Protein AF-0000000079729315 (afdb_homodimer)

Nearest PDB structures (foldseek):
  3nf4-assembly1_A-2  TM=7.352E-01  e=2.078E-11  Mycolicibacterium thermoresistibile
  1r2j-assembly1_A  TM=7.244E-01  e=5.023E-11  Streptomyces hygroscopicus
  2z1q-assembly1_B  TM=6.153E-01  e=1.051E-09  Thermus thermophilus HB8
  2z1q-assembly1_A  TM=5.718E-01  e=2.936E-10  Thermus thermophilus HB8
  3d6b-assembly1_A  TM=5.889E-01  e=1.410E-09  Burkholderia pseudomallei 1710b

Foldseek 3Di:
DVVLLVLLVPDDPPDQACSLLVSLQVCLVVVLLVCLAQRDVLVNLVVLLQQLLGRLRLLSLLQSLQSRLALSVLLCVLLCVFDDDDADPLLNVVSVVVSVCNSNSNFGEWEFQADVPCLQPNVRAPKAWDQDPVQKIWIWHKGAKIWLPPRGQWYFYWHAYDVQGTWTFIDGPPFPQKDWAWDADPASRSRTIIMIGGHRGIDHNSRGRGRHCVVCVQQSVVSSVLSVLSNLLSNLLSVLVVLVPDPLCVVVVVLSVVSNVLSVVSSVVSSVVSVVVSVDVPDGPLVCPPDCSLVSLVVNVVSQVPPPVDPCCVVPVNSCVCVVVRPCSHPSRVVSVVVVVVVVVCPPPPPPD/DVVLLVLLVPDDPPDQACSLLVSLQVCLVVVLLVCLAQRDVLVNLVVLLQQLLGRLRLLSLLQSLQRRLALSVLLCVLLCVFDDDDADPLLNVVSVVQSVCNSNSNFGEWEFQADVPCLQPSVRAPKAWDQDPVQKIWIWHKGAKIWLPPRGQWYFYWHAYDQQGTWTFIDGPPFPQKDWAWDADPASRSRTIIMIGGHRGIDHNSRGRGRHCVVCVQQSVVSSVLSVLSNLLSNLLSVLVVLVPDPLCPVVVVLSVVSNVLSVVSSVVSSVVSVVVSVDVPDGPLVCPPDCSLVSLVVNVVSQVPPPVDPCCVVPVNSCVCVVVRPCSHPSRVVSVVVVVVVVVCPPPPPPD

InterPro domains:
  IPR009100 Acyl-CoA dehydrogenase/oxidase, N-terminal and middle domain superfamily [SSF56645] (90-211)
  IPR037069 Acyl-CoA dehydrogenase/oxidase, N-terminal domain superfamily [G3DSA:1.10.540.10] (91-108)
  IPR046373 Acyl-CoA oxidase/dehydrogenase, middle domain superfamily [G3DSA:2.40.110.10] (109-211)

Sequence (706 aa):
MQKLLEKLSSFPKGEFRSVYKLSLPEIADSGLLEAVSKGGFREFHKKLILLPAFPHGIGVGVGIMAQTNVAGRILRFASGEEPGRKSSSETRELASRLLQRISGGLGIVGLGVSEPGWLGKISNLKSSSRRLEDGSFELDFFKGFVTNGADSEGFLVVAKGQEVPCGVFFVPSNQPGLVVEEFHLDFAQEATHCKIKGEKIRVPAHYLLFEDYSKIGPDVHLSEMLSAAVLFCGAVRKIVSDLGARSDAKESSYVLGRLWDLSGLLFSKCLEISARKDEDPLFRIEEIHPYGYETVLELCGSLLDSLDFLDRKKEYPDFELFFSIHPARSPVYLKNRIRQTREWRKFGRISDQMQKLLEKLSSFPKGEFRSVYKLSLPEIADSGLLEAVSKGGFREFHKKLILLPAFPHGIGVGVGIMAQTNVAGRILRFASGEEPGRKSSSETRELASRLLQRISGGLGIVGLGVSEPGWLGKISNLKSSSRRLEDGSFELDFFKGFVTNGADSEGFLVVAKGQEVPCGVFFVPSNQPGLVVEEFHLDFAQEATHCKIKGEKIRVPAHYLLFEDYSKIGPDVHLSEMLSAAVLFCGAVRKIVSDLGARSDAKESSYVLGRLWDLSGLLFSKCLEISARKDEDPLFRIEEIHPYGYETVLELCGSLLDSLDFLDRKKEYPDFELFFSIHPARSPVYLKNRIRQTREWRKFGRISDQ

Structure (mmCIF, N/CA/C/O backbone):
data_AF-0000000079729315-model_v1
#
loop_
_entity.id
_entity.type
_entity.pdbx_description
1 polymer 'Acyl-CoA dehydrogenase'
#
loop_
_atom_site.group_PDB
_atom_site.id
_atom_site.type_symbol
_atom_site.label_atom_id
_atom_site.label_alt_id
_atom_site.label_comp_id
_atom_site.label_asym_id
_atom_site.label_entity_id
_atom_site.label_seq_id
_atom_site.pdbx_PDB_ins_code
_atom_site.Cartn_x
_atom_site.Cartn_y
_atom_site.Cartn_z
_atom_site.occupancy
_atom_site.B_iso_or_equiv
_atom_site.auth_seq_id
_atom_site.auth_comp_id
_atom_site.auth_asym_id
_atom_site.auth_atom_id
_atom_site.pdbx_PDB_model_num
ATOM 1 N N . MET A 1 1 ? 19.922 -15.883 2.18 1 95.06 1 MET A N 1
ATOM 2 C CA . MET A 1 1 ? 19.781 -15.211 0.887 1 95.06 1 MET A CA 1
ATOM 3 C C . MET A 1 1 ? 21.141 -15.008 0.233 1 95.06 1 MET A C 1
ATOM 5 O O . MET A 1 1 ? 21.266 -15.047 -0.993 1 95.06 1 MET A O 1
ATOM 9 N N . GLN A 1 2 ? 22.188 -14.875 1.065 1 95.19 2 GLN A N 1
ATOM 10 C CA . GLN A 1 2 ? 23.531 -14.695 0.528 1 95.19 2 GLN A CA 1
ATOM 11 C C . GLN A 1 2 ? 24 -15.945 -0.217 1 95.19 2 GLN A C 1
ATOM 13 O O . GLN A 1 2 ? 24.547 -15.852 -1.317 1 95.19 2 GLN A O 1
ATOM 18 N N . LYS A 1 3 ? 23.797 -17.156 0.378 1 96.81 3 LYS A N 1
ATOM 19 C CA . LYS A 1 3 ? 24.172 -18.406 -0.262 1 96.81 3 LYS A CA 1
ATOM 20 C C . LYS A 1 3 ? 23.422 -18.609 -1.567 1 96.81 3 LYS A C 1
ATOM 22 O O . LYS A 1 3 ? 23.969 -19.141 -2.535 1 96.81 3 LYS A O 1
ATOM 27 N N . LEU A 1 4 ? 22.172 -18.203 -1.595 1 97.94 4 LEU A N 1
ATOM 28 C CA . LEU A 1 4 ? 21.375 -18.328 -2.811 1 97.94 4 LEU A CA 1
ATOM 29 C C . LEU A 1 4 ? 21.906 -17.391 -3.898 1 97.94 4 LEU A C 1
ATOM 31 O O . LEU A 1 4 ? 22 -17.781 -5.062 1 97.94 4 LEU A O 1
ATOM 35 N N . LEU A 1 5 ? 22.219 -16.141 -3.502 1 97.5 5 LEU A N 1
ATOM 36 C CA . LEU A 1 5 ? 22.812 -15.211 -4.453 1 97.5 5 LEU A CA 1
ATOM 37 C C . LEU A 1 5 ? 24.094 -15.781 -5.055 1 97.5 5 LEU A C 1
ATOM 39 O O . LEU A 1 5 ? 24.297 -15.711 -6.27 1 97.5 5 LEU A O 1
ATOM 43 N N . GLU A 1 6 ? 24.984 -16.359 -4.215 1 97.12 6 GLU A N 1
ATOM 44 C CA . GLU A 1 6 ? 26.219 -16.953 -4.684 1 97.12 6 GLU A CA 1
ATOM 45 C C . GLU A 1 6 ? 25.953 -18.109 -5.641 1 97.12 6 GLU A C 1
ATOM 47 O O . GLU A 1 6 ? 26.609 -18.234 -6.684 1 97.12 6 GLU A O 1
ATOM 52 N N . LYS A 1 7 ? 25 -18.953 -5.273 1 98.19 7 LYS A N 1
ATOM 53 C CA . LYS A 1 7 ? 24.641 -20.078 -6.121 1 98.19 7 LYS A CA 1
ATOM 54 C C . LYS A 1 7 ? 24.141 -19.609 -7.48 1 98.19 7 LYS A C 1
ATOM 56 O O . LYS A 1 7 ? 24.594 -20.109 -8.516 1 98.19 7 LYS A O 1
ATOM 61 N N . LEU A 1 8 ? 23.266 -18.656 -7.57 1 98 8 LEU A N 1
ATOM 62 C CA . LEU A 1 8 ? 22.656 -18.172 -8.805 1 98 8 LEU A CA 1
ATOM 63 C C . LEU A 1 8 ? 23.672 -17.438 -9.664 1 98 8 LEU A C 1
ATOM 65 O O . LEU A 1 8 ? 23.547 -17.391 -10.891 1 98 8 LEU A O 1
ATOM 69 N N . SER A 1 9 ? 24.703 -16.891 -9.016 1 96.94 9 SER A N 1
ATOM 70 C CA . SER A 1 9 ? 25.75 -16.172 -9.734 1 96.94 9 SER A CA 1
ATOM 71 C C . SER A 1 9 ? 26.766 -17.156 -10.328 1 96.94 9 SER A C 1
ATOM 73 O O . SER A 1 9 ? 27.594 -16.766 -11.156 1 96.94 9 SER A O 1
ATOM 75 N N . SER A 1 10 ? 26.688 -18.359 -9.914 1 97.88 10 SER A N 1
ATOM 76 C CA . SER A 1 10 ? 27.719 -19.312 -10.273 1 97.88 10 SER A CA 1
ATOM 77 C C . SER A 1 10 ? 27.422 -19.984 -11.609 1 97.88 10 SER A C 1
ATOM 79 O O . SER A 1 10 ? 28.297 -20.625 -12.195 1 97.88 10 SER A O 1
ATOM 81 N N . PHE A 1 11 ? 26.188 -19.875 -12.117 1 98 11 PHE A N 1
ATOM 82 C CA . PHE A 1 11 ? 25.812 -20.578 -13.352 1 98 11 PHE A CA 1
ATOM 83 C C . PHE A 1 11 ? 26.422 -19.891 -14.562 1 98 11 PHE A C 1
ATOM 85 O O . PHE A 1 11 ? 26.5 -18.656 -14.617 1 98 11 PHE A O 1
ATOM 92 N N . PRO A 1 12 ? 26.938 -20.656 -15.562 1 95.44 12 PRO A N 1
ATOM 93 C CA . PRO A 1 12 ? 27.469 -20.031 -16.781 1 95.44 12 PRO A CA 1
ATOM 94 C C . PRO A 1 12 ? 26.406 -19.25 -17.547 1 95.44 12 PRO A C 1
ATOM 96 O O . PRO A 1 12 ? 25.219 -19.531 -17.422 1 95.44 12 PRO A O 1
ATOM 99 N N . LYS A 1 13 ? 26.922 -18.391 -18.344 1 89.19 13 LYS A N 1
ATOM 100 C CA . LYS A 1 13 ? 26.016 -17.578 -19.172 1 89.19 13 LYS A CA 1
ATOM 101 C C . LYS A 1 13 ? 25.188 -18.453 -20.109 1 89.19 13 LYS A C 1
ATOM 103 O O . LYS A 1 13 ? 25.719 -19.406 -20.703 1 89.19 13 LYS A O 1
ATOM 108 N N . GLY A 1 14 ? 23.922 -18.297 -20.172 1 91.81 14 GLY A N 1
ATOM 109 C CA . GLY A 1 14 ? 23.047 -19.016 -21.078 1 91.81 14 GLY A CA 1
ATOM 110 C C . GLY A 1 14 ? 22.344 -20.203 -20.438 1 91.81 14 GLY A C 1
ATOM 111 O O . GLY A 1 14 ? 21.359 -20.703 -20.984 1 91.81 14 GLY A O 1
ATOM 112 N N . GLU A 1 15 ? 22.922 -20.594 -19.266 1 95.88 15 GLU A N 1
ATOM 113 C CA . GLU A 1 15 ? 22.281 -21.719 -18.594 1 95.88 15 GLU A CA 1
ATOM 114 C C . GLU A 1 15 ? 21 -21.281 -17.891 1 95.88 15 GLU A C 1
ATOM 116 O O . GLU A 1 15 ? 21 -20.312 -17.125 1 95.88 15 GLU A O 1
ATOM 121 N N . PHE A 1 16 ? 19.906 -21.906 -18.203 1 96.5 16 PHE A N 1
ATOM 122 C CA . PHE A 1 16 ? 18.672 -21.609 -17.5 1 96.5 16 PHE A CA 1
ATOM 123 C C . PHE A 1 16 ? 17.953 -22.906 -17.078 1 96.5 16 PHE A C 1
ATOM 125 O O . PHE A 1 16 ? 17.312 -22.953 -16.031 1 96.5 16 PHE A O 1
ATOM 132 N N . ARG A 1 17 ? 18.172 -23.969 -17.812 1 96.75 17 ARG A N 1
ATOM 133 C CA . ARG A 1 17 ? 17.328 -25.172 -17.75 1 96.75 17 ARG A CA 1
ATOM 134 C C . ARG A 1 17 ? 17.469 -25.859 -16.406 1 96.75 17 ARG A C 1
ATOM 136 O O . ARG A 1 17 ? 16.484 -26.375 -15.859 1 96.75 17 ARG A O 1
ATOM 143 N N . SER A 1 18 ? 18.656 -25.891 -15.852 1 96.19 18 SER A N 1
ATOM 144 C CA . SER A 1 18 ? 18.906 -26.641 -14.633 1 96.19 18 SER A CA 1
ATOM 145 C C . SER A 1 18 ? 19.016 -25.734 -13.422 1 96.19 18 SER A C 1
ATOM 147 O O . SER A 1 18 ? 19.25 -26.188 -12.305 1 96.19 18 SER A O 1
ATOM 149 N N . VAL A 1 19 ? 18.891 -24.453 -13.625 1 98.12 19 VAL A N 1
ATOM 150 C CA . VAL A 1 19 ? 19.188 -23.469 -12.594 1 98.12 19 VAL A CA 1
ATOM 151 C C . VAL A 1 19 ? 18.266 -23.688 -11.391 1 98.12 19 VAL A C 1
ATOM 153 O O . VAL A 1 19 ? 18.75 -23.781 -10.258 1 98.12 19 VAL A O 1
ATOM 156 N N . TYR A 1 20 ? 16.984 -23.75 -11.609 1 98.25 20 TYR A N 1
ATOM 157 C CA . TYR A 1 20 ? 16.062 -23.906 -10.492 1 98.25 20 TYR A CA 1
ATOM 158 C C . TYR A 1 20 ? 16.328 -25.188 -9.727 1 98.25 20 TYR A C 1
ATOM 160 O O . TYR A 1 20 ? 16.547 -25.172 -8.516 1 98.25 20 TYR A O 1
ATOM 168 N N . LYS A 1 21 ? 16.375 -26.312 -10.438 1 97.5 21 LYS A N 1
ATOM 169 C CA . LYS A 1 21 ? 16.547 -27.625 -9.812 1 97.5 21 LYS A CA 1
ATOM 170 C C . LYS A 1 21 ? 17.844 -27.688 -9.008 1 97.5 21 LYS A C 1
ATOM 172 O O . LYS A 1 21 ? 17.844 -28.156 -7.867 1 97.5 21 LYS A O 1
ATOM 177 N N . LEU A 1 22 ? 18.875 -27.156 -9.594 1 97.81 22 LEU A N 1
ATOM 178 C CA . LEU A 1 22 ? 20.188 -27.25 -8.953 1 97.81 22 LEU A CA 1
ATOM 179 C C . LEU A 1 22 ? 20.312 -26.266 -7.805 1 97.81 22 LEU A C 1
ATOM 181 O O . LEU A 1 22 ? 21.219 -26.359 -6.98 1 97.81 22 LEU A O 1
ATOM 185 N N . SER A 1 23 ? 19.422 -25.266 -7.723 1 98.44 23 SER A N 1
ATOM 186 C CA . SER A 1 23 ? 19.484 -24.25 -6.672 1 98.44 23 SER A CA 1
ATOM 187 C C . SER A 1 23 ? 18.562 -24.594 -5.512 1 98.44 23 SER A C 1
ATOM 189 O O . SER A 1 23 ? 18.484 -23.859 -4.527 1 98.44 23 SER A O 1
ATOM 191 N N . LEU A 1 24 ? 17.859 -25.719 -5.559 1 98.19 24 LEU A N 1
ATOM 192 C CA . LEU A 1 24 ? 16.812 -26.078 -4.598 1 98.19 24 LEU A CA 1
ATOM 193 C C . LEU A 1 24 ? 17.375 -26.109 -3.18 1 98.19 24 LEU A C 1
ATOM 195 O O . LEU A 1 24 ? 16.75 -25.594 -2.25 1 98.19 24 LEU A O 1
ATOM 199 N N . PRO A 1 25 ? 18.578 -26.703 -2.924 1 97.81 25 PRO A N 1
ATOM 200 C CA . PRO A 1 25 ? 19.078 -26.703 -1.552 1 97.81 25 PRO A CA 1
ATOM 201 C C . PRO A 1 25 ? 19.281 -25.297 -0.99 1 97.81 25 PRO A C 1
ATOM 203 O O . PRO A 1 25 ? 18.922 -25.031 0.156 1 97.81 25 PRO A O 1
ATOM 206 N N . GLU A 1 26 ? 19.844 -24.359 -1.803 1 98.31 26 GLU A N 1
ATOM 207 C CA . GLU A 1 26 ? 20.078 -22.984 -1.364 1 98.31 26 GLU A CA 1
ATOM 208 C C . GLU A 1 26 ? 18.766 -22.234 -1.213 1 98.31 26 GLU A C 1
ATOM 210 O O . GLU A 1 26 ? 18.625 -21.375 -0.336 1 98.31 26 GLU A O 1
ATOM 215 N N . ILE A 1 27 ? 17.75 -22.547 -2.109 1 98.56 27 ILE A N 1
ATOM 216 C CA . ILE A 1 27 ? 16.422 -21.953 -1.984 1 98.56 27 ILE A CA 1
ATOM 217 C C . ILE A 1 27 ? 15.797 -22.344 -0.651 1 98.56 27 ILE A C 1
ATOM 219 O O . ILE A 1 27 ? 15.281 -21.5 0.083 1 98.56 27 ILE A O 1
ATOM 223 N N . ALA A 1 28 ? 15.859 -23.656 -0.356 1 97.88 28 ALA A N 1
ATOM 224 C CA . ALA A 1 28 ? 15.305 -24.141 0.903 1 97.88 28 ALA A CA 1
ATOM 225 C C . ALA A 1 28 ? 16.016 -23.516 2.098 1 97.88 28 ALA A C 1
ATOM 227 O O . ALA A 1 28 ? 15.383 -23.109 3.064 1 97.88 28 ALA A O 1
ATOM 228 N N . ASP A 1 29 ? 17.359 -23.453 2.023 1 97.5 29 ASP A N 1
ATOM 229 C CA . ASP A 1 29 ? 18.172 -22.922 3.109 1 97.5 29 ASP A CA 1
ATOM 230 C C . ASP A 1 29 ? 17.875 -21.438 3.354 1 97.5 29 ASP A C 1
ATOM 232 O O . ASP A 1 29 ? 18.016 -20.953 4.473 1 97.5 29 ASP A O 1
ATOM 236 N N . SER A 1 30 ? 17.453 -20.719 2.33 1 97.38 30 SER A N 1
ATOM 237 C CA . SER A 1 30 ? 17.172 -19.297 2.436 1 97.38 30 SER A CA 1
ATOM 238 C C . SER A 1 30 ? 15.844 -19.047 3.156 1 97.38 30 SER A C 1
ATOM 240 O O . SER A 1 30 ? 15.547 -17.906 3.549 1 97.38 30 SER A O 1
ATOM 242 N N . GLY A 1 31 ? 15.023 -20.109 3.291 1 96.75 31 GLY A N 1
ATOM 243 C CA . GLY A 1 31 ? 13.727 -19.984 3.947 1 96.75 31 GLY A CA 1
ATOM 244 C C . GLY A 1 31 ? 12.602 -19.656 2.982 1 96.75 31 GLY A C 1
ATOM 245 O O . GLY A 1 31 ? 11.453 -19.5 3.395 1 96.75 31 GLY A O 1
ATOM 246 N N . LEU A 1 32 ? 12.859 -19.562 1.655 1 98 32 LEU A N 1
ATOM 247 C CA . LEU A 1 32 ? 11.883 -19.172 0.645 1 98 32 LEU A CA 1
ATOM 248 C C . LEU A 1 32 ? 10.844 -20.266 0.432 1 98 32 LEU A C 1
ATOM 250 O O . LEU A 1 32 ? 9.797 -20.016 -0.167 1 98 32 LEU A O 1
ATOM 254 N N . LEU A 1 33 ? 11.078 -21.469 0.933 1 97.56 33 LEU A N 1
ATOM 255 C CA . LEU A 1 33 ? 10.117 -22.562 0.749 1 97.56 33 LEU A CA 1
ATOM 256 C C . LEU A 1 33 ? 9.391 -22.859 2.053 1 97.56 33 LEU A C 1
ATOM 258 O O . LEU A 1 33 ? 8.578 -23.797 2.111 1 97.56 33 LEU A O 1
ATOM 262 N N . GLU A 1 34 ? 9.656 -22.109 3.076 1 95.38 34 GLU A N 1
ATOM 263 C CA . GLU A 1 34 ? 9.023 -22.359 4.367 1 95.38 34 GLU A CA 1
ATOM 264 C C . GLU A 1 34 ? 7.508 -22.203 4.273 1 95.38 34 GLU A C 1
ATOM 266 O O . GLU A 1 34 ? 6.758 -22.969 4.895 1 95.38 34 GLU A O 1
ATOM 271 N N . ALA A 1 35 ? 7.082 -21.25 3.461 1 93.88 35 ALA A N 1
ATOM 272 C CA . ALA A 1 35 ? 5.66 -20.922 3.359 1 93.88 35 ALA A CA 1
ATOM 273 C C . ALA A 1 35 ? 4.895 -22.062 2.686 1 93.88 35 ALA A C 1
ATOM 275 O O . ALA A 1 35 ? 3.666 -22.125 2.775 1 93.88 35 ALA A O 1
ATOM 276 N N . VAL A 1 36 ? 5.539 -22.969 2.012 1 93.38 36 VAL A N 1
ATOM 277 C CA . VAL A 1 36 ? 4.906 -24.109 1.358 1 93.38 36 VAL A CA 1
ATOM 278 C C . VAL A 1 36 ? 4.168 -24.953 2.395 1 93.38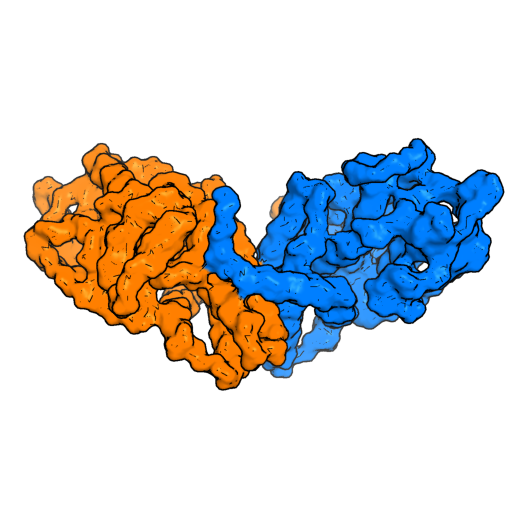 36 VAL A C 1
ATOM 280 O O . VAL A 1 36 ? 3.039 -25.391 2.158 1 93.38 36 VAL A O 1
ATOM 283 N N . SER A 1 37 ? 4.781 -25.125 3.562 1 88 37 SER A N 1
ATOM 284 C CA . SER A 1 37 ? 4.234 -26.062 4.539 1 88 37 SER A CA 1
ATOM 285 C C . SER A 1 37 ? 3.439 -25.328 5.617 1 88 37 SER A C 1
ATOM 287 O O . SER A 1 37 ? 2.412 -25.828 6.082 1 88 37 SER A O 1
ATOM 289 N N . LYS A 1 38 ? 3.881 -24.172 6.062 1 82.31 38 LYS A N 1
ATOM 290 C CA . LYS A 1 38 ? 3.318 -23.594 7.277 1 82.31 38 LYS A CA 1
ATOM 291 C C . LYS A 1 38 ? 2.625 -22.266 6.984 1 82.31 38 LYS A C 1
ATOM 293 O O . LYS A 1 38 ? 2.035 -21.656 7.883 1 82.31 38 LYS A O 1
ATOM 298 N N . GLY A 1 39 ? 2.676 -21.922 5.828 1 85.5 39 GLY A N 1
ATOM 299 C CA . GLY A 1 39 ? 2.246 -20.562 5.57 1 85.5 39 GLY A CA 1
ATOM 300 C C . GLY A 1 39 ? 3.289 -19.531 5.949 1 85.5 39 GLY A C 1
ATOM 301 O O . GLY A 1 39 ? 4.492 -19.781 5.836 1 85.5 39 GLY A O 1
ATOM 302 N N . GLY A 1 40 ? 2.861 -18.328 6.27 1 93.5 40 GLY A N 1
ATOM 303 C CA . GLY A 1 40 ? 3.799 -17.25 6.523 1 93.5 40 GLY A CA 1
ATOM 304 C C . GLY A 1 40 ? 4.148 -16.453 5.277 1 93.5 40 GLY A C 1
ATOM 305 O O . GLY A 1 40 ? 5.328 -16.297 4.949 1 93.5 40 GLY A O 1
ATOM 306 N N . PHE A 1 41 ? 3.184 -16.047 4.633 1 96.31 41 PHE A N 1
ATOM 307 C CA . PHE A 1 41 ? 3.334 -15.414 3.324 1 96.31 41 PHE A CA 1
ATOM 308 C C . PHE A 1 41 ? 3.996 -14.047 3.455 1 96.31 41 PHE A C 1
ATOM 310 O O . PHE A 1 41 ? 4.727 -13.617 2.559 1 96.31 41 PHE A O 1
ATOM 317 N N . ARG A 1 42 ? 3.77 -13.406 4.574 1 97.19 42 ARG A N 1
ATOM 318 C CA . ARG A 1 42 ? 4.375 -12.094 4.754 1 97.19 42 ARG A CA 1
ATOM 319 C C . ARG A 1 42 ? 5.898 -12.18 4.723 1 97.19 42 ARG A C 1
ATOM 321 O O . ARG A 1 42 ? 6.555 -11.438 3.99 1 97.19 42 ARG A O 1
ATOM 328 N N . GLU A 1 43 ? 6.484 -13.086 5.547 1 97.12 43 GLU A N 1
ATOM 329 C CA . GLU A 1 43 ? 7.934 -13.266 5.555 1 97.12 43 GLU A CA 1
ATOM 330 C C . GLU A 1 43 ? 8.43 -13.781 4.211 1 97.12 43 GLU A C 1
ATOM 332 O O . GLU A 1 43 ? 9.5 -13.375 3.738 1 97.12 43 GLU A O 1
ATOM 337 N N . PHE A 1 44 ? 7.672 -14.672 3.648 1 97.94 44 PHE A N 1
ATOM 338 C CA . PHE A 1 44 ? 7.98 -15.203 2.322 1 97.94 44 PHE A CA 1
ATOM 339 C C . PHE A 1 44 ? 8.109 -14.07 1.309 1 97.94 44 PHE A C 1
ATOM 341 O O . PHE A 1 44 ? 9.094 -14.008 0.567 1 97.94 44 PHE A O 1
ATOM 348 N N . HIS A 1 45 ? 7.207 -13.133 1.292 1 98.56 45 HIS A N 1
ATOM 349 C CA . HIS A 1 45 ? 7.176 -12.055 0.303 1 98.56 45 HIS A CA 1
ATOM 350 C C . HIS A 1 45 ? 8.273 -11.031 0.57 1 98.56 45 HIS A C 1
ATOM 352 O O . HIS A 1 45 ? 8.812 -10.438 -0.365 1 98.56 45 HIS A O 1
ATOM 358 N N . LYS A 1 46 ? 8.672 -10.867 1.837 1 97.69 46 LYS A N 1
ATOM 359 C CA . LYS A 1 46 ? 9.781 -9.977 2.166 1 97.69 46 LYS A CA 1
ATOM 360 C C . LYS A 1 46 ? 11.086 -10.477 1.565 1 97.69 46 LYS A C 1
ATOM 362 O O . LYS A 1 46 ? 11.984 -9.688 1.261 1 97.69 46 LYS A O 1
ATOM 367 N N . LYS A 1 47 ? 11.195 -11.766 1.394 1 97.5 47 LYS A N 1
ATOM 368 C CA . LYS A 1 47 ? 12.383 -12.336 0.78 1 97.5 47 LYS A CA 1
ATOM 369 C C . LYS A 1 47 ? 12.25 -12.391 -0.739 1 97.5 47 LYS A C 1
ATOM 371 O O . LYS A 1 47 ? 13.203 -12.094 -1.462 1 97.5 47 LYS A O 1
ATOM 376 N N . LEU A 1 48 ? 11.039 -12.734 -1.176 1 98.5 48 LEU A N 1
ATOM 377 C CA . LEU A 1 48 ? 10.789 -12.961 -2.596 1 98.5 48 LEU A CA 1
ATOM 378 C C . LEU A 1 48 ? 11.086 -11.703 -3.408 1 98.5 48 LEU A C 1
ATOM 380 O O . LEU A 1 48 ? 11.555 -11.789 -4.543 1 98.5 48 LEU A O 1
ATOM 384 N N . ILE A 1 49 ? 10.805 -10.516 -2.852 1 98.5 49 ILE A N 1
ATOM 385 C CA . ILE A 1 49 ? 10.945 -9.25 -3.572 1 98.5 49 ILE A CA 1
ATOM 386 C C . ILE A 1 49 ? 12.406 -9.039 -3.963 1 98.5 49 ILE A C 1
ATOM 388 O O . ILE A 1 49 ? 12.703 -8.281 -4.891 1 98.5 49 ILE A O 1
ATOM 392 N N . LEU A 1 50 ? 13.391 -9.727 -3.326 1 98 50 LEU A N 1
ATOM 393 C CA . LEU A 1 50 ? 14.812 -9.492 -3.539 1 98 50 LEU A CA 1
ATOM 394 C C . LEU A 1 50 ? 15.32 -10.281 -4.742 1 98 50 LEU A C 1
ATOM 396 O O . LEU A 1 50 ? 16.391 -9.977 -5.285 1 98 50 LEU A O 1
ATOM 400 N N . LEU A 1 51 ? 14.57 -11.258 -5.188 1 98.38 51 LEU A N 1
ATOM 401 C CA . LEU A 1 51 ? 15.055 -12.234 -6.156 1 98.38 51 LEU A CA 1
ATOM 402 C C . LEU A 1 51 ? 15.344 -11.562 -7.496 1 98.38 51 LEU A C 1
ATOM 404 O O . LEU A 1 51 ? 16.344 -11.883 -8.156 1 98.38 51 LEU A O 1
ATOM 408 N N . PRO A 1 52 ? 14.508 -10.609 -7.918 1 98.19 52 PRO A N 1
ATOM 409 C CA . PRO A 1 52 ? 14.789 -10.008 -9.219 1 98.19 52 PRO A CA 1
ATOM 410 C C . PRO A 1 52 ? 16.141 -9.289 -9.258 1 98.19 52 PRO A C 1
ATOM 412 O O . PRO A 1 52 ? 16.656 -9 -10.344 1 98.19 52 PRO A O 1
ATOM 415 N N . ALA A 1 53 ? 16.672 -8.984 -8.117 1 96.94 53 ALA A N 1
ATOM 416 C CA . ALA A 1 53 ? 17.984 -8.344 -8.07 1 96.94 53 ALA A CA 1
ATOM 417 C C . ALA A 1 53 ? 19.094 -9.359 -8.312 1 96.94 53 ALA A C 1
ATOM 419 O O . ALA A 1 53 ? 20.25 -8.984 -8.562 1 96.94 53 ALA A O 1
ATOM 420 N N . PHE A 1 54 ? 18.797 -10.703 -8.219 1 97.06 54 PHE A N 1
ATOM 421 C CA . PHE A 1 54 ? 19.766 -11.766 -8.438 1 97.06 54 PHE A CA 1
ATOM 422 C C . PHE A 1 54 ? 19.766 -12.203 -9.898 1 97.06 54 PHE A C 1
ATOM 424 O O . PHE A 1 54 ? 18.75 -12.133 -10.57 1 97.06 54 PHE A O 1
ATOM 431 N N . PRO A 1 55 ? 21 -12.664 -10.398 1 96.31 55 PRO A N 1
ATOM 432 C CA . PRO A 1 55 ? 20.938 -13.375 -11.68 1 96.31 55 PRO A CA 1
ATOM 433 C C . PRO A 1 55 ? 19.969 -14.547 -11.672 1 96.31 55 PRO A C 1
ATOM 435 O O . PRO A 1 55 ? 19.875 -15.266 -10.672 1 96.31 55 PRO A O 1
ATOM 438 N N . HIS A 1 56 ? 19.141 -14.68 -12.734 1 97.69 56 HIS A N 1
ATOM 439 C CA . HIS A 1 56 ? 18.172 -15.766 -12.867 1 97.69 56 HIS A CA 1
ATOM 440 C C . HIS A 1 56 ? 17.016 -15.602 -11.891 1 97.69 56 HIS A C 1
ATOM 442 O O . HIS A 1 56 ? 16.172 -16.484 -11.773 1 97.69 56 HIS A O 1
ATOM 448 N N . GLY A 1 57 ? 16.984 -14.5 -11.164 1 97.81 57 GLY A N 1
ATOM 449 C CA . GLY A 1 57 ? 16.141 -14.352 -10 1 97.81 57 GLY A CA 1
ATOM 450 C C . GLY A 1 57 ? 14.656 -14.383 -10.328 1 97.81 57 GLY A C 1
ATOM 451 O O . GLY A 1 57 ? 13.859 -14.953 -9.586 1 97.81 57 GLY A O 1
ATOM 452 N N . ILE A 1 58 ? 14.18 -13.75 -11.422 1 97.94 58 ILE A N 1
ATOM 453 C CA . ILE A 1 58 ? 12.766 -13.703 -11.773 1 97.94 58 ILE A CA 1
ATOM 454 C C . ILE A 1 58 ? 12.281 -15.117 -12.109 1 97.94 58 ILE A C 1
ATOM 456 O O . ILE A 1 58 ? 11.25 -15.562 -11.602 1 97.94 58 ILE A O 1
ATOM 460 N N . GLY A 1 59 ? 13.047 -15.844 -12.914 1 97.69 59 GLY A N 1
ATOM 461 C CA . GLY A 1 59 ? 12.672 -17.203 -13.25 1 97.69 59 GLY A CA 1
ATOM 462 C C . GLY A 1 59 ? 12.625 -18.125 -12.047 1 97.69 59 GLY A C 1
ATOM 463 O O . GLY A 1 59 ? 11.68 -18.906 -11.891 1 97.69 59 GLY A O 1
ATOM 464 N N . VAL A 1 60 ? 13.656 -18.031 -11.211 1 98.56 60 VAL A N 1
ATOM 465 C CA . VAL A 1 60 ? 13.688 -18.828 -9.992 1 98.56 60 VAL A CA 1
ATOM 466 C C . VAL A 1 60 ? 12.492 -18.469 -9.109 1 98.56 60 VAL A C 1
ATOM 468 O O . VAL A 1 60 ? 11.859 -19.344 -8.523 1 98.56 60 VAL A O 1
ATOM 471 N N . GLY A 1 61 ? 12.188 -17.172 -9.039 1 98.5 61 GLY A N 1
ATOM 472 C CA . GLY A 1 61 ? 11.031 -16.719 -8.289 1 98.5 61 GLY A CA 1
ATOM 473 C C . GLY A 1 61 ? 9.727 -17.328 -8.781 1 98.5 61 GLY A C 1
ATOM 474 O O . GLY A 1 61 ? 8.867 -17.688 -7.984 1 98.5 61 GLY A O 1
ATOM 475 N N . VAL A 1 62 ? 9.555 -17.406 -10.07 1 97.62 62 VAL A N 1
ATOM 476 C CA . VAL A 1 62 ? 8.359 -18 -10.664 1 97.62 62 VAL A CA 1
ATOM 477 C C . VAL A 1 62 ? 8.242 -19.453 -10.234 1 97.62 62 VAL A C 1
ATOM 479 O O . VAL A 1 62 ? 7.152 -19.922 -9.906 1 97.62 62 VAL A O 1
ATOM 482 N N . GLY A 1 63 ? 9.359 -20.188 -10.258 1 97.62 63 GLY A N 1
ATOM 483 C CA . GLY A 1 63 ? 9.344 -21.562 -9.773 1 97.62 63 GLY A CA 1
ATOM 484 C C . GLY A 1 63 ? 8.906 -21.672 -8.32 1 97.62 63 GLY A C 1
ATOM 485 O O . GLY A 1 63 ? 8.109 -22.547 -7.98 1 97.62 63 GLY A O 1
ATOM 486 N N . ILE A 1 64 ? 9.445 -20.797 -7.504 1 98.19 64 ILE A N 1
ATOM 487 C CA . ILE A 1 64 ? 9.156 -20.828 -6.074 1 98.19 64 ILE A CA 1
ATOM 488 C C . ILE A 1 64 ? 7.672 -20.547 -5.84 1 98.19 64 ILE A C 1
ATOM 490 O O . ILE A 1 64 ? 7.031 -21.219 -5.027 1 98.19 64 ILE A O 1
ATOM 494 N N . MET A 1 65 ? 7.129 -19.547 -6.562 1 96.56 65 MET A N 1
ATOM 495 C CA . MET A 1 65 ? 5.723 -19.219 -6.332 1 96.56 65 MET A CA 1
ATOM 496 C C . MET A 1 65 ? 4.816 -20.359 -6.801 1 96.56 65 MET A C 1
ATOM 498 O O . MET A 1 65 ? 3.768 -20.609 -6.203 1 96.56 65 MET A O 1
ATOM 502 N N . ALA A 1 66 ? 5.199 -21.047 -7.848 1 96.06 66 ALA A N 1
ATOM 503 C CA . ALA A 1 66 ? 4.422 -22.203 -8.297 1 96.06 66 ALA A CA 1
ATOM 504 C C . ALA A 1 66 ? 4.363 -23.281 -7.223 1 96.06 66 ALA A C 1
ATOM 506 O O . ALA A 1 66 ? 3.328 -23.922 -7.043 1 96.06 66 ALA A O 1
ATOM 507 N N . GLN A 1 67 ? 5.445 -23.453 -6.5 1 97.19 67 GLN A N 1
ATOM 508 C CA . GLN A 1 67 ? 5.48 -24.453 -5.434 1 97.19 67 GLN A CA 1
ATOM 509 C C . GLN A 1 67 ? 4.723 -23.969 -4.199 1 97.19 67 GLN A C 1
ATOM 511 O O . GLN A 1 67 ? 3.961 -24.734 -3.596 1 97.19 67 GLN A O 1
ATOM 516 N N . THR A 1 68 ? 4.848 -22.719 -3.889 1 96.19 68 THR A N 1
ATOM 517 C CA . THR A 1 68 ? 4.332 -22.172 -2.637 1 96.19 68 THR A CA 1
ATOM 518 C C . THR A 1 68 ? 2.84 -21.875 -2.754 1 96.19 68 THR A C 1
ATOM 520 O O . THR A 1 68 ? 2.037 -22.359 -1.949 1 96.19 68 THR A O 1
ATOM 523 N N . ASN A 1 69 ? 2.443 -21.188 -3.762 1 93.56 69 ASN A N 1
ATOM 524 C CA . ASN A 1 69 ? 1.083 -20.672 -3.857 1 93.56 69 ASN A CA 1
ATOM 525 C C . ASN A 1 69 ? 0.139 -21.703 -4.488 1 93.56 69 ASN A C 1
ATOM 527 O O . ASN A 1 69 ? -1.069 -21.656 -4.25 1 93.56 69 ASN A O 1
ATOM 531 N N . VAL A 1 70 ? 0.706 -22.578 -5.281 1 92.56 70 VAL A N 1
ATOM 532 C CA . VAL A 1 70 ? -0.156 -23.469 -6.043 1 92.56 70 VAL A CA 1
ATOM 533 C C . VAL A 1 70 ? -0.083 -24.875 -5.453 1 92.56 70 VAL A C 1
ATOM 535 O O . VAL A 1 70 ? -0.959 -25.281 -4.684 1 92.56 70 VAL A O 1
ATOM 538 N N . ALA A 1 71 ? 1.049 -25.547 -5.633 1 93.38 71 ALA A N 1
ATOM 539 C CA . ALA A 1 71 ? 1.191 -26.906 -5.117 1 93.38 71 ALA A CA 1
ATOM 540 C C . ALA A 1 71 ? 1.055 -26.938 -3.596 1 93.38 71 ALA A C 1
ATOM 542 O O . ALA A 1 71 ? 0.302 -27.734 -3.049 1 93.38 71 ALA A O 1
ATOM 543 N N . GLY A 1 72 ? 1.736 -26.047 -2.955 1 92.44 72 GLY A N 1
ATOM 544 C CA . GLY A 1 72 ? 1.707 -26 -1.503 1 92.44 72 GLY A CA 1
ATOM 545 C C . GLY A 1 72 ? 0.313 -25.797 -0.941 1 92.44 72 GLY A C 1
ATOM 546 O O . GLY A 1 72 ? -0.08 -26.469 0.017 1 92.44 72 GLY A O 1
ATOM 547 N N . ARG A 1 73 ? -0.416 -24.922 -1.513 1 89.69 73 ARG A N 1
ATOM 548 C CA . ARG A 1 73 ? -1.765 -24.641 -1.034 1 89.69 73 ARG A CA 1
ATOM 549 C C . ARG A 1 73 ? -2.664 -25.859 -1.157 1 89.69 73 ARG A C 1
ATOM 551 O O . ARG A 1 73 ? -3.381 -26.203 -0.217 1 89.69 73 ARG A O 1
ATOM 558 N N . ILE A 1 74 ? -2.664 -26.484 -2.27 1 91.5 74 ILE A N 1
ATOM 559 C CA . ILE A 1 74 ? -3.492 -27.656 -2.518 1 91.5 74 ILE A CA 1
ATOM 560 C C . ILE A 1 74 ? -3.094 -28.781 -1.562 1 91.5 74 ILE A C 1
ATOM 562 O O . ILE A 1 74 ? -3.955 -29.422 -0.946 1 91.5 74 ILE A O 1
ATOM 566 N N . LEU A 1 75 ? -1.818 -28.953 -1.386 1 93.62 75 LEU A N 1
ATOM 567 C CA . LEU A 1 75 ? -1.325 -30.031 -0.549 1 93.62 75 LEU A CA 1
ATOM 568 C C . LEU A 1 75 ? -1.588 -29.75 0.925 1 93.62 75 LEU A C 1
ATOM 570 O O . LEU A 1 75 ? -1.837 -30.672 1.706 1 93.62 75 LEU A O 1
ATOM 574 N N . ARG A 1 76 ? -1.532 -28.5 1.311 1 90.19 76 ARG A N 1
ATOM 575 C CA . ARG A 1 76 ? -1.878 -28.156 2.688 1 90.19 76 ARG A CA 1
ATOM 576 C C . ARG A 1 76 ? -3.346 -28.469 2.975 1 90.19 76 ARG A C 1
ATOM 578 O O . ARG A 1 76 ? -3.686 -28.938 4.055 1 90.19 76 ARG A O 1
ATOM 585 N N . PHE A 1 77 ? -4.164 -28.25 2.014 1 85.94 77 PHE A N 1
ATOM 586 C CA . PHE A 1 77 ? -5.574 -28.609 2.166 1 85.94 77 PHE A CA 1
ATOM 587 C C . PHE A 1 77 ? -5.746 -30.109 2.281 1 85.94 77 PHE A C 1
ATOM 589 O O . PHE A 1 77 ? -6.492 -30.594 3.139 1 85.94 77 PHE A O 1
ATOM 596 N N . ALA A 1 78 ? -5.07 -30.797 1.487 1 89 78 ALA A N 1
ATOM 597 C CA . ALA A 1 78 ? -5.219 -32.25 1.408 1 89 78 ALA A CA 1
ATOM 598 C C . ALA A 1 78 ? -4.625 -32.906 2.639 1 89 78 ALA A C 1
ATOM 600 O O . ALA A 1 78 ? -5.086 -34 3.049 1 89 78 ALA A O 1
ATOM 601 N N . SER A 1 79 ? -3.643 -32.312 3.219 1 87.06 79 SER A N 1
ATOM 602 C CA . SER A 1 79 ? -2.955 -32.875 4.363 1 87.06 79 SER A CA 1
ATOM 603 C C . SER A 1 79 ? -3.721 -32.625 5.656 1 87.06 79 SER A C 1
ATOM 605 O O . SER A 1 79 ? -3.475 -33.312 6.668 1 87.06 79 SER A O 1
ATOM 607 N N . GLY A 1 80 ? -4.715 -31.734 5.609 1 78.62 80 GLY A N 1
ATOM 608 C CA . GLY A 1 80 ? -5.461 -31.375 6.805 1 78.62 80 GLY A CA 1
ATOM 609 C C . GLY A 1 80 ? -4.828 -30.234 7.582 1 78.62 80 GLY A C 1
ATOM 610 O O . GLY A 1 80 ? -5.316 -29.859 8.648 1 78.62 80 GLY A O 1
ATOM 611 N N . GLU A 1 81 ? -3.799 -29.75 7.148 1 67.19 81 GLU A N 1
ATOM 612 C CA . GLU A 1 81 ? -3.172 -28.594 7.773 1 67.19 81 GLU A CA 1
ATOM 613 C C . GLU A 1 81 ? -4.07 -27.359 7.676 1 67.19 81 GLU A C 1
ATOM 615 O O . GLU A 1 81 ? -4.031 -26.484 8.547 1 67.19 81 GLU A O 1
ATOM 620 N N . GLU A 1 82 ? -4.863 -27.312 6.664 1 63.69 82 GLU A N 1
ATOM 621 C CA . GLU A 1 82 ? -5.883 -26.266 6.523 1 63.69 82 GLU A CA 1
ATOM 622 C C . GLU A 1 82 ? -7.285 -26.859 6.668 1 63.69 82 GLU A C 1
ATOM 624 O O . GLU A 1 82 ? -7.543 -27.984 6.238 1 63.69 82 GLU A O 1
ATOM 629 N N . PRO A 1 83 ? -8.156 -26.172 7.594 1 59.72 83 PRO A N 1
ATOM 630 C CA . PRO A 1 83 ? -9.508 -26.703 7.805 1 59.72 83 PRO A CA 1
ATOM 631 C C . PRO A 1 83 ? -10.281 -26.891 6.504 1 59.72 83 PRO A C 1
ATOM 633 O O . PRO A 1 83 ? -10.078 -26.141 5.547 1 59.72 83 PRO A O 1
ATOM 636 N N . GLY A 1 84 ? -11.164 -27.969 6.48 1 55 84 GLY A N 1
ATOM 637 C CA . GLY A 1 84 ? -12.117 -27.969 5.383 1 55 84 GLY A CA 1
ATOM 638 C C . GLY A 1 84 ? -12.516 -29.359 4.938 1 55 84 GLY A C 1
ATOM 639 O O . GLY A 1 84 ? -13.695 -29.625 4.688 1 55 84 GLY A O 1
ATOM 640 N N . ARG A 1 85 ? -11.539 -30.234 4.457 1 61.44 85 ARG A N 1
ATOM 641 C CA . ARG A 1 85 ? -12.008 -31.469 3.836 1 61.44 85 ARG A CA 1
ATOM 642 C C . ARG A 1 85 ? -11.531 -32.688 4.617 1 61.44 85 ARG A C 1
ATOM 644 O O . ARG A 1 85 ? -10.391 -32.719 5.094 1 61.44 85 ARG A O 1
ATOM 651 N N . LYS A 1 86 ? -12.539 -33.5 4.777 1 68.56 86 LYS A N 1
ATOM 652 C CA . LYS A 1 86 ? -12.25 -34.844 5.324 1 68.56 86 LYS A CA 1
ATOM 653 C C . LYS A 1 86 ? -11.516 -35.688 4.305 1 68.56 86 LYS A C 1
ATOM 655 O O . LYS A 1 86 ? -11.977 -35.875 3.174 1 68.56 86 LYS A O 1
ATOM 660 N N . SER A 1 87 ? -10.156 -36.031 4.312 1 81.06 87 SER A N 1
ATOM 661 C CA . SER A 1 87 ? -9.344 -36.906 3.461 1 81.06 87 SER A CA 1
ATOM 662 C C . SER A 1 87 ? -9.016 -38.219 4.16 1 81.06 87 SER A C 1
ATOM 664 O O . SER A 1 87 ? -9.008 -38.281 5.391 1 81.06 87 SER A O 1
ATOM 666 N N . SER A 1 88 ? -8.781 -39.281 3.311 1 88.06 88 SER A N 1
ATOM 667 C CA . SER A 1 88 ? -8.336 -40.562 3.885 1 88.06 88 SER A CA 1
ATOM 668 C C . SER A 1 88 ? -6.945 -40.406 4.508 1 88.06 88 SER A C 1
ATOM 670 O O . SER A 1 88 ? -6.215 -39.469 4.211 1 88.06 88 SER A O 1
ATOM 672 N N . SER A 1 89 ? -6.676 -41.375 5.375 1 91.94 89 SER A N 1
ATOM 673 C CA . SER A 1 89 ? -5.355 -41.375 5.996 1 91.94 89 SER A CA 1
ATOM 674 C C . SER A 1 89 ? -4.254 -41.5 4.949 1 91.94 89 SER A C 1
ATOM 676 O O . SER A 1 89 ? -3.207 -40.875 5.062 1 91.94 89 SER A O 1
ATOM 678 N N . GLU A 1 90 ? -4.461 -42.25 3.924 1 95 90 GLU A N 1
ATOM 679 C CA . GLU A 1 90 ? -3.479 -42.438 2.861 1 95 90 GLU A CA 1
ATOM 680 C C . GLU A 1 90 ? -3.281 -41.188 2.047 1 95 90 GLU A C 1
ATOM 682 O O . GLU A 1 90 ? -2.158 -40.844 1.662 1 95 90 GLU A O 1
ATOM 687 N N . THR A 1 91 ? -4.344 -40.5 1.802 1 95.38 91 THR A N 1
ATOM 688 C CA . THR A 1 91 ? -4.266 -39.25 1.08 1 95.38 91 THR A CA 1
ATOM 689 C C . THR A 1 91 ? -3.506 -38.219 1.894 1 95.38 91 THR A C 1
ATOM 691 O O . THR A 1 91 ? -2.66 -37.5 1.357 1 95.38 91 THR A O 1
ATOM 694 N N . ARG A 1 92 ? -3.779 -38.156 3.186 1 94.81 92 ARG A N 1
ATOM 695 C CA . ARG A 1 92 ? -3.092 -37.219 4.055 1 94.81 92 ARG A CA 1
ATOM 696 C C . ARG A 1 92 ? -1.596 -37.5 4.105 1 94.81 92 ARG A C 1
ATOM 698 O O . ARG A 1 92 ? -0.778 -36.594 4.098 1 94.81 92 ARG A O 1
ATOM 705 N N . GLU A 1 93 ? -1.325 -38.75 4.164 1 95.69 93 GLU A N 1
ATOM 706 C CA . GLU A 1 93 ? 0.077 -39.156 4.199 1 95.69 93 GLU A CA 1
ATOM 707 C C . GLU A 1 93 ? 0.795 -38.781 2.908 1 95.69 93 GLU A C 1
ATOM 709 O O . GLU A 1 93 ? 1.926 -38.281 2.943 1 95.69 93 GLU A O 1
ATOM 714 N N . LEU A 1 94 ? 0.192 -39.031 1.803 1 96.69 94 LEU A N 1
ATOM 715 C CA . LEU A 1 94 ? 0.753 -38.656 0.51 1 96.69 94 LEU A CA 1
ATOM 716 C C . LEU A 1 94 ? 0.988 -37.156 0.437 1 96.69 94 LEU A C 1
ATOM 718 O O . LEU A 1 94 ? 2.076 -36.688 0.063 1 96.69 94 LEU A O 1
ATOM 722 N N . ALA A 1 95 ? -0.051 -36.406 0.809 1 95.5 95 ALA A N 1
ATOM 723 C CA . ALA A 1 95 ? 0.035 -34.938 0.761 1 95.5 95 ALA A CA 1
ATOM 724 C C . ALA A 1 95 ? 1.143 -34.438 1.676 1 95.5 95 ALA A C 1
ATOM 726 O O . ALA A 1 95 ? 1.917 -33.531 1.291 1 95.5 95 ALA A O 1
ATOM 727 N N . SER A 1 96 ? 1.216 -34.969 2.861 1 95.25 96 SER A N 1
ATOM 728 C CA . SER A 1 96 ? 2.232 -34.562 3.826 1 95.25 96 SER A CA 1
ATOM 729 C C . SER A 1 96 ? 3.635 -34.875 3.312 1 95.25 96 SER A C 1
ATOM 731 O O . SER A 1 96 ? 4.555 -34.094 3.484 1 95.25 96 SER A O 1
ATOM 733 N N . ARG A 1 97 ? 3.76 -36 2.725 1 96.5 97 ARG A N 1
ATOM 734 C CA . ARG A 1 97 ? 5.059 -36.375 2.186 1 96.5 97 ARG A CA 1
ATOM 735 C C . ARG A 1 97 ? 5.496 -35.438 1.073 1 96.5 97 ARG A C 1
ATOM 737 O O . ARG A 1 97 ? 6.648 -35 1.046 1 96.5 97 ARG A O 1
ATOM 744 N N . LEU A 1 98 ? 4.648 -35.156 0.146 1 96.75 98 LEU A N 1
ATOM 745 C CA . LEU A 1 98 ? 4.953 -34.219 -0.945 1 96.75 98 LEU A CA 1
ATOM 746 C C . LEU A 1 98 ? 5.293 -32.844 -0.409 1 96.75 98 LEU A C 1
ATOM 748 O O . LEU A 1 98 ? 6.238 -32.219 -0.877 1 96.75 98 LEU A O 1
ATOM 752 N N . LEU A 1 99 ? 4.48 -32.438 0.585 1 95.5 99 LEU A N 1
ATOM 753 C CA . LEU A 1 99 ? 4.715 -31.125 1.204 1 95.5 99 LEU A CA 1
ATOM 754 C C . LEU A 1 99 ? 6.113 -31.047 1.802 1 95.5 99 LEU A C 1
ATOM 756 O O . LEU A 1 99 ? 6.812 -30.047 1.63 1 95.5 99 LEU A O 1
ATOM 760 N N . GLN A 1 100 ? 6.52 -32.062 2.465 1 95.81 100 GLN A N 1
ATOM 761 C CA . GLN A 1 100 ? 7.828 -32.094 3.115 1 95.81 100 GLN A CA 1
ATOM 762 C C . GLN A 1 100 ? 8.953 -32.094 2.086 1 95.81 100 GLN A C 1
ATOM 764 O O . GLN A 1 100 ? 9.977 -31.422 2.287 1 95.81 100 GLN A O 1
ATOM 769 N N . ARG A 1 101 ? 8.781 -32.781 1.052 1 96.88 101 ARG A N 1
ATOM 770 C CA . ARG A 1 101 ? 9.812 -32.844 0.019 1 96.88 101 ARG A CA 1
ATOM 771 C C . ARG A 1 101 ? 9.961 -31.5 -0.675 1 96.88 101 ARG A C 1
ATOM 773 O O . ARG A 1 101 ? 11.086 -31.047 -0.914 1 96.88 101 ARG A O 1
ATOM 780 N N . ILE A 1 102 ? 8.836 -30.828 -0.969 1 97.25 102 ILE A N 1
ATOM 781 C CA . ILE A 1 102 ? 8.883 -29.531 -1.617 1 97.25 102 ILE A CA 1
ATOM 782 C C . ILE A 1 102 ? 9.508 -28.5 -0.668 1 97.25 102 ILE A C 1
ATOM 784 O O . ILE A 1 102 ? 10.43 -27.781 -1.048 1 97.25 102 ILE A O 1
ATOM 788 N N . SER A 1 103 ? 9.023 -28.453 0.594 1 96.62 103 SER A N 1
ATOM 789 C CA . SER A 1 103 ? 9.484 -27.453 1.556 1 96.62 103 SER A CA 1
ATOM 790 C C . SER A 1 103 ? 10.953 -27.656 1.896 1 96.62 103 SER A C 1
ATOM 792 O O . SER A 1 103 ? 11.656 -26.703 2.225 1 96.62 103 SER A O 1
ATOM 794 N N . GLY A 1 104 ? 11.414 -28.891 1.762 1 96.69 104 GLY A N 1
ATOM 795 C CA . GLY A 1 104 ? 12.805 -29.203 2.041 1 96.69 104 GLY A CA 1
ATOM 796 C C . GLY A 1 104 ? 13.711 -29.031 0.835 1 96.69 104 GLY A C 1
ATOM 797 O O . GLY A 1 104 ? 14.914 -29.266 0.922 1 96.69 104 GLY A O 1
ATOM 798 N N . GLY A 1 105 ? 13.164 -28.609 -0.239 1 97.19 105 GLY A N 1
ATOM 799 C CA . GLY A 1 105 ? 13.945 -28.453 -1.456 1 97.19 105 GLY A CA 1
ATOM 800 C C . GLY A 1 105 ? 14.328 -29.766 -2.1 1 97.19 105 GLY A C 1
ATOM 801 O O . GLY A 1 105 ? 15.406 -29.891 -2.686 1 97.19 105 GLY A O 1
ATOM 802 N N . LEU A 1 106 ? 13.492 -30.797 -1.944 1 97.12 106 LEU A N 1
ATOM 803 C CA . LEU A 1 106 ? 13.836 -32.125 -2.408 1 97.12 106 LEU A CA 1
ATOM 804 C C . LEU A 1 106 ? 12.938 -32.562 -3.562 1 97.12 106 LEU A C 1
ATOM 806 O O . LEU A 1 106 ? 13.172 -33.594 -4.191 1 97.12 106 LEU A O 1
ATOM 810 N N . GLY A 1 107 ? 11.992 -31.781 -3.91 1 96.56 107 GLY A N 1
ATOM 811 C CA . GLY A 1 107 ? 11.062 -32.156 -4.961 1 96.56 107 GLY A CA 1
ATOM 812 C C . GLY A 1 107 ? 10.352 -30.969 -5.574 1 96.56 107 GLY A C 1
ATOM 813 O O . GLY A 1 107 ? 10.398 -29.859 -5.035 1 96.56 107 GLY A O 1
ATOM 814 N N . ILE A 1 108 ? 9.781 -31.156 -6.715 1 98.06 108 ILE A N 1
ATOM 815 C CA . ILE A 1 108 ? 8.961 -30.203 -7.469 1 98.06 108 ILE A CA 1
ATOM 816 C C . ILE A 1 108 ? 7.648 -30.875 -7.879 1 98.06 108 ILE A C 1
ATOM 818 O O . ILE A 1 108 ? 7.633 -32.031 -8.273 1 98.06 108 ILE A O 1
ATOM 822 N N . VAL A 1 109 ? 6.59 -30.172 -7.703 1 98.06 109 VAL A N 1
ATOM 823 C CA . VAL A 1 109 ? 5.281 -30.656 -8.133 1 98.06 109 VAL A CA 1
ATOM 824 C C . VAL A 1 109 ? 4.613 -29.625 -9.031 1 98.06 109 VAL A C 1
ATOM 826 O O . VAL A 1 109 ? 4.586 -28.438 -8.695 1 98.06 109 VAL A O 1
ATOM 829 N N . GLY A 1 110 ? 4.145 -30.016 -10.195 1 97.38 110 GLY A N 1
ATOM 830 C CA . GLY A 1 110 ? 3.469 -29.109 -11.109 1 97.38 110 GLY A CA 1
ATOM 831 C C . GLY A 1 110 ? 1.956 -29.203 -11.039 1 97.38 110 GLY A C 1
ATOM 832 O O . GLY A 1 110 ? 1.412 -30.234 -10.641 1 97.38 110 GLY A O 1
ATOM 833 N N . LEU A 1 111 ? 1.32 -28.172 -11.383 1 97.06 111 LEU A N 1
ATOM 834 C CA . LEU A 1 111 ? -0.134 -28.156 -11.492 1 97.06 111 LEU A CA 1
ATOM 835 C C . LEU A 1 111 ? -0.567 -28.078 -12.953 1 97.06 111 LEU A C 1
ATOM 837 O O . LEU A 1 111 ? -0.112 -27.188 -13.688 1 97.06 111 LEU A O 1
ATOM 841 N N . GLY A 1 112 ? -1.393 -29 -13.344 1 97 112 GLY A N 1
ATOM 842 C CA . GLY A 1 112 ? -1.978 -28.984 -14.672 1 97 112 GLY A CA 1
ATOM 843 C C . GLY A 1 112 ? -3.463 -28.672 -14.672 1 97 112 GLY A C 1
ATOM 844 O O . GLY A 1 112 ? -4.289 -29.562 -14.5 1 97 112 GLY A O 1
ATOM 845 N N . VAL A 1 113 ? -3.787 -27.406 -15.008 1 94.75 113 VAL A N 1
ATOM 846 C CA . VAL A 1 113 ? -5.18 -26.984 -15.117 1 94.75 113 VAL A CA 1
ATOM 847 C C . VAL A 1 113 ? -5.477 -26.547 -16.547 1 94.75 113 VAL A C 1
ATOM 849 O O . VAL A 1 113 ? -6.422 -27.031 -17.172 1 94.75 113 VAL A O 1
ATOM 852 N N . SER A 1 114 ? -4.629 -25.719 -17.078 1 92 114 SER A N 1
ATOM 853 C CA . SER A 1 114 ? -4.852 -25.047 -18.359 1 92 114 SER A CA 1
ATOM 854 C C . SER A 1 114 ? -4.848 -26.047 -19.516 1 92 114 SER A C 1
ATOM 856 O O . SER A 1 114 ? -3.986 -26.922 -19.578 1 92 114 SER A O 1
ATOM 858 N N . GLU A 1 115 ? -5.855 -25.875 -20.328 1 94.44 115 GLU A N 1
ATOM 859 C CA . GLU A 1 115 ? -6.008 -26.672 -21.547 1 94.44 115 GLU A CA 1
ATOM 860 C C . GLU A 1 115 ? -6.391 -25.797 -22.734 1 94.44 115 GLU A C 1
ATOM 862 O O . GLU A 1 115 ? -6.918 -24.688 -22.562 1 94.44 115 GLU A O 1
ATOM 867 N N . PRO A 1 116 ? -5.984 -26.281 -23.906 1 88.12 116 PRO A N 1
ATOM 868 C CA . PRO A 1 116 ? -6.465 -25.5 -25.062 1 88.12 116 PRO A CA 1
ATOM 869 C C . PRO A 1 116 ? -7.969 -25.234 -25 1 88.12 116 PRO A C 1
ATOM 871 O O . PRO A 1 116 ? -8.758 -26.156 -24.766 1 88.12 116 PRO A O 1
ATOM 874 N N . GLY A 1 117 ? -8.375 -24 -25.078 1 83.56 117 GLY A N 1
ATOM 875 C CA . GLY A 1 117 ? -9.789 -23.672 -25.141 1 83.56 117 GLY A CA 1
ATOM 876 C C . GLY A 1 117 ? -10.398 -23.375 -23.781 1 83.56 117 GLY A C 1
ATOM 877 O O . GLY A 1 117 ? -11.562 -23 -23.688 1 83.56 117 GLY A O 1
ATOM 878 N N . TRP A 1 118 ? -9.648 -23.562 -22.734 1 84.19 118 TRP A N 1
ATOM 879 C CA . TRP A 1 118 ? -10.273 -23.422 -21.438 1 84.19 118 TRP A CA 1
ATOM 880 C C . TRP A 1 118 ? -10.578 -21.969 -21.125 1 84.19 118 TRP A C 1
ATOM 882 O O . TRP A 1 118 ? -11.477 -21.656 -20.328 1 84.19 118 TRP A O 1
ATOM 892 N N . LEU A 1 119 ? -9.828 -20.969 -21.688 1 75.06 119 LEU A N 1
ATOM 893 C CA . LEU A 1 119 ? -10.047 -19.531 -21.609 1 75.06 119 LEU A CA 1
ATOM 894 C C . LEU A 1 119 ? -10.133 -19.078 -20.156 1 75.06 119 LEU A C 1
ATOM 896 O O . LEU A 1 119 ? -10.945 -18.219 -19.812 1 75.06 119 LEU A O 1
ATOM 900 N N . GLY A 1 120 ? -9.484 -19.797 -19.25 1 78.62 120 GLY A N 1
ATOM 901 C CA . GLY A 1 120 ? -9.43 -19.391 -17.859 1 78.62 120 GLY A CA 1
ATOM 902 C C . GLY A 1 120 ? -10.664 -19.781 -17.078 1 78.62 120 GLY A C 1
ATOM 903 O O . GLY A 1 120 ? -10.875 -19.297 -15.961 1 78.62 120 GLY A O 1
ATOM 904 N N . LYS A 1 121 ? -11.594 -20.719 -17.625 1 83.25 121 LYS A N 1
ATOM 905 C CA . LYS A 1 121 ? -12.82 -21.172 -16.984 1 83.25 121 LYS A CA 1
ATOM 906 C C . LYS A 1 121 ? -12.773 -22.672 -16.703 1 83.25 121 LYS A C 1
ATOM 908 O O . LYS A 1 121 ? -12.617 -23.469 -17.641 1 83.25 121 LYS A O 1
ATOM 913 N N . ILE A 1 122 ? -13 -22.953 -15.516 1 85.5 122 ILE A N 1
ATOM 914 C CA . ILE A 1 122 ? -12.969 -24.359 -15.102 1 85.5 122 ILE A CA 1
ATOM 915 C C . ILE A 1 122 ? -14.07 -25.125 -15.828 1 85.5 122 ILE A C 1
ATOM 917 O O . ILE A 1 122 ? -13.883 -26.297 -16.188 1 85.5 122 ILE A O 1
ATOM 921 N N . SER A 1 123 ? -15.188 -24.438 -16.094 1 87 123 SER A N 1
ATOM 922 C CA . SER A 1 123 ? -16.312 -25.094 -16.734 1 87 123 SER A CA 1
ATOM 923 C C . SER A 1 123 ? -15.953 -25.562 -18.141 1 87 123 SER A C 1
ATOM 925 O O . SER A 1 123 ? -16.594 -26.453 -18.688 1 87 123 SER A O 1
ATOM 927 N N . ASN A 1 124 ? -14.867 -25.016 -18.719 1 90.81 124 ASN A N 1
ATOM 928 C CA . ASN A 1 124 ? -14.492 -25.328 -20.094 1 90.81 124 ASN A CA 1
ATOM 929 C C . ASN A 1 124 ? -13.516 -26.5 -20.156 1 90.81 124 ASN A C 1
ATOM 931 O O . ASN A 1 124 ? -13.141 -26.953 -21.234 1 90.81 124 ASN A O 1
ATOM 935 N N . LEU A 1 125 ? -13.117 -27.047 -19.031 1 94.44 125 LEU A N 1
ATOM 936 C CA . LEU A 1 125 ? -12.141 -28.125 -19.016 1 94.44 125 LEU A CA 1
ATOM 937 C C . LEU A 1 125 ? -12.711 -29.375 -19.672 1 94.44 125 LEU A C 1
ATOM 939 O O . LEU A 1 125 ? -13.891 -29.703 -19.5 1 94.44 125 LEU A O 1
ATOM 943 N N . LYS A 1 126 ? -11.875 -30.047 -20.438 1 95.75 126 LYS A N 1
ATOM 944 C CA . LYS A 1 126 ? -12.266 -31.266 -21.125 1 95.75 126 LYS A CA 1
ATOM 945 C C . LYS A 1 126 ? -11.672 -32.5 -20.453 1 95.75 126 LYS A C 1
ATOM 947 O O . LYS A 1 126 ? -12.125 -33.625 -20.688 1 95.75 126 LYS A O 1
ATOM 952 N N . SER A 1 127 ? -10.633 -32.281 -19.641 1 98.06 127 SER A N 1
ATOM 953 C CA . SER A 1 127 ? -10.062 -33.375 -18.891 1 98.06 127 SER A CA 1
ATOM 954 C C . SER A 1 127 ? -11.125 -34.094 -18.047 1 98.06 127 SER A C 1
ATOM 956 O O . SER A 1 127 ? -11.984 -33.438 -17.453 1 98.06 127 SER A O 1
ATOM 958 N N . SER A 1 128 ? -11.039 -35.406 -18.031 1 98.12 128 SER A N 1
ATOM 959 C CA . SER A 1 128 ? -12.102 -36.156 -17.375 1 98.12 128 SER A CA 1
ATOM 960 C C . SER A 1 128 ? -11.523 -37.188 -16.406 1 98.12 128 SER A C 1
ATOM 962 O O . SER A 1 128 ? -10.383 -37.625 -16.547 1 98.12 128 SER A O 1
ATOM 964 N N . SER A 1 129 ? -12.305 -37.5 -15.406 1 98.31 129 SER A N 1
ATOM 965 C CA . SER A 1 129 ? -12.016 -38.531 -14.43 1 98.31 129 SER A CA 1
ATOM 966 C C . SER A 1 129 ? -13.211 -39.469 -14.242 1 98.31 129 SER A C 1
ATOM 968 O O . SER A 1 129 ? -14.359 -39.031 -14.297 1 98.31 129 SER A O 1
ATOM 970 N N . ARG A 1 130 ? -12.922 -40.719 -14.102 1 97.81 130 ARG A N 1
ATOM 971 C CA . ARG A 1 130 ? -13.945 -41.75 -13.844 1 97.81 130 ARG A CA 1
ATOM 972 C C . ARG A 1 130 ? -13.484 -42.719 -12.781 1 97.81 130 ARG A C 1
ATOM 974 O O . ARG A 1 130 ? -12.391 -43.281 -12.867 1 97.81 130 ARG A O 1
ATOM 981 N N . ARG A 1 131 ? -14.375 -42.906 -11.805 1 97.25 131 ARG A N 1
ATOM 982 C CA . ARG A 1 131 ? -14.078 -43.906 -10.789 1 97.25 131 ARG A CA 1
ATOM 983 C C . ARG A 1 131 ? -14.312 -45.312 -11.32 1 97.25 131 ARG A C 1
ATOM 985 O O . ARG A 1 131 ? -15.336 -45.594 -11.961 1 97.25 131 ARG A O 1
ATOM 992 N N . LEU A 1 132 ? -13.445 -46.156 -11.062 1 97.31 132 LEU A N 1
ATOM 993 C CA . LEU A 1 132 ? -13.539 -47.562 -11.492 1 97.31 132 LEU A CA 1
ATOM 994 C C . LEU A 1 132 ? -14.102 -48.438 -10.375 1 97.31 132 LEU A C 1
ATOM 996 O O . LEU A 1 132 ? -14.273 -47.969 -9.242 1 97.31 132 LEU A O 1
ATOM 1000 N N . GLU A 1 133 ? -14.32 -49.656 -10.664 1 96.69 133 GLU A N 1
ATOM 1001 C CA . GLU A 1 133 ? -14.969 -50.594 -9.742 1 96.69 133 GLU A CA 1
ATOM 1002 C C . GLU A 1 133 ? -14.117 -50.844 -8.5 1 96.69 133 GLU A C 1
ATOM 1004 O O . GLU A 1 133 ? -14.648 -51 -7.402 1 96.69 133 GLU A O 1
ATOM 1009 N N . ASP A 1 134 ? -12.836 -50.75 -8.664 1 96.38 134 ASP A N 1
ATOM 1010 C CA . ASP A 1 134 ? -11.953 -51.031 -7.539 1 96.38 134 ASP A CA 1
ATOM 1011 C C . ASP A 1 134 ? -11.656 -49.781 -6.727 1 96.38 134 ASP A C 1
ATOM 1013 O O . ASP A 1 134 ? -10.859 -49.812 -5.789 1 96.38 134 ASP A O 1
ATOM 1017 N N . GLY A 1 135 ? -12.211 -48.719 -7.086 1 95.38 135 GLY A N 1
ATOM 1018 C CA . GLY A 1 135 ? -12.062 -47.5 -6.344 1 95.38 135 GLY A CA 1
ATOM 1019 C C . GLY A 1 135 ? -11.039 -46.531 -6.949 1 95.38 135 GLY A C 1
ATOM 1020 O O . GLY A 1 135 ? -11.023 -45.344 -6.633 1 95.38 135 GLY A O 1
ATOM 1021 N N . SER A 1 136 ? -10.227 -47.094 -7.789 1 97.38 136 SER A N 1
ATOM 1022 C CA . SER A 1 136 ? -9.234 -46.281 -8.477 1 97.38 136 SER A CA 1
ATOM 1023 C C . SER A 1 136 ? -9.898 -45.344 -9.484 1 97.38 136 SER A C 1
ATOM 1025 O O . SER A 1 136 ? -11.109 -45.438 -9.711 1 97.38 136 SER A O 1
ATOM 1027 N N . PHE A 1 137 ? -9.133 -44.406 -9.992 1 98.06 137 PHE A N 1
ATOM 1028 C CA . PHE A 1 137 ? -9.656 -43.469 -10.969 1 98.06 137 PHE A CA 1
ATOM 1029 C C . PHE A 1 137 ? -8.93 -43.594 -12.305 1 98.06 137 PHE A C 1
ATOM 1031 O O . PHE A 1 137 ? -7.742 -43.906 -12.344 1 98.06 137 PHE A O 1
ATOM 1038 N N . GLU A 1 138 ? -9.641 -43.406 -13.312 1 98.56 138 GLU A N 1
ATOM 1039 C CA . GLU A 1 138 ? -9.109 -43.281 -14.664 1 98.56 138 GLU A CA 1
ATOM 1040 C C . GLU A 1 138 ? -9.211 -41.844 -15.172 1 98.56 138 GLU A C 1
ATOM 1042 O O . GLU A 1 138 ? -10.281 -41.219 -15.094 1 98.56 138 GLU A O 1
ATOM 1047 N N . LEU A 1 139 ? -8.102 -41.312 -15.664 1 98.62 139 LEU A N 1
ATOM 1048 C CA . LEU A 1 139 ? -8.039 -39.906 -16.062 1 98.62 139 LEU A CA 1
ATOM 1049 C C . LEU A 1 139 ? -7.699 -39.781 -17.547 1 98.62 139 LEU A C 1
ATOM 1051 O O . LEU A 1 139 ? -6.875 -40.531 -18.062 1 98.62 139 LEU A O 1
ATOM 1055 N N . ASP A 1 140 ? -8.312 -38.906 -18.266 1 98.69 140 ASP A N 1
ATOM 1056 C CA . ASP A 1 140 ? -7.957 -38.406 -19.578 1 98.69 140 ASP A CA 1
ATOM 1057 C C . ASP A 1 140 ? -7.719 -36.906 -19.531 1 98.69 140 ASP A C 1
ATOM 1059 O O . ASP A 1 140 ? -8.586 -36.125 -19.109 1 98.69 140 ASP A O 1
ATOM 1063 N N . PHE A 1 141 ? -6.527 -36.5 -19.969 1 98.44 141 PHE A N 1
ATOM 1064 C CA . PHE A 1 141 ? -6.258 -35.094 -19.844 1 98.44 141 PHE A CA 1
ATOM 1065 C C . PHE A 1 141 ? -5.176 -34.656 -20.828 1 98.44 141 PHE A C 1
ATOM 1067 O O . PHE A 1 141 ? -4.375 -35.469 -21.281 1 98.44 141 PHE A O 1
ATOM 1074 N N . PHE A 1 142 ? -5.172 -33.438 -21.219 1 98.25 142 PHE A N 1
ATOM 1075 C CA . PHE A 1 142 ? -4.121 -32.688 -21.906 1 98.25 142 PHE A CA 1
ATOM 1076 C C . PHE A 1 142 ? -3.998 -31.281 -21.312 1 98.25 142 PHE A C 1
ATOM 1078 O O . PHE A 1 142 ? -4.902 -30.453 -21.469 1 98.25 142 PHE A O 1
ATOM 1085 N N . LYS A 1 143 ? -2.92 -31.062 -20.578 1 97.38 143 LYS A N 1
ATOM 1086 C CA . LYS A 1 143 ? -2.619 -29.766 -19.984 1 97.38 143 LYS A CA 1
ATOM 1087 C C . LYS A 1 143 ? -1.484 -29.062 -20.719 1 97.38 143 LYS A C 1
ATOM 1089 O O . LYS A 1 143 ? -0.378 -29.594 -20.812 1 97.38 143 LYS A O 1
ATOM 1094 N N . GLY A 1 144 ? -1.76 -27.875 -21.172 1 95.19 144 GLY A N 1
ATOM 1095 C CA . GLY A 1 144 ? -0.874 -27.234 -22.125 1 95.19 144 GLY A CA 1
ATOM 1096 C C . GLY A 1 144 ? 0.161 -26.344 -21.484 1 95.19 144 GLY A C 1
ATOM 1097 O O . GLY A 1 144 ? 1.113 -25.906 -22.141 1 95.19 144 GLY A O 1
ATOM 1098 N N . PHE A 1 145 ? 0.005 -26.062 -20.234 1 93.88 145 PHE A N 1
ATOM 1099 C CA . PHE A 1 145 ? 0.9 -25.125 -19.594 1 93.88 145 PHE A CA 1
ATOM 1100 C C . PHE A 1 145 ? 1.097 -25.484 -18.125 1 93.88 145 PHE A C 1
ATOM 1102 O O . PHE A 1 145 ? 0.272 -25.141 -17.281 1 93.88 145 PHE A O 1
ATOM 1109 N N . VAL A 1 146 ? 2.148 -26.141 -17.812 1 96.06 146 VAL A N 1
ATOM 1110 C CA . VAL A 1 146 ? 2.512 -26.5 -16.438 1 96.06 146 VAL A CA 1
ATOM 1111 C C . VAL A 1 146 ? 3.812 -25.797 -16.047 1 96.06 146 VAL A C 1
ATOM 1113 O O . VAL A 1 146 ? 4.883 -26.141 -16.562 1 96.06 146 VAL A O 1
ATOM 1116 N N . THR A 1 147 ? 3.689 -24.797 -15.164 1 93.69 147 THR A N 1
ATOM 1117 C CA . THR A 1 147 ? 4.852 -24.047 -14.703 1 93.69 147 THR A CA 1
ATOM 1118 C C . THR A 1 147 ? 5.719 -24.891 -13.773 1 93.69 147 THR A C 1
ATOM 1120 O O . THR A 1 147 ? 5.199 -25.609 -12.922 1 93.69 147 THR A O 1
ATOM 1123 N N . ASN A 1 148 ? 7.035 -24.859 -14 1 93.19 148 ASN A N 1
ATOM 1124 C CA . ASN A 1 148 ? 8.023 -25.594 -13.227 1 93.19 148 ASN A CA 1
ATOM 1125 C C . ASN A 1 148 ? 7.773 -27.094 -13.273 1 93.19 148 ASN A C 1
ATOM 1127 O O . ASN A 1 148 ? 7.875 -27.781 -12.25 1 93.19 148 ASN A O 1
ATOM 1131 N N . GLY A 1 149 ? 7.402 -27.578 -14.445 1 94.12 149 GLY A N 1
ATOM 1132 C CA . GLY A 1 149 ? 6.926 -28.953 -14.555 1 94.12 149 GLY A CA 1
ATOM 1133 C C . GLY A 1 149 ? 7.953 -29.891 -15.148 1 94.12 149 GLY A C 1
ATOM 1134 O O . GLY A 1 149 ? 7.852 -31.109 -15 1 94.12 149 GLY A O 1
ATOM 1135 N N . ALA A 1 150 ? 9 -29.359 -15.727 1 93.62 150 ALA A N 1
ATOM 1136 C CA . ALA A 1 150 ? 9.906 -30.203 -16.5 1 93.62 150 ALA A CA 1
ATOM 1137 C C . ALA A 1 150 ? 10.641 -31.203 -15.594 1 93.62 150 ALA A C 1
ATOM 1139 O O . ALA A 1 150 ? 10.961 -32.312 -16.016 1 93.62 150 ALA A O 1
ATOM 1140 N N . ASP A 1 151 ? 10.922 -30.75 -14.383 1 95.06 151 ASP A N 1
ATOM 1141 C CA . ASP A 1 151 ? 11.664 -31.609 -13.461 1 95.06 151 ASP A CA 1
ATOM 1142 C C . ASP A 1 151 ? 10.781 -32.062 -12.305 1 95.06 151 ASP A C 1
ATOM 1144 O O . ASP A 1 151 ? 11.281 -32.438 -11.242 1 95.06 151 ASP A O 1
ATOM 1148 N N . SER A 1 152 ? 9.477 -32.031 -12.523 1 97.62 152 SER A N 1
ATOM 1149 C CA . SER A 1 152 ? 8.539 -32.375 -11.453 1 97.62 152 SER A CA 1
ATOM 1150 C C . SER A 1 152 ? 8.547 -33.875 -11.172 1 97.62 152 SER A C 1
ATOM 1152 O O . SER A 1 152 ? 8.641 -34.688 -12.094 1 97.62 152 SER A O 1
ATOM 1154 N N . GLU A 1 153 ? 8.445 -34.219 -9.906 1 97.38 153 GLU A N 1
ATOM 1155 C CA . GLU A 1 153 ? 8.32 -35.625 -9.547 1 97.38 153 GLU A CA 1
ATOM 1156 C C . GLU A 1 153 ? 6.883 -36.125 -9.727 1 97.38 153 GLU A C 1
ATOM 1158 O O . GLU A 1 153 ? 6.621 -37.312 -9.672 1 97.38 153 GLU A O 1
ATOM 1163 N N . GLY A 1 154 ? 6.012 -35.219 -9.93 1 98.19 154 GLY A N 1
ATOM 1164 C CA . GLY A 1 154 ? 4.617 -35.5 -10.219 1 98.19 154 GLY A CA 1
ATOM 1165 C C . GLY A 1 154 ? 3.787 -34.25 -10.492 1 98.19 154 GLY A C 1
ATOM 1166 O O . GLY A 1 154 ? 4.297 -33.156 -10.406 1 98.19 154 GLY A O 1
ATOM 1167 N N . PHE A 1 155 ? 2.525 -34.5 -10.82 1 98.62 155 PHE A N 1
ATOM 1168 C CA . PHE A 1 155 ? 1.639 -33.406 -11.242 1 98.62 155 PHE A CA 1
ATOM 1169 C C . PHE A 1 155 ? 0.309 -33.5 -10.5 1 98.62 155 PHE A C 1
ATOM 1171 O O . PHE A 1 155 ? -0.219 -34.562 -10.266 1 98.62 155 PHE A O 1
ATOM 1178 N N . LEU A 1 156 ? -0.162 -32.344 -10.109 1 98.38 156 LEU A N 1
ATOM 1179 C CA . LEU A 1 156 ? -1.554 -32.188 -9.703 1 98.38 156 LEU A CA 1
ATOM 1180 C C . LEU A 1 156 ? -2.439 -31.891 -10.906 1 98.38 156 LEU A C 1
ATOM 1182 O O . LEU A 1 156 ? -2.387 -30.781 -11.445 1 98.38 156 LEU A O 1
ATOM 1186 N N . VAL A 1 157 ? -3.27 -32.844 -11.289 1 98.44 157 VAL A N 1
ATOM 1187 C CA . VAL A 1 157 ? -4.066 -32.719 -12.5 1 98.44 157 VAL A CA 1
ATOM 1188 C C . VAL A 1 157 ? -5.527 -32.438 -12.141 1 98.44 157 VAL A C 1
ATOM 1190 O O . VAL A 1 157 ? -6.137 -33.219 -11.391 1 98.44 157 VAL A O 1
ATOM 1193 N N . VAL A 1 158 ? -6.047 -31.375 -12.688 1 98 158 VAL A N 1
ATOM 1194 C CA . VAL A 1 158 ? -7.457 -31.062 -12.492 1 98 158 VAL A CA 1
ATOM 1195 C C . VAL A 1 158 ? -8.289 -31.719 -13.594 1 98 158 VAL A C 1
ATOM 1197 O O . VAL A 1 158 ? -8.016 -31.531 -14.781 1 98 158 VAL A O 1
ATOM 1200 N N . ALA A 1 159 ? -9.266 -32.469 -13.188 1 98.12 159 ALA A N 1
ATOM 1201 C CA . ALA A 1 159 ? -10.117 -33.188 -14.141 1 98.12 159 ALA A CA 1
ATOM 1202 C C . ALA A 1 159 ? -11.547 -33.281 -13.625 1 98.12 159 ALA A C 1
ATOM 1204 O O . ALA A 1 159 ? -11.773 -33.406 -12.422 1 98.12 159 ALA A O 1
ATOM 1205 N N . LYS A 1 160 ? -12.43 -33.281 -14.57 1 97.31 160 LYS A N 1
ATOM 1206 C CA . LYS A 1 160 ? -13.852 -33.344 -14.234 1 97.31 160 LYS A CA 1
ATOM 1207 C C . LYS A 1 160 ? -14.344 -34.812 -14.234 1 97.31 160 LYS A C 1
ATOM 1209 O O . LYS A 1 160 ? -13.805 -35.656 -14.945 1 97.31 160 LYS A O 1
ATOM 1214 N N . GLY A 1 161 ? -15.391 -35.031 -13.375 1 96.44 161 GLY A N 1
ATOM 1215 C CA . GLY A 1 161 ? -16.016 -36.344 -13.336 1 96.44 161 GLY A CA 1
ATOM 1216 C C . GLY A 1 161 ? -17.438 -36.281 -12.797 1 96.44 161 GLY A C 1
ATOM 1217 O O . GLY A 1 161 ? -17.891 -35.25 -12.312 1 96.44 161 GLY A O 1
ATOM 1218 N N . GLN A 1 162 ? -18.125 -37.406 -12.938 1 93 162 GLN A N 1
ATOM 1219 C CA . GLN A 1 162 ? -19.516 -37.531 -12.477 1 93 162 GLN A CA 1
ATOM 1220 C C . GLN A 1 162 ? -19.578 -37.562 -10.953 1 93 162 GLN A C 1
ATOM 1222 O O . GLN A 1 162 ? -20.359 -36.812 -10.344 1 93 162 GLN A O 1
ATOM 1227 N N . GLU A 1 163 ? -18.781 -38.344 -10.344 1 91.31 163 GLU A N 1
ATOM 1228 C CA . GLU A 1 163 ? -18.781 -38.469 -8.891 1 91.31 163 GLU A CA 1
ATOM 1229 C C . GLU A 1 163 ? -17.953 -37.375 -8.234 1 91.31 163 GLU A C 1
ATOM 1231 O O . GLU A 1 163 ? -18.266 -36.906 -7.137 1 91.31 163 GLU A O 1
ATOM 1236 N N . VAL A 1 164 ? -16.875 -37.062 -8.891 1 93 164 VAL A N 1
ATOM 1237 C CA . VAL A 1 164 ? -15.977 -36 -8.477 1 93 164 VAL A CA 1
ATOM 1238 C C . VAL A 1 164 ? -16.062 -34.844 -9.469 1 93 164 VAL A C 1
ATOM 1240 O O . VAL A 1 164 ? -15.453 -34.875 -10.539 1 93 164 VAL A O 1
ATOM 1243 N N . PRO A 1 165 ? -16.781 -33.812 -9.125 1 93.81 165 PRO A N 1
ATOM 1244 C CA . PRO A 1 165 ? -17.141 -32.781 -10.102 1 93.81 165 PRO A CA 1
ATOM 1245 C C . PRO A 1 165 ? -15.922 -32.156 -10.75 1 93.81 165 PRO A C 1
ATOM 1247 O O . PRO A 1 165 ? -15.93 -31.875 -11.961 1 93.81 165 PRO A O 1
ATOM 1250 N N . CYS A 1 166 ? -14.891 -31.797 -9.953 1 95.75 166 CYS A N 1
ATOM 1251 C CA . CYS A 1 166 ? -13.664 -31.188 -10.453 1 95.75 166 CYS A CA 1
ATOM 1252 C C . CYS A 1 166 ? -12.477 -31.531 -9.562 1 95.75 166 CYS A C 1
ATOM 1254 O O . CYS A 1 166 ? -11.992 -30.688 -8.812 1 95.75 166 CYS A O 1
ATOM 1256 N N . GLY A 1 167 ? -12.008 -32.719 -9.727 1 95.94 167 GLY A N 1
ATOM 1257 C CA . GLY A 1 167 ? -11.016 -33.281 -8.812 1 95.94 167 GLY A CA 1
ATOM 1258 C C . GLY A 1 167 ? -9.602 -32.812 -9.125 1 95.94 167 GLY A C 1
ATOM 1259 O O . GLY A 1 167 ? -9.305 -32.438 -10.266 1 95.94 167 GLY A O 1
ATOM 1260 N N . VAL A 1 168 ? -8.789 -32.75 -8.062 1 97.44 168 VAL A N 1
ATOM 1261 C CA . VAL A 1 168 ? -7.34 -32.625 -8.219 1 97.44 168 VAL A CA 1
ATOM 1262 C C . VAL A 1 168 ? -6.668 -33.969 -7.914 1 97.44 168 VAL A C 1
ATOM 1264 O O . VAL A 1 168 ? -6.758 -34.469 -6.797 1 97.44 168 VAL A O 1
ATOM 1267 N N . PHE A 1 169 ? -6 -34.531 -8.875 1 98.19 169 PHE A N 1
ATOM 1268 C CA . PHE A 1 169 ? -5.402 -35.844 -8.758 1 98.19 169 PHE A CA 1
ATOM 1269 C C . PHE A 1 169 ? -3.883 -35.781 -8.844 1 98.19 169 PHE A C 1
ATOM 1271 O O . PHE A 1 169 ? -3.34 -35.031 -9.664 1 98.19 169 PHE A O 1
ATOM 1278 N N . PHE A 1 170 ? -3.199 -36.5 -7.988 1 98.56 170 PHE A N 1
ATOM 1279 C CA . PHE A 1 170 ? -1.752 -36.625 -8.109 1 98.56 170 PHE A CA 1
ATOM 1280 C C . PHE A 1 170 ? -1.389 -37.688 -9.125 1 98.56 170 PHE A C 1
ATOM 1282 O O . PHE A 1 170 ? -1.904 -38.812 -9.07 1 98.56 170 PHE A O 1
ATOM 1289 N N . VAL A 1 171 ? -0.606 -37.344 -10.078 1 98.69 171 VAL A N 1
ATOM 1290 C CA . VAL A 1 171 ? -0.082 -38.281 -11.078 1 98.69 171 VAL A CA 1
ATOM 1291 C C . VAL A 1 171 ? 1.444 -38.281 -11.031 1 98.69 171 VAL A C 1
ATOM 1293 O O . VAL A 1 171 ? 2.084 -37.312 -11.453 1 98.69 171 VAL A O 1
ATOM 1296 N N . PRO A 1 172 ? 2.047 -39.375 -10.594 1 98.25 172 PRO A N 1
ATOM 1297 C CA . PRO A 1 172 ? 3.51 -39.406 -10.57 1 98.25 172 PRO A CA 1
ATOM 1298 C C . PRO A 1 172 ? 4.129 -39.25 -11.953 1 98.25 172 PRO A C 1
ATOM 1300 O O . PRO A 1 172 ? 3.541 -39.688 -12.953 1 98.25 172 PRO A O 1
ATOM 1303 N N . SER A 1 173 ? 5.312 -38.688 -11.977 1 97.44 173 SER A N 1
ATOM 1304 C CA . SER A 1 173 ? 5.969 -38.406 -13.25 1 97.44 173 SER A CA 1
ATOM 1305 C C . SER A 1 173 ? 6.312 -39.688 -13.992 1 97.44 173 SER A C 1
ATOM 1307 O O . SER A 1 173 ? 6.461 -39.688 -15.219 1 97.44 173 SER A O 1
ATOM 1309 N N . ASN A 1 174 ? 6.445 -40.781 -13.258 1 96.19 174 ASN A N 1
ATOM 1310 C CA . ASN A 1 174 ? 6.777 -42.062 -13.875 1 96.19 174 ASN A CA 1
ATOM 1311 C C . ASN A 1 174 ? 5.523 -42.875 -14.172 1 96.19 174 ASN A C 1
ATOM 1313 O O . ASN A 1 174 ? 5.613 -44.094 -14.453 1 96.19 174 ASN A O 1
ATOM 1317 N N . GLN A 1 175 ? 4.398 -42.344 -14.078 1 97.06 175 GLN A N 1
ATOM 1318 C CA . GLN A 1 175 ? 3.146 -43.031 -14.367 1 97.06 175 GLN A CA 1
ATOM 1319 C C . GLN A 1 175 ? 3.109 -43.531 -15.805 1 97.06 175 GLN A C 1
ATOM 1321 O O . GLN A 1 175 ? 3.314 -42.75 -16.734 1 97.06 175 GLN A O 1
ATOM 1326 N N . PRO A 1 176 ? 2.836 -44.844 -15.961 1 96.25 176 PRO A N 1
ATOM 1327 C CA . PRO A 1 176 ? 2.734 -45.344 -17.328 1 96.25 176 PRO A CA 1
ATOM 1328 C C . PRO A 1 176 ? 1.686 -44.625 -18.156 1 96.25 176 PRO A C 1
ATOM 1330 O O . PRO A 1 176 ? 0.57 -44.375 -17.688 1 96.25 176 PRO A O 1
ATOM 1333 N N . GLY A 1 177 ? 2.088 -44.188 -19.391 1 96.88 177 GLY A N 1
ATOM 1334 C CA . GLY A 1 177 ? 1.157 -43.531 -20.297 1 96.88 177 GLY A CA 1
ATOM 1335 C C . GLY A 1 177 ? 1.232 -42.031 -20.25 1 96.88 177 GLY A C 1
ATOM 1336 O O . GLY A 1 177 ? 0.733 -41.344 -21.141 1 96.88 177 GLY A O 1
ATOM 1337 N N . LEU A 1 178 ? 1.854 -41.531 -19.219 1 98.19 178 LEU A N 1
ATOM 1338 C CA . LEU A 1 178 ? 2.01 -40.094 -19.109 1 98.19 178 LEU A CA 1
ATOM 1339 C C . LEU A 1 178 ? 3.041 -39.562 -20.109 1 98.19 178 LEU A C 1
ATOM 1341 O O . LEU A 1 178 ? 4.141 -40.125 -20.203 1 98.19 178 LEU A O 1
ATOM 1345 N N . VAL A 1 179 ? 2.691 -38.594 -20.875 1 98 179 VAL A N 1
ATOM 1346 C CA . VAL A 1 179 ? 3.598 -37.938 -21.812 1 98 179 VAL A CA 1
ATOM 1347 C C . VAL A 1 179 ? 3.912 -36.531 -21.328 1 98 179 VAL A C 1
ATOM 1349 O O . VAL A 1 179 ? 3 -35.75 -21.047 1 98 179 VAL A O 1
ATOM 1352 N N . VAL A 1 180 ? 5.145 -36.219 -21.234 1 97.56 180 VAL A N 1
ATOM 1353 C CA . VAL A 1 180 ? 5.605 -34.906 -20.828 1 97.56 180 VAL A CA 1
ATOM 1354 C C . VAL A 1 180 ? 6.402 -34.25 -21.953 1 97.56 180 VAL A C 1
ATOM 1356 O O . VAL A 1 180 ? 7.344 -34.844 -22.484 1 97.56 180 VAL A O 1
ATOM 1359 N N . GLU A 1 181 ? 6.004 -33.125 -22.391 1 97.75 181 GLU A N 1
ATOM 1360 C CA . GLU A 1 181 ? 6.703 -32.375 -23.422 1 97.75 181 GLU A CA 1
ATOM 1361 C C . GLU A 1 181 ? 7.191 -31.016 -22.891 1 97.75 181 GLU A C 1
ATOM 1363 O O . GLU A 1 181 ? 6.391 -30.125 -22.625 1 97.75 181 GLU A O 1
ATOM 1368 N N . GLU A 1 182 ? 8.477 -30.875 -22.734 1 97.06 182 GLU A N 1
ATOM 1369 C CA . GLU A 1 182 ? 9.078 -29.641 -22.234 1 97.06 182 GLU A CA 1
ATOM 1370 C C . GLU A 1 182 ? 9.078 -28.547 -23.312 1 97.06 182 GLU A C 1
ATOM 1372 O O . GLU A 1 182 ? 9.25 -28.844 -24.5 1 97.06 182 GLU A O 1
ATOM 1377 N N . PHE A 1 183 ? 8.812 -27.297 -23 1 95.81 183 PHE A N 1
ATOM 1378 C CA . PHE A 1 183 ? 8.961 -26.125 -23.859 1 95.81 183 PHE A CA 1
ATOM 1379 C C . PHE A 1 183 ? 9.469 -24.938 -23.062 1 95.81 183 PHE A C 1
ATOM 1381 O O . PHE A 1 183 ? 9.5 -24.969 -21.844 1 95.81 183 PHE A O 1
ATOM 1388 N N . HIS A 1 184 ? 9.961 -23.938 -23.766 1 94.06 184 HIS A N 1
ATOM 1389 C CA . HIS A 1 184 ? 10.57 -22.812 -23.078 1 94.06 184 HIS A CA 1
ATOM 1390 C C . HIS A 1 184 ? 9.953 -21.484 -23.547 1 94.06 184 HIS A C 1
ATOM 1392 O O . HIS A 1 184 ? 9.641 -21.328 -24.719 1 94.06 184 HIS A O 1
ATOM 1398 N N . LEU A 1 185 ? 9.664 -20.625 -22.578 1 91.94 185 LEU A N 1
ATOM 1399 C CA . LEU A 1 185 ? 9.25 -19.25 -22.875 1 91.94 185 LEU A CA 1
ATOM 1400 C C . LEU A 1 185 ? 10.469 -18.359 -23.141 1 91.94 185 LEU A C 1
ATOM 1402 O O . LEU A 1 185 ? 11.602 -18.766 -22.859 1 91.94 185 LEU A O 1
ATOM 1406 N N . ASP A 1 186 ? 10.211 -17.156 -23.641 1 91.5 186 ASP A N 1
ATOM 1407 C CA . ASP A 1 186 ? 11.289 -16.219 -23.938 1 91.5 186 ASP A CA 1
ATOM 1408 C C . ASP A 1 186 ? 11.688 -15.43 -22.688 1 91.5 186 ASP A C 1
ATOM 1410 O O . ASP A 1 186 ? 12.641 -14.656 -22.719 1 91.5 186 ASP A O 1
ATOM 1414 N N . PHE A 1 187 ? 11 -15.641 -21.641 1 93.56 187 PHE A N 1
ATOM 1415 C CA . PHE A 1 187 ? 11.273 -14.938 -20.391 1 93.56 187 PHE A CA 1
ATOM 1416 C C . PHE A 1 187 ? 11.172 -15.883 -19.203 1 93.56 187 PHE A C 1
ATOM 1418 O O . PHE A 1 187 ? 10.43 -16.875 -19.25 1 93.56 187 PHE A O 1
ATOM 1425 N N . ALA A 1 188 ? 11.961 -15.609 -18.156 1 94.75 188 ALA A N 1
ATOM 1426 C CA . ALA A 1 188 ? 11.93 -16.375 -16.922 1 94.75 188 ALA A CA 1
ATOM 1427 C C . ALA A 1 188 ? 12.062 -17.875 -17.188 1 94.75 188 ALA A C 1
ATOM 1429 O O . ALA A 1 188 ? 11.273 -18.672 -16.688 1 94.75 188 ALA A O 1
ATOM 1430 N N . GLN A 1 189 ? 13.055 -18.203 -17.922 1 95.62 189 GLN A N 1
ATOM 1431 C CA . GLN A 1 189 ? 13.172 -19.547 -18.484 1 95.62 189 GLN A CA 1
ATOM 1432 C C . GLN A 1 189 ? 13.547 -20.547 -17.406 1 95.62 189 GLN A C 1
ATOM 1434 O O . GLN A 1 189 ? 13.344 -21.75 -17.578 1 95.62 189 GLN A O 1
ATOM 1439 N N . GLU A 1 190 ? 14.102 -20.016 -16.297 1 96.75 190 GLU A N 1
ATOM 1440 C CA . GLU A 1 190 ? 14.516 -20.922 -15.227 1 96.75 190 GLU A CA 1
ATOM 1441 C C . GLU A 1 190 ? 13.328 -21.688 -14.656 1 96.75 190 GLU A C 1
ATOM 1443 O O . GLU A 1 190 ? 13.484 -22.766 -14.094 1 96.75 190 GLU A O 1
ATOM 1448 N N . ALA A 1 191 ? 12.148 -20.984 -14.727 1 95.38 191 ALA A N 1
ATOM 1449 C CA . ALA A 1 191 ? 10.914 -21.703 -14.406 1 95.38 191 ALA A CA 1
ATOM 1450 C C . ALA A 1 191 ? 10.477 -22.578 -15.578 1 95.38 191 ALA A C 1
ATOM 1452 O O . ALA A 1 191 ? 9.648 -22.172 -16.391 1 95.38 191 ALA A O 1
ATOM 1453 N N . THR A 1 192 ? 10.984 -23.703 -15.727 1 95.25 192 THR A N 1
ATOM 1454 C CA . THR A 1 192 ? 10.742 -24.578 -16.875 1 95.25 192 THR A CA 1
ATOM 1455 C C . THR A 1 192 ? 9.25 -24.844 -17.031 1 95.25 192 THR A C 1
ATOM 1457 O O . THR A 1 192 ? 8.477 -24.688 -16.078 1 95.25 192 THR A O 1
ATOM 1460 N N . HIS A 1 193 ? 8.859 -25.125 -18.203 1 96.31 193 HIS A N 1
ATOM 1461 C CA . HIS A 1 193 ? 7.457 -25.422 -18.5 1 96.31 193 HIS A CA 1
ATOM 1462 C C . HIS A 1 193 ? 7.312 -26.719 -19.281 1 96.31 193 HIS A C 1
ATOM 1464 O O . HIS A 1 193 ? 8.258 -27.172 -19.938 1 96.31 193 HIS A O 1
ATOM 1470 N N . CYS A 1 194 ? 6.203 -27.328 -19.156 1 97.25 194 CYS A N 1
ATOM 1471 C CA . CYS A 1 194 ? 5.91 -28.5 -19.953 1 97.25 194 CYS A CA 1
ATOM 1472 C C . CYS A 1 194 ? 4.414 -28.641 -20.203 1 97.25 194 CYS A C 1
ATOM 1474 O O . CYS A 1 194 ? 3.611 -27.953 -19.578 1 97.25 194 CYS A O 1
ATOM 1476 N N . LYS A 1 195 ? 4.094 -29.391 -21.156 1 97.75 195 LYS A N 1
ATOM 1477 C CA . LYS A 1 195 ? 2.764 -29.938 -21.375 1 97.75 195 LYS A CA 1
ATOM 1478 C C . LYS A 1 195 ? 2.686 -31.391 -20.891 1 97.75 195 LYS A C 1
ATOM 1480 O O . LYS A 1 195 ? 3.676 -32.125 -20.953 1 97.75 195 LYS A O 1
ATOM 1485 N N . ILE A 1 196 ? 1.524 -31.734 -20.453 1 98.25 196 ILE A N 1
ATOM 1486 C CA . ILE A 1 196 ? 1.352 -33.125 -20.047 1 98.25 196 ILE A CA 1
ATOM 1487 C C . ILE A 1 196 ? 0.072 -33.688 -20.672 1 98.25 196 ILE A C 1
ATOM 1489 O O . ILE A 1 196 ? -0.923 -32.969 -20.797 1 98.25 196 ILE A O 1
ATOM 1493 N N . LYS A 1 197 ? 0.181 -34.906 -21.062 1 98.44 197 LYS A N 1
ATOM 1494 C CA . LYS A 1 197 ? -0.946 -35.594 -21.656 1 98.44 197 LYS A CA 1
ATOM 1495 C C . LYS A 1 197 ? -1.041 -37.031 -21.141 1 98.44 197 LYS A C 1
ATOM 1497 O O . LYS A 1 197 ? -0.02 -37.688 -20.922 1 98.44 197 LYS A O 1
ATOM 1502 N N . GLY A 1 198 ? -2.227 -37.469 -20.859 1 98.31 198 GLY A N 1
ATOM 1503 C CA . GLY A 1 198 ? -2.523 -38.844 -20.469 1 98.31 198 GLY A CA 1
ATOM 1504 C C . GLY A 1 198 ? -3.846 -39.344 -21.016 1 98.31 198 GLY A C 1
ATOM 1505 O O . GLY A 1 198 ? -4.824 -38.594 -21.078 1 98.31 198 GLY A O 1
ATOM 1506 N N . GLU A 1 199 ? -3.844 -40.562 -21.469 1 98.12 199 GLU A N 1
ATOM 1507 C CA . GLU A 1 199 ? -5.043 -41.281 -21.906 1 98.12 199 GLU A CA 1
ATOM 1508 C C . GLU A 1 199 ? -5.305 -42.5 -21.078 1 98.12 199 GLU A C 1
ATOM 1510 O O . GLU A 1 199 ? -4.48 -43.438 -21.047 1 98.12 199 GLU A O 1
ATOM 1515 N N . LYS A 1 200 ? -6.406 -42.5 -20.406 1 98 200 LYS A N 1
ATOM 1516 C CA . LYS A 1 200 ? -6.828 -43.594 -19.562 1 98 200 LYS A CA 1
ATOM 1517 C C . LYS A 1 200 ? -5.77 -43.938 -18.516 1 98 200 LYS A C 1
ATOM 1519 O O . LYS A 1 200 ? -5.402 -45.094 -18.344 1 98 200 LYS A O 1
ATOM 1524 N N . ILE A 1 201 ? -5.238 -42.906 -17.969 1 98.25 201 ILE A N 1
ATOM 1525 C CA . ILE A 1 201 ? -4.262 -43.062 -16.891 1 98.25 201 ILE A CA 1
ATOM 1526 C C . ILE A 1 201 ? -4.973 -43.5 -15.609 1 98.25 201 ILE A C 1
ATOM 1528 O O . ILE A 1 201 ? -5.969 -42.875 -15.211 1 98.25 201 ILE A O 1
ATOM 1532 N N . ARG A 1 202 ? -4.465 -44.562 -15.008 1 97.94 202 ARG A N 1
ATOM 1533 C CA . ARG A 1 202 ? -5.086 -45.062 -13.781 1 97.94 202 ARG A CA 1
ATOM 1534 C C . ARG A 1 202 ? -4.289 -44.656 -12.555 1 97.94 202 ARG A C 1
ATOM 1536 O O . ARG A 1 202 ? -3.062 -44.781 -12.531 1 97.94 202 ARG A O 1
ATOM 1543 N N . VAL A 1 203 ? -4.926 -44.094 -11.594 1 98.12 203 VAL A N 1
ATOM 1544 C CA . VAL A 1 203 ? -4.301 -43.75 -10.32 1 98.12 203 VAL A CA 1
ATOM 1545 C C . VAL A 1 203 ? -5.125 -44.312 -9.172 1 98.12 203 VAL A C 1
ATOM 1547 O O . VAL A 1 203 ? -6.34 -44.5 -9.289 1 98.12 203 VAL A O 1
ATOM 1550 N N . PRO A 1 204 ? -4.469 -44.625 -8.039 1 97.56 204 PRO A N 1
ATOM 1551 C CA . PRO A 1 204 ? -5.219 -45.156 -6.895 1 97.56 204 PRO A CA 1
ATOM 1552 C C . PRO A 1 204 ? -6.188 -44.125 -6.312 1 97.56 204 PRO A C 1
ATOM 1554 O O . PRO A 1 204 ? -6.047 -42.938 -6.559 1 97.56 204 PRO A O 1
ATOM 1557 N N . ALA A 1 205 ? -7.102 -44.594 -5.516 1 96.19 205 ALA A N 1
ATOM 1558 C CA . ALA A 1 205 ? -8.164 -43.75 -4.953 1 96.19 205 ALA A CA 1
ATOM 1559 C C . ALA A 1 205 ? -7.59 -42.625 -4.082 1 96.19 205 ALA A C 1
ATOM 1561 O O . ALA A 1 205 ? -8.086 -41.5 -4.094 1 96.19 205 ALA A O 1
ATOM 1562 N N . HIS A 1 206 ? -6.504 -42.938 -3.365 1 95.81 206 HIS A N 1
ATOM 1563 C CA . HIS A 1 206 ? -5.98 -42 -2.383 1 95.81 206 HIS A CA 1
ATOM 1564 C C . HIS A 1 206 ? -5.168 -40.906 -3.055 1 95.81 206 HIS A C 1
ATOM 1566 O O . HIS A 1 206 ? -4.703 -39.969 -2.389 1 95.81 206 HIS A O 1
ATOM 1572 N N . TYR A 1 207 ? -5.07 -40.938 -4.406 1 97.75 207 TYR A N 1
ATOM 1573 C CA . TYR A 1 207 ? -4.371 -39.875 -5.145 1 97.75 207 TYR A CA 1
ATOM 1574 C C . TYR A 1 207 ? -5.312 -38.75 -5.477 1 97.75 207 TYR A C 1
ATOM 1576 O O . TYR A 1 207 ? -4.879 -37.688 -5.98 1 97.75 207 TYR A O 1
ATOM 1584 N N . LEU A 1 208 ? -6.617 -38.906 -5.191 1 96.19 208 LEU A N 1
ATOM 1585 C CA . LEU A 1 208 ? -7.535 -37.781 -5.199 1 96.19 208 LEU A CA 1
ATOM 1586 C C . LEU A 1 208 ? -7.293 -36.875 -3.992 1 96.19 208 LEU A C 1
ATOM 1588 O O . LEU A 1 208 ? -7.602 -37.25 -2.859 1 96.19 208 LEU A O 1
ATOM 1592 N N . LEU A 1 209 ? -6.82 -35.688 -4.285 1 95.25 209 LEU A N 1
ATOM 1593 C CA . LEU A 1 209 ? -6.398 -34.781 -3.203 1 95.25 209 LEU A CA 1
ATOM 1594 C C . LEU A 1 209 ? -7.504 -33.812 -2.84 1 95.25 209 LEU A C 1
ATOM 1596 O O . LEU A 1 209 ? -7.574 -33.344 -1.702 1 95.25 209 LEU A O 1
ATOM 1600 N N . PHE A 1 210 ? -8.273 -33.438 -3.811 1 92 210 PHE A N 1
ATOM 1601 C CA . PHE A 1 210 ? -9.359 -32.469 -3.619 1 92 210 PHE A CA 1
ATOM 1602 C C . PHE A 1 210 ? -10.516 -32.781 -4.559 1 92 210 PHE A C 1
ATOM 1604 O O . PHE A 1 210 ? -10.312 -33.062 -5.738 1 92 210 PHE A O 1
ATOM 1611 N N . GLU A 1 211 ? -11.75 -32.625 -4.094 1 91.25 211 GLU A N 1
ATOM 1612 C CA . GLU A 1 211 ? -12.906 -33.125 -4.848 1 91.25 211 GLU A CA 1
ATOM 1613 C C . GLU A 1 211 ? -13.438 -32.062 -5.797 1 91.25 211 GLU A C 1
ATOM 1615 O O . GLU A 1 211 ? -14.016 -32.375 -6.84 1 91.25 211 GLU A O 1
ATOM 1620 N N . ASP A 1 212 ? -13.289 -30.875 -5.336 1 92.75 212 ASP A N 1
ATOM 1621 C CA . ASP A 1 212 ? -13.875 -29.812 -6.152 1 92.75 212 ASP A CA 1
ATOM 1622 C C . ASP A 1 212 ? -12.953 -28.594 -6.203 1 92.75 212 ASP A C 1
ATOM 1624 O O . ASP A 1 212 ? -13.102 -27.672 -5.406 1 92.75 212 ASP A O 1
ATOM 1628 N N . TYR A 1 213 ? -12.117 -28.547 -7.262 1 93.62 213 TYR A N 1
ATOM 1629 C CA . TYR A 1 213 ? -11.117 -27.5 -7.438 1 93.62 213 TYR A CA 1
ATOM 1630 C C . TYR A 1 213 ? -11.789 -26.141 -7.621 1 93.62 213 TYR A C 1
ATOM 1632 O O . TYR A 1 213 ? -11.188 -25.094 -7.324 1 93.62 213 TYR A O 1
ATOM 1640 N N . SER A 1 214 ? -12.992 -26.078 -8.141 1 90.62 214 SER A N 1
ATOM 1641 C CA . SER A 1 214 ? -13.688 -24.812 -8.398 1 90.62 214 SER A CA 1
ATOM 1642 C C . SER A 1 214 ? -13.891 -24.016 -7.113 1 90.62 214 SER A C 1
ATOM 1644 O O . SER A 1 214 ? -14.055 -22.797 -7.148 1 90.62 214 SER A O 1
ATOM 1646 N N . LYS A 1 215 ? -13.82 -24.672 -5.992 1 87.25 215 LYS A N 1
ATOM 1647 C CA . LYS A 1 215 ? -14.039 -24.016 -4.699 1 87.25 215 LYS A CA 1
ATOM 1648 C C . LYS A 1 215 ? -12.781 -23.312 -4.215 1 87.25 215 LYS A C 1
ATOM 1650 O O . LYS A 1 215 ? -12.859 -22.359 -3.428 1 87.25 215 LYS A O 1
ATOM 1655 N N . ILE A 1 216 ? -11.586 -23.734 -4.73 1 88.5 216 ILE A N 1
ATOM 1656 C CA . ILE A 1 216 ? -10.359 -23.156 -4.199 1 88.5 216 ILE A CA 1
ATOM 1657 C C . ILE A 1 216 ? -9.539 -22.547 -5.336 1 88.5 216 ILE A C 1
ATOM 1659 O O . ILE A 1 216 ? -8.609 -21.781 -5.098 1 88.5 216 ILE A O 1
ATOM 1663 N N . GLY A 1 217 ? -9.859 -22.922 -6.543 1 89.75 217 GLY A N 1
ATOM 1664 C CA . GLY A 1 217 ? -9.086 -22.562 -7.727 1 89.75 217 GLY A CA 1
ATOM 1665 C C . GLY A 1 217 ? -8.82 -21.062 -7.832 1 89.75 217 GLY A C 1
ATOM 1666 O O . GLY A 1 217 ? -7.672 -20.641 -7.941 1 89.75 217 GLY A O 1
ATOM 1667 N N . PRO A 1 218 ? -9.867 -20.266 -7.754 1 88 218 PRO A N 1
ATOM 1668 C CA . PRO A 1 218 ? -9.664 -18.812 -7.859 1 88 218 PRO A CA 1
ATOM 1669 C C . PRO A 1 218 ? -8.695 -18.281 -6.809 1 88 218 PRO A C 1
ATOM 1671 O O . PRO A 1 218 ? -7.824 -17.469 -7.129 1 88 218 PRO A O 1
ATOM 1674 N N . ASP A 1 219 ? -8.82 -18.734 -5.609 1 89.56 219 ASP A N 1
ATOM 1675 C CA . ASP A 1 219 ? -7.93 -18.281 -4.543 1 89.56 219 ASP A CA 1
ATOM 1676 C C . ASP A 1 219 ? -6.496 -18.734 -4.797 1 89.56 219 ASP A C 1
ATOM 1678 O O . ASP A 1 219 ? -5.547 -18 -4.512 1 89.56 219 ASP A O 1
ATOM 1682 N N . VAL A 1 220 ? -6.301 -19.969 -5.293 1 90.88 220 VAL A N 1
ATOM 1683 C CA . VAL A 1 220 ? -4.98 -20.516 -5.605 1 90.88 220 VAL A CA 1
ATOM 1684 C C . VAL A 1 220 ? -4.312 -19.656 -6.676 1 90.88 220 VAL A C 1
ATOM 1686 O O . VAL A 1 220 ? -3.166 -19.219 -6.516 1 90.88 220 VAL A O 1
ATOM 1689 N N . HIS A 1 221 ? -5 -19.344 -7.699 1 90.06 221 HIS A N 1
ATOM 1690 C CA . HIS A 1 221 ? -4.434 -18.594 -8.812 1 90.06 221 HIS A CA 1
ATOM 1691 C C . HIS A 1 221 ? -4.156 -17.141 -8.422 1 90.06 221 HIS A C 1
ATOM 1693 O O . HIS A 1 221 ? -3.119 -16.578 -8.789 1 90.06 221 HIS A O 1
ATOM 1699 N N . LEU A 1 222 ? -5.082 -16.547 -7.684 1 91.94 222 LEU A N 1
ATOM 1700 C CA . LEU A 1 222 ? -4.887 -15.172 -7.266 1 91.94 222 LEU A CA 1
ATOM 1701 C C . LEU A 1 222 ? -3.75 -15.062 -6.254 1 91.94 222 LEU A C 1
ATOM 1703 O O . LEU A 1 222 ? -3.027 -14.062 -6.227 1 91.94 222 LEU A O 1
ATOM 1707 N N . SER A 1 223 ? -3.623 -16.109 -5.461 1 92.75 223 SER A N 1
ATOM 1708 C CA . SER A 1 223 ? -2.498 -16.141 -4.535 1 92.75 223 SER A CA 1
ATOM 1709 C C . SER A 1 223 ? -1.168 -16.203 -5.277 1 92.75 223 SER A C 1
ATOM 1711 O O . SER A 1 223 ? -0.187 -15.578 -4.852 1 92.75 223 SER A O 1
ATOM 1713 N N . GLU A 1 224 ? -1.112 -16.953 -6.293 1 93.62 224 GLU A N 1
ATOM 1714 C CA . GLU A 1 224 ? 0.079 -16.984 -7.137 1 93.62 224 GLU A CA 1
ATOM 1715 C C . GLU A 1 224 ? 0.357 -15.602 -7.738 1 93.62 224 GLU A C 1
ATOM 1717 O O . GLU A 1 224 ? 1.508 -15.164 -7.793 1 93.62 224 GLU A O 1
ATOM 1722 N N . MET A 1 225 ? -0.723 -14.953 -8.164 1 93.75 225 MET A N 1
ATOM 1723 C CA . MET A 1 225 ? -0.58 -13.625 -8.75 1 93.75 225 MET A CA 1
ATOM 1724 C C . MET A 1 225 ? -0.077 -12.625 -7.715 1 93.75 225 MET A C 1
ATOM 1726 O O . MET A 1 225 ? 0.661 -11.695 -8.055 1 93.75 225 MET A O 1
ATOM 1730 N N . LEU A 1 226 ? -0.489 -12.812 -6.48 1 96.62 226 LEU A N 1
ATOM 1731 C CA . LEU A 1 226 ? 0.035 -11.969 -5.41 1 96.62 226 LEU A CA 1
ATOM 1732 C C . LEU A 1 226 ? 1.556 -12.07 -5.34 1 96.62 226 LEU A C 1
ATOM 1734 O O . LEU A 1 226 ? 2.24 -11.047 -5.211 1 96.62 226 LEU A O 1
ATOM 1738 N N . SER A 1 227 ? 2.088 -13.273 -5.426 1 97.5 227 SER A N 1
ATOM 1739 C CA . SER A 1 227 ? 3.535 -13.461 -5.41 1 97.5 227 SER A CA 1
ATOM 1740 C C . SER A 1 227 ? 4.18 -12.906 -6.676 1 97.5 227 SER A C 1
ATOM 1742 O O . SER A 1 227 ? 5.297 -12.383 -6.633 1 97.5 227 SER A O 1
ATOM 1744 N N . ALA A 1 228 ? 3.463 -13.039 -7.789 1 97.12 228 ALA A N 1
ATOM 1745 C CA . ALA A 1 228 ? 3.951 -12.43 -9.023 1 97.12 228 ALA A CA 1
ATOM 1746 C C . ALA A 1 228 ? 4.055 -10.914 -8.883 1 97.12 228 ALA A C 1
ATOM 1748 O O . ALA A 1 228 ? 4.992 -10.297 -9.391 1 97.12 228 ALA A O 1
ATOM 1749 N N . ALA A 1 229 ? 3.078 -10.328 -8.25 1 98.12 229 ALA A N 1
ATOM 1750 C CA . ALA A 1 229 ? 3.107 -8.891 -8 1 98.12 229 ALA A CA 1
ATOM 1751 C C . ALA A 1 229 ? 4.328 -8.5 -7.176 1 98.12 229 ALA A C 1
ATOM 1753 O O . ALA A 1 229 ? 4.953 -7.469 -7.422 1 98.12 229 ALA A O 1
ATOM 1754 N N . VAL A 1 230 ? 4.637 -9.305 -6.184 1 98.75 230 VAL A N 1
ATOM 1755 C CA . VAL A 1 230 ? 5.809 -9.055 -5.348 1 98.75 230 VAL A CA 1
ATOM 1756 C C . VAL A 1 230 ? 7.074 -9.133 -6.195 1 98.75 230 VAL A C 1
ATOM 1758 O O . VAL A 1 230 ? 7.957 -8.281 -6.09 1 98.75 230 VAL A O 1
ATOM 1761 N N . LEU A 1 231 ? 7.18 -10.172 -7.051 1 98.56 231 LEU A N 1
ATOM 1762 C CA . LEU A 1 231 ? 8.312 -10.297 -7.957 1 98.56 231 LEU A CA 1
ATOM 1763 C C . LEU A 1 231 ? 8.406 -9.078 -8.875 1 98.56 231 LEU A C 1
ATOM 1765 O O . LEU A 1 231 ? 9.5 -8.594 -9.164 1 98.56 231 LEU A O 1
ATOM 1769 N N . PHE A 1 232 ? 7.242 -8.664 -9.328 1 98.62 232 PHE A N 1
ATOM 1770 C CA . PHE A 1 232 ? 7.164 -7.48 -10.18 1 98.62 232 PHE A CA 1
ATOM 1771 C C . PHE A 1 232 ? 7.73 -6.262 -9.461 1 98.62 232 PHE A C 1
ATOM 1773 O O . PHE A 1 232 ? 8.508 -5.5 -10.039 1 98.62 232 PHE A O 1
ATOM 1780 N N . CYS A 1 233 ? 7.367 -6.039 -8.227 1 98.75 233 CYS A N 1
ATOM 1781 C CA . CYS A 1 233 ? 7.902 -4.93 -7.445 1 98.75 233 CYS A CA 1
ATOM 1782 C C . CYS A 1 233 ? 9.43 -4.984 -7.398 1 98.75 233 CYS A C 1
ATOM 1784 O O . CYS A 1 233 ? 10.094 -3.965 -7.598 1 98.75 233 CYS A O 1
ATOM 1786 N N . GLY A 1 234 ? 9.945 -6.176 -7.109 1 98.62 234 GLY A N 1
ATOM 1787 C CA . GLY A 1 234 ? 11.391 -6.336 -7.09 1 98.62 234 GLY A CA 1
ATOM 1788 C C . GLY A 1 234 ? 12.039 -6.043 -8.43 1 98.62 234 GLY A C 1
ATOM 1789 O O . GLY A 1 234 ? 13.125 -5.457 -8.484 1 98.62 234 GLY A O 1
ATOM 1790 N N . ALA A 1 235 ? 11.367 -6.469 -9.492 1 98.62 235 ALA A N 1
ATOM 1791 C CA . ALA A 1 235 ? 11.906 -6.227 -10.828 1 98.62 235 ALA A CA 1
ATOM 1792 C C . ALA A 1 235 ? 11.977 -4.73 -11.125 1 98.62 235 ALA A C 1
ATOM 1794 O O . ALA A 1 235 ? 12.961 -4.254 -11.688 1 98.62 235 ALA A O 1
ATOM 1795 N N . VAL A 1 236 ? 10.953 -3.984 -10.789 1 98.62 236 VAL A N 1
ATOM 1796 C CA . VAL A 1 236 ? 10.945 -2.537 -10.977 1 98.62 236 VAL A CA 1
ATOM 1797 C C . VAL A 1 236 ? 12.078 -1.903 -10.172 1 98.62 236 VAL A C 1
ATOM 1799 O O . VAL A 1 236 ? 12.812 -1.055 -10.688 1 98.62 236 VAL A O 1
ATOM 1802 N N . ARG A 1 237 ? 12.242 -2.344 -8.969 1 97.88 237 ARG A N 1
ATOM 1803 C CA . ARG A 1 237 ? 13.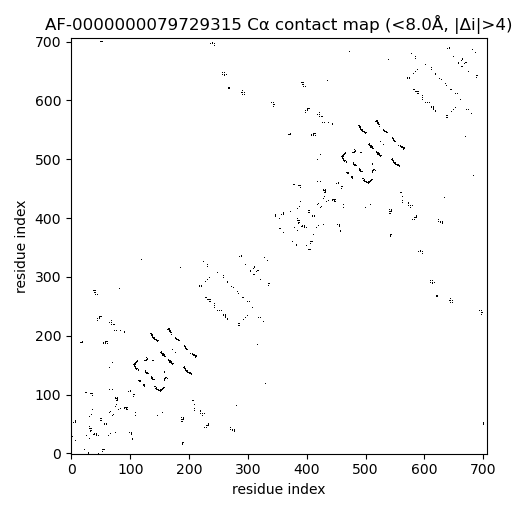281 -1.785 -8.109 1 97.88 237 ARG A CA 1
ATOM 1804 C C . ARG A 1 237 ? 14.672 -2.098 -8.648 1 97.88 237 ARG A C 1
ATOM 1806 O O . ARG A 1 237 ? 15.578 -1.27 -8.562 1 97.88 237 ARG A O 1
ATOM 1813 N N . LYS A 1 238 ? 14.828 -3.311 -9.156 1 97.75 238 LYS A N 1
ATOM 1814 C CA . LYS A 1 238 ? 16.094 -3.658 -9.789 1 97.75 238 LYS A CA 1
ATOM 1815 C C . LYS A 1 238 ? 16.391 -2.74 -10.969 1 97.75 238 LYS A C 1
ATOM 1817 O O . LYS A 1 238 ? 17.531 -2.285 -11.141 1 97.75 238 LYS A O 1
ATOM 1822 N N . ILE A 1 239 ? 15.414 -2.48 -11.781 1 97.56 239 ILE A N 1
ATOM 1823 C CA . ILE A 1 239 ? 15.586 -1.607 -12.938 1 97.56 239 ILE A CA 1
ATOM 1824 C C . ILE A 1 239 ? 15.953 -0.199 -12.469 1 97.56 239 ILE A C 1
ATOM 1826 O O . ILE A 1 239 ? 16.859 0.425 -13.008 1 97.56 239 ILE A O 1
ATOM 1830 N N . VAL A 1 240 ? 15.227 0.338 -11.43 1 97.19 240 VAL A N 1
ATOM 1831 C CA . VAL A 1 240 ? 15.531 1.659 -10.891 1 97.19 240 VAL A CA 1
ATOM 1832 C C . VAL A 1 240 ? 16.969 1.688 -10.359 1 97.19 240 VAL A C 1
ATOM 1834 O O . VAL A 1 240 ? 17.688 2.654 -10.594 1 97.19 240 VAL A O 1
ATOM 1837 N N . SER A 1 241 ? 17.344 0.654 -9.625 1 96 241 SER A N 1
ATOM 1838 C CA . SER A 1 241 ? 18.688 0.556 -9.086 1 96 241 SER A CA 1
ATOM 1839 C C . SER A 1 241 ? 19.734 0.601 -10.203 1 96 241 SER A C 1
ATOM 1841 O O . SER A 1 241 ? 20.719 1.337 -10.117 1 96 241 SER A O 1
ATOM 1843 N N . ASP A 1 242 ? 19.5 -0.157 -11.273 1 95.5 242 ASP A N 1
ATOM 1844 C CA . ASP A 1 242 ? 20.438 -0.208 -12.406 1 95.5 242 ASP A CA 1
ATOM 1845 C C . ASP A 1 242 ? 20.516 1.145 -13.109 1 95.5 242 ASP A C 1
ATOM 1847 O O . ASP A 1 242 ? 21.609 1.641 -13.391 1 95.5 242 ASP A O 1
ATOM 1851 N N . LEU A 1 243 ? 19.359 1.683 -13.398 1 94.5 243 LEU A N 1
ATOM 1852 C CA . LEU A 1 243 ? 19.312 2.93 -14.156 1 94.5 243 LEU A CA 1
ATOM 1853 C C . LEU A 1 243 ? 19.828 4.094 -13.312 1 94.5 243 LEU A C 1
ATOM 1855 O O . LEU A 1 243 ? 20.422 5.039 -13.852 1 94.5 243 LEU A O 1
ATOM 1859 N N . GLY A 1 244 ? 19.547 4.008 -11.984 1 90.62 244 GLY A N 1
ATOM 1860 C CA . GLY A 1 244 ? 20.047 5.043 -11.102 1 90.62 244 GLY A CA 1
ATOM 1861 C C . GLY A 1 244 ? 21.562 5.164 -11.117 1 90.62 244 GLY A C 1
ATOM 1862 O O . GLY A 1 244 ? 22.109 6.227 -10.812 1 90.62 244 GLY A O 1
ATOM 1863 N N . ALA A 1 245 ? 22.266 4.145 -11.484 1 88.56 245 ALA A N 1
ATOM 1864 C CA . ALA A 1 245 ? 23.734 4.125 -11.523 1 88.56 245 ALA A CA 1
ATOM 1865 C C . ALA A 1 245 ? 24.25 4.508 -12.906 1 88.56 245 ALA A C 1
ATOM 1867 O O . ALA A 1 245 ? 25.453 4.703 -13.094 1 88.56 245 ALA A O 1
ATOM 1868 N N . ARG A 1 246 ? 23.344 4.691 -13.836 1 88.69 246 ARG A N 1
ATOM 1869 C CA . ARG A 1 246 ? 23.75 4.977 -15.203 1 88.69 246 ARG A CA 1
ATOM 1870 C C . ARG A 1 246 ? 23.891 6.477 -15.438 1 88.69 246 ARG A C 1
ATOM 1872 O O . ARG A 1 246 ? 23.062 7.262 -14.969 1 88.69 246 ARG A O 1
ATOM 1879 N N . SER A 1 247 ? 24.781 6.879 -16.141 1 85.12 247 SER A N 1
ATOM 1880 C CA . SER A 1 247 ? 25.047 8.289 -16.422 1 85.12 247 SER A CA 1
ATOM 1881 C C . SER A 1 247 ? 23.984 8.867 -17.344 1 85.12 247 SER A C 1
ATOM 1883 O O . SER A 1 247 ? 23.641 10.047 -17.234 1 85.12 247 SER A O 1
ATOM 1885 N N . ASP A 1 248 ? 23.391 8.125 -18.219 1 83.75 248 ASP A N 1
ATOM 1886 C CA . ASP A 1 248 ? 22.422 8.617 -19.203 1 83.75 248 ASP A CA 1
ATOM 1887 C C . ASP A 1 248 ? 21.031 8.734 -18.578 1 83.75 248 ASP A C 1
ATOM 1889 O O . ASP A 1 248 ? 20.094 9.219 -19.219 1 83.75 248 ASP A O 1
ATOM 1893 N N . ALA A 1 249 ? 20.984 8.266 -17.312 1 82.12 249 ALA A N 1
ATOM 1894 C CA . ALA A 1 249 ? 19.672 8.305 -16.656 1 82.12 249 ALA A CA 1
ATOM 1895 C C . ALA A 1 249 ? 19.609 9.461 -15.664 1 82.12 249 ALA A C 1
ATOM 1897 O O . ALA A 1 249 ? 18.609 9.609 -14.953 1 82.12 249 ALA A O 1
ATOM 1898 N N . LYS A 1 250 ? 20.469 10.336 -15.641 1 77.38 250 LYS A N 1
ATOM 1899 C CA . LYS A 1 250 ? 20.562 11.398 -14.648 1 77.38 250 LYS A CA 1
ATOM 1900 C C . LYS A 1 250 ? 19.375 12.344 -14.742 1 77.38 250 LYS A C 1
ATOM 1902 O O . LYS A 1 250 ? 18.875 12.828 -13.727 1 77.38 250 LYS A O 1
ATOM 1907 N N . GLU A 1 251 ? 18.891 12.461 -15.953 1 81.19 251 GLU A N 1
ATOM 1908 C CA . GLU A 1 251 ? 17.812 13.406 -16.156 1 81.19 251 GLU A CA 1
ATOM 1909 C C . GLU A 1 251 ? 16.453 12.734 -15.969 1 81.19 251 GLU A C 1
ATOM 1911 O O . GLU A 1 251 ? 15.406 13.383 -16.094 1 81.19 251 GLU A O 1
ATOM 1916 N N . SER A 1 252 ? 16.516 11.492 -15.641 1 88.69 252 SER A N 1
ATOM 1917 C CA . SER A 1 252 ? 15.266 10.734 -15.547 1 88.69 252 SER A CA 1
ATOM 1918 C C . SER A 1 252 ? 14.922 10.406 -14.102 1 88.69 252 SER A C 1
ATOM 1920 O O . SER A 1 252 ? 14.219 9.43 -13.828 1 88.69 252 SER A O 1
ATOM 1922 N N . SER A 1 253 ? 15.398 11.195 -13.188 1 88.44 253 SER A N 1
ATOM 1923 C CA . SER A 1 253 ? 15.211 10.93 -11.758 1 88.44 253 SER A CA 1
ATOM 1924 C C . SER A 1 253 ? 13.734 11 -11.375 1 88.44 253 SER A C 1
ATOM 1926 O O . SER A 1 253 ? 13.289 10.281 -10.477 1 88.44 253 SER A O 1
ATOM 1928 N N . TYR A 1 254 ? 13.109 11.805 -12.078 1 90.94 254 TYR A N 1
ATOM 1929 C CA . TYR A 1 254 ? 11.68 11.938 -11.805 1 90.94 254 TYR A CA 1
ATOM 1930 C C . TYR A 1 254 ? 10.938 10.648 -12.141 1 90.94 254 TYR A C 1
ATOM 1932 O O . TYR A 1 254 ? 10.141 10.156 -11.336 1 90.94 254 TYR A O 1
ATOM 1940 N N . VAL A 1 255 ? 11.242 10.086 -13.281 1 95.31 255 VAL A N 1
ATOM 1941 C CA . VAL A 1 255 ? 10.609 8.844 -13.711 1 95.31 255 VAL A CA 1
ATOM 1942 C C . VAL A 1 255 ? 11.039 7.699 -12.797 1 95.31 255 VAL A C 1
ATOM 1944 O O . VAL A 1 255 ? 10.219 6.871 -12.398 1 95.31 255 VAL A O 1
ATOM 1947 N N . LEU A 1 256 ? 12.312 7.672 -12.43 1 96.25 256 LEU A N 1
ATOM 1948 C CA . LEU A 1 256 ? 12.828 6.625 -11.547 1 96.25 256 LEU A CA 1
ATOM 1949 C C . LEU A 1 256 ? 12.172 6.711 -10.172 1 96.25 256 LEU A C 1
ATOM 1951 O O . LEU A 1 256 ? 11.852 5.684 -9.57 1 96.25 256 LEU A O 1
ATOM 1955 N N . GLY A 1 257 ? 11.961 7.957 -9.719 1 95.06 257 GLY A N 1
ATOM 1956 C CA . GLY A 1 257 ? 11.266 8.148 -8.453 1 95.06 257 GLY A CA 1
ATOM 1957 C C . GLY A 1 257 ? 9.844 7.637 -8.469 1 95.06 257 GLY A C 1
ATOM 1958 O O . GLY A 1 257 ? 9.398 7.004 -7.504 1 95.06 257 GLY A O 1
ATOM 1959 N N . ARG A 1 258 ? 9.156 7.875 -9.562 1 96.5 258 ARG A N 1
ATOM 1960 C CA . ARG A 1 258 ? 7.785 7.398 -9.703 1 96.5 258 ARG A CA 1
ATOM 1961 C C . ARG A 1 258 ? 7.734 5.875 -9.719 1 96.5 258 ARG A C 1
ATOM 1963 O O . ARG A 1 258 ? 6.836 5.273 -9.125 1 96.5 258 ARG A O 1
ATOM 1970 N N . LEU A 1 259 ? 8.695 5.258 -10.422 1 98.12 259 LEU A N 1
ATOM 1971 C CA . LEU A 1 259 ? 8.781 3.801 -10.453 1 98.12 259 LEU A CA 1
ATOM 1972 C C . LEU A 1 259 ? 9.008 3.234 -9.062 1 98.12 259 LEU A C 1
ATOM 1974 O O . LEU A 1 259 ? 8.344 2.275 -8.656 1 98.12 259 LEU A O 1
ATOM 1978 N N . TRP A 1 260 ? 9.906 3.857 -8.328 1 97.56 260 TRP A N 1
ATOM 1979 C CA . TRP A 1 260 ? 10.203 3.439 -6.965 1 97.56 260 TRP A CA 1
ATOM 1980 C C . TRP A 1 260 ? 8.977 3.578 -6.07 1 97.56 260 TRP A C 1
ATOM 1982 O O . TRP A 1 260 ? 8.672 2.678 -5.285 1 97.56 260 TRP A O 1
ATOM 1992 N N . ASP A 1 261 ? 8.266 4.691 -6.207 1 97.75 261 ASP A N 1
ATOM 1993 C CA . ASP A 1 261 ? 7.074 4.965 -5.41 1 97.75 261 ASP A CA 1
ATOM 1994 C C . ASP A 1 261 ? 5.98 3.934 -5.684 1 97.75 261 ASP A C 1
ATOM 1996 O O . ASP A 1 261 ? 5.414 3.359 -4.754 1 97.75 261 ASP A O 1
ATOM 2000 N N . LEU A 1 262 ? 5.746 3.67 -6.941 1 98.69 262 LEU A N 1
ATOM 2001 C CA . LEU A 1 262 ? 4.668 2.771 -7.336 1 98.69 262 LEU A CA 1
ATOM 2002 C C . LEU A 1 262 ? 4.957 1.344 -6.891 1 98.69 262 LEU A C 1
ATOM 2004 O O . LEU A 1 262 ? 4.07 0.656 -6.379 1 98.69 262 LEU A O 1
ATOM 2008 N N . SER A 1 263 ? 6.184 0.895 -7.09 1 98.38 263 SER A N 1
ATOM 2009 C CA . SER A 1 263 ? 6.539 -0.445 -6.633 1 98.38 263 SER A CA 1
ATOM 2010 C C . SER A 1 263 ? 6.426 -0.561 -5.117 1 98.38 263 SER A C 1
ATOM 2012 O O . SER A 1 263 ? 6.023 -1.604 -4.598 1 98.38 263 SER A O 1
ATOM 2014 N N . GLY A 1 264 ? 6.789 0.532 -4.414 1 97.75 264 GLY A N 1
ATOM 2015 C CA . GLY A 1 264 ? 6.684 0.527 -2.963 1 97.75 264 GLY A CA 1
ATOM 2016 C C . GLY A 1 264 ? 5.25 0.468 -2.467 1 97.75 264 GLY A C 1
ATOM 2017 O O . GLY A 1 264 ? 4.949 -0.241 -1.504 1 97.75 264 GLY A O 1
ATOM 2018 N N . LEU A 1 265 ? 4.387 1.233 -3.125 1 98.75 265 LEU A N 1
ATOM 2019 C CA . LEU A 1 265 ? 2.973 1.229 -2.756 1 98.75 265 LEU A CA 1
ATOM 2020 C C . LEU A 1 265 ? 2.357 -0.148 -2.979 1 98.75 265 LEU A C 1
ATOM 2022 O O . LEU A 1 265 ? 1.653 -0.666 -2.109 1 98.75 265 LEU A O 1
ATOM 2026 N N . LEU A 1 266 ? 2.645 -0.711 -4.098 1 98.75 266 LEU A N 1
ATOM 2027 C CA . LEU A 1 266 ? 2.107 -2.035 -4.398 1 98.75 266 LEU A CA 1
ATOM 2028 C C . LEU A 1 266 ? 2.65 -3.074 -3.424 1 98.75 266 LEU A C 1
ATOM 2030 O O . LEU A 1 266 ? 1.906 -3.939 -2.957 1 98.75 266 LEU A O 1
ATOM 2034 N N . PHE A 1 267 ? 3.965 -3.002 -3.129 1 98.56 267 PHE A N 1
ATOM 2035 C CA . PHE A 1 267 ? 4.566 -3.967 -2.215 1 98.56 267 PHE A CA 1
ATOM 2036 C C . PHE A 1 267 ? 3.916 -3.887 -0.838 1 98.56 267 PHE A C 1
ATOM 2038 O O . PHE A 1 267 ? 3.67 -4.914 -0.201 1 98.56 267 PHE A O 1
ATOM 2045 N N . SER A 1 268 ? 3.645 -2.639 -0.396 1 98 268 SER A N 1
ATOM 2046 C CA . SER A 1 268 ? 2.955 -2.48 0.881 1 98 268 SER A CA 1
ATOM 2047 C C . SER A 1 268 ? 1.596 -3.168 0.864 1 98 268 SER A C 1
ATOM 2049 O O . SER A 1 268 ? 1.212 -3.822 1.836 1 98 268 SER A O 1
ATOM 2051 N N . LYS A 1 269 ? 0.876 -3.012 -0.189 1 98.38 269 LYS A N 1
ATOM 2052 C CA . LYS A 1 269 ? -0.418 -3.674 -0.322 1 98.38 269 LYS A CA 1
ATOM 2053 C C . LYS A 1 269 ? -0.262 -5.191 -0.317 1 98.38 269 LYS A C 1
ATOM 2055 O O . LYS A 1 269 ? -1.052 -5.902 0.31 1 98.38 269 LYS A O 1
ATOM 2060 N N . CYS A 1 270 ? 0.734 -5.684 -1.008 1 98.38 270 CYS A N 1
ATOM 2061 C CA . CYS A 1 270 ? 0.982 -7.121 -1.043 1 98.38 270 CYS A CA 1
ATOM 2062 C C . CYS A 1 270 ? 1.266 -7.66 0.354 1 98.38 270 CYS A C 1
ATOM 2064 O O . CYS A 1 270 ? 0.756 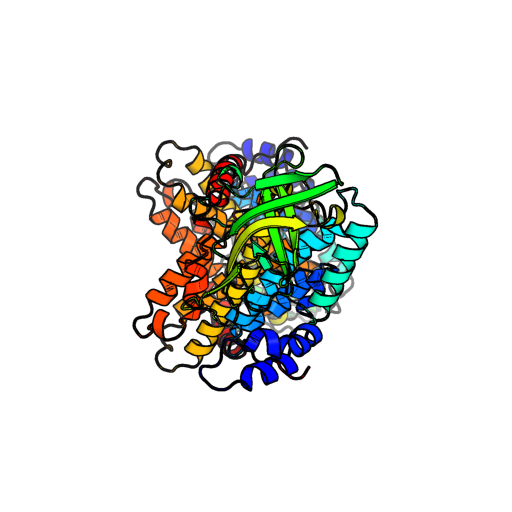-8.719 0.731 1 98.38 270 CYS A O 1
ATOM 2066 N N . LEU A 1 271 ? 2.074 -6.918 1.104 1 97.62 271 LEU A N 1
ATOM 2067 C CA . LEU A 1 271 ? 2.398 -7.363 2.455 1 97.62 271 LEU A CA 1
ATOM 2068 C C . LEU A 1 271 ? 1.157 -7.352 3.342 1 97.62 271 LEU A C 1
ATOM 2070 O O . LEU A 1 271 ? 1.007 -8.211 4.215 1 97.62 271 LEU A O 1
ATOM 2074 N N . GLU A 1 272 ? 0.323 -6.352 3.152 1 96.81 272 GLU A N 1
ATOM 2075 C CA . GLU A 1 272 ? -0.942 -6.324 3.881 1 96.81 272 GLU A CA 1
ATOM 2076 C C . GLU A 1 272 ? -1.773 -7.57 3.588 1 96.81 272 GLU A C 1
ATOM 2078 O O . GLU A 1 272 ? -2.309 -8.195 4.508 1 96.81 272 GLU A O 1
ATOM 2083 N N . ILE A 1 273 ? -1.906 -7.953 2.35 1 97.25 273 ILE A N 1
ATOM 2084 C CA . ILE A 1 273 ? -2.691 -9.109 1.942 1 97.25 273 ILE A CA 1
ATOM 2085 C C . ILE A 1 273 ? -2.051 -10.391 2.49 1 97.25 273 ILE A C 1
ATOM 2087 O O . ILE A 1 273 ? -2.746 -11.273 2.994 1 97.25 273 ILE A O 1
ATOM 2091 N N . SER A 1 274 ? -0.711 -10.453 2.434 1 96.69 274 SER A N 1
ATOM 2092 C CA . SER A 1 274 ? -0.009 -11.617 2.957 1 96.69 274 SER A CA 1
ATOM 2093 C C . SER A 1 274 ? -0.256 -11.789 4.453 1 96.69 274 SER A C 1
ATOM 2095 O O . SER A 1 274 ? -0.433 -12.906 4.934 1 96.69 274 SER A O 1
ATOM 2097 N N . ALA A 1 275 ? -0.226 -10.656 5.137 1 95.44 275 ALA A N 1
ATOM 2098 C CA . ALA A 1 275 ? -0.488 -10.719 6.574 1 95.44 275 ALA A CA 1
ATOM 2099 C C . ALA A 1 275 ? -1.897 -11.227 6.855 1 95.44 275 ALA A C 1
ATOM 2101 O O . ALA A 1 275 ? -2.107 -12 7.793 1 95.44 275 ALA A O 1
ATOM 2102 N N . ARG A 1 276 ? -2.857 -10.797 6.133 1 94.94 276 ARG A N 1
ATOM 2103 C CA . ARG A 1 276 ? -4.23 -11.266 6.301 1 94.94 276 ARG A CA 1
ATOM 2104 C C . ARG A 1 276 ? -4.336 -12.766 6.035 1 94.94 276 ARG A C 1
ATOM 2106 O O . ARG A 1 276 ? -5.039 -13.477 6.75 1 94.94 276 ARG A O 1
ATOM 2113 N N . LYS A 1 277 ? -3.697 -13.211 4.996 1 92.81 277 LYS A N 1
ATOM 2114 C CA . LYS A 1 277 ? -3.68 -14.641 4.68 1 92.81 277 LYS A CA 1
ATOM 2115 C C . LYS A 1 277 ? -3.082 -15.445 5.824 1 92.81 277 LYS A C 1
ATOM 2117 O O . LYS A 1 277 ? -3.547 -16.547 6.117 1 92.81 277 LYS A O 1
ATOM 2122 N N . ASP A 1 278 ? -2.061 -14.898 6.438 1 93.81 278 ASP A N 1
ATOM 2123 C CA . ASP A 1 278 ? -1.388 -15.586 7.539 1 93.81 278 ASP A CA 1
ATOM 2124 C C . ASP A 1 278 ? -2.27 -15.625 8.781 1 93.81 278 ASP A C 1
ATOM 2126 O O . ASP A 1 278 ? -2.244 -16.594 9.539 1 93.81 278 ASP A O 1
ATOM 2130 N N . GLU A 1 279 ? -3.078 -14.594 8.992 1 93.5 279 GLU A N 1
ATOM 2131 C CA . GLU A 1 279 ? -3.848 -14.43 10.227 1 93.5 279 GLU A CA 1
ATOM 2132 C C . GLU A 1 279 ? -5.184 -15.164 10.141 1 93.5 279 GLU A C 1
ATOM 2134 O O . GLU A 1 279 ? -5.691 -15.656 11.148 1 93.5 279 GLU A O 1
ATOM 2139 N N . ASP A 1 280 ? -5.785 -15.211 8.945 1 90.19 280 ASP A N 1
ATOM 2140 C CA . ASP A 1 280 ? -7.113 -15.789 8.75 1 90.19 280 ASP A CA 1
ATOM 2141 C C . ASP A 1 280 ? -7.082 -16.891 7.688 1 90.19 280 ASP A C 1
ATOM 2143 O O . ASP A 1 280 ? -7.152 -16.609 6.492 1 90.19 280 ASP A O 1
ATOM 2147 N N . PRO A 1 281 ? -7.09 -18.047 8.109 1 79 281 PRO A N 1
ATOM 2148 C CA . PRO A 1 281 ? -7.031 -19.156 7.152 1 79 281 PRO A CA 1
ATOM 2149 C C . PRO A 1 281 ? -8.242 -19.188 6.219 1 79 281 PRO A C 1
ATOM 2151 O O . PRO A 1 281 ? -8.195 -19.844 5.172 1 79 281 PRO A O 1
ATOM 2154 N N . LEU A 1 282 ? -9.328 -18.516 6.621 1 84.62 282 LEU A N 1
ATOM 2155 C CA . LEU A 1 282 ? -10.539 -18.516 5.805 1 84.62 282 LEU A CA 1
ATOM 2156 C C . LEU A 1 282 ? -10.531 -17.344 4.824 1 84.62 282 LEU A C 1
ATOM 2158 O O . LEU A 1 282 ? -11.391 -17.266 3.939 1 84.62 282 LEU A O 1
ATOM 2162 N N . PHE A 1 283 ? -9.5 -16.547 4.926 1 91.25 283 PHE A N 1
ATOM 2163 C CA . PHE A 1 283 ? -9.414 -15.406 4.031 1 91.25 283 PHE A CA 1
ATOM 2164 C C . PHE A 1 283 ? -9.219 -15.852 2.588 1 91.25 283 PHE A C 1
ATOM 2166 O O . PHE A 1 283 ? -8.422 -16.75 2.311 1 91.25 283 PHE A O 1
ATOM 2173 N N . ARG A 1 284 ? -10.008 -15.25 1.664 1 90.81 284 ARG A N 1
ATOM 2174 C CA . ARG A 1 284 ? -9.875 -15.453 0.225 1 90.81 284 ARG A CA 1
ATOM 2175 C C . ARG A 1 284 ? -9.469 -14.164 -0.478 1 90.81 284 ARG A C 1
ATOM 2177 O O . ARG A 1 284 ? -10.109 -13.125 -0.302 1 90.81 284 ARG A O 1
ATOM 2184 N N . ILE A 1 285 ? -8.445 -14.227 -1.281 1 93.12 285 ILE A N 1
ATOM 2185 C CA . ILE A 1 285 ? -7.898 -13.031 -1.922 1 93.12 285 ILE A CA 1
ATOM 2186 C C . ILE A 1 285 ? -8.922 -12.453 -2.891 1 93.12 285 ILE A C 1
ATOM 2188 O O . ILE A 1 285 ? -8.891 -11.258 -3.199 1 93.12 285 ILE A O 1
ATOM 2192 N N . GLU A 1 286 ? -9.883 -13.227 -3.385 1 88.94 286 GLU A N 1
ATOM 2193 C CA . GLU A 1 286 ? -10.922 -12.781 -4.305 1 88.94 286 GLU A CA 1
ATOM 2194 C C . GLU A 1 286 ? -11.766 -11.672 -3.684 1 88.94 286 GLU A C 1
ATOM 2196 O O . GLU A 1 286 ? -12.367 -10.867 -4.398 1 88.94 286 GLU A O 1
ATOM 2201 N N . GLU A 1 287 ? -11.789 -11.602 -2.404 1 88.25 287 GLU A N 1
ATOM 2202 C CA . GLU A 1 287 ? -12.609 -10.633 -1.69 1 88.25 287 GLU A CA 1
ATOM 2203 C C . GLU A 1 287 ? -12.086 -9.211 -1.887 1 88.25 287 GLU A C 1
ATOM 2205 O O . GLU A 1 287 ? -12.844 -8.242 -1.768 1 88.25 287 GLU A O 1
ATOM 2210 N N . ILE A 1 288 ? -10.82 -9.133 -2.248 1 91.88 288 ILE A N 1
ATOM 2211 C CA . ILE A 1 288 ? -10.258 -7.781 -2.303 1 91.88 288 ILE A CA 1
ATOM 2212 C C . ILE A 1 288 ? -9.672 -7.523 -3.686 1 91.88 288 ILE A C 1
ATOM 2214 O O . ILE A 1 288 ? -9.172 -6.426 -3.961 1 91.88 288 ILE A O 1
ATOM 2218 N N . HIS A 1 289 ? -9.68 -8.516 -4.531 1 92.44 289 HIS A N 1
ATOM 2219 C CA . HIS A 1 289 ? -9.18 -8.383 -5.895 1 92.44 289 HIS A CA 1
ATOM 2220 C C . HIS A 1 289 ? -10.227 -7.75 -6.805 1 92.44 289 HIS A C 1
ATOM 2222 O O . HIS A 1 289 ? -11.406 -8.094 -6.73 1 92.44 289 HIS A O 1
ATOM 2228 N N . PRO A 1 290 ? -9.758 -6.832 -7.703 1 94.31 290 PRO A N 1
ATOM 2229 C CA . PRO A 1 290 ? -8.414 -6.289 -7.891 1 94.31 290 PRO A CA 1
ATOM 2230 C C . PRO A 1 290 ? -8.016 -5.305 -6.789 1 94.31 290 PRO A C 1
ATOM 2232 O O . PRO A 1 290 ? -8.883 -4.688 -6.164 1 94.31 290 PRO A O 1
ATOM 2235 N N . TYR A 1 291 ? -6.684 -5.234 -6.582 1 95.62 291 TYR A N 1
ATOM 2236 C CA . TYR A 1 291 ? -6.215 -4.371 -5.504 1 95.62 291 TYR A CA 1
ATOM 2237 C C . TYR A 1 291 ? -5.18 -3.377 -6.012 1 95.62 291 TYR A C 1
ATOM 2239 O O . TYR A 1 291 ? -4.559 -2.66 -5.223 1 95.62 291 TYR A O 1
ATOM 2247 N N . GLY A 1 292 ? -4.992 -3.316 -7.32 1 96.62 292 GLY A N 1
ATOM 2248 C CA . GLY A 1 292 ? -4.172 -2.244 -7.863 1 96.62 292 GLY A CA 1
ATOM 2249 C C . GLY A 1 292 ? -2.943 -2.748 -8.594 1 96.62 292 GLY A C 1
ATOM 2250 O O . GLY A 1 292 ? -2.211 -1.963 -9.203 1 96.62 292 GLY A O 1
ATOM 2251 N N . TYR A 1 293 ? -2.676 -4.098 -8.633 1 97 293 TYR A N 1
ATOM 2252 C CA . TYR A 1 293 ? -1.515 -4.656 -9.32 1 97 293 TYR A CA 1
ATOM 2253 C C . TYR A 1 293 ? -1.543 -4.316 -10.805 1 97 293 TYR A C 1
ATOM 2255 O O . TYR A 1 293 ? -0.553 -3.83 -11.359 1 97 293 TYR A O 1
ATOM 2263 N N . GLU A 1 294 ? -2.697 -4.48 -11.445 1 94.44 294 GLU A N 1
ATOM 2264 C CA . GLU A 1 294 ? -2.832 -4.234 -12.883 1 94.44 294 GLU A CA 1
ATOM 2265 C C . GLU A 1 294 ? -2.547 -2.773 -13.219 1 94.44 294 GLU A C 1
ATOM 2267 O O . GLU A 1 294 ? -1.871 -2.48 -14.211 1 94.44 294 GLU A O 1
ATOM 2272 N N . THR A 1 295 ? -3.033 -1.913 -12.391 1 96.44 295 THR A N 1
ATOM 2273 C CA . THR A 1 295 ? -2.826 -0.482 -12.586 1 96.44 295 THR A CA 1
ATOM 2274 C C . THR A 1 295 ? -1.344 -0.131 -12.492 1 96.44 295 THR A C 1
ATOM 2276 O O . THR A 1 295 ? -0.812 0.575 -13.352 1 96.44 295 THR A O 1
ATOM 2279 N N . VAL A 1 296 ? -0.663 -0.632 -11.492 1 98.31 296 VAL A N 1
ATOM 2280 C CA . VAL A 1 296 ? 0.747 -0.319 -11.281 1 98.31 296 VAL A CA 1
ATOM 2281 C C . VAL A 1 296 ? 1.583 -0.917 -12.414 1 98.31 296 VAL A C 1
ATOM 2283 O O . VAL A 1 296 ? 2.539 -0.295 -12.883 1 98.31 296 VAL A O 1
ATOM 2286 N N . LEU A 1 297 ? 1.227 -2.129 -12.828 1 97.44 297 LEU A N 1
ATOM 2287 C CA . LEU A 1 297 ? 1.923 -2.779 -13.93 1 97.44 297 LEU A CA 1
ATOM 2288 C C . LEU A 1 297 ? 1.865 -1.922 -15.188 1 97.44 297 LEU A C 1
ATOM 2290 O O . LEU A 1 297 ? 2.891 -1.685 -15.836 1 97.44 297 LEU A O 1
ATOM 2294 N N . GLU A 1 298 ? 0.729 -1.444 -15.516 1 96.25 298 GLU A N 1
ATOM 2295 C CA . GLU A 1 298 ? 0.551 -0.633 -16.719 1 96.25 298 GLU A CA 1
ATOM 2296 C C . GLU A 1 298 ? 1.275 0.705 -16.594 1 96.25 298 GLU A C 1
ATOM 2298 O O . GLU A 1 298 ? 1.915 1.162 -17.547 1 96.25 298 GLU A O 1
ATOM 2303 N N . LEU A 1 299 ? 1.164 1.337 -15.453 1 97.81 299 LEU A N 1
ATOM 2304 C CA . LEU A 1 299 ? 1.814 2.625 -15.234 1 97.81 299 LEU A CA 1
ATOM 2305 C C . LEU A 1 299 ? 3.332 2.486 -15.305 1 97.81 299 LEU A C 1
ATOM 2307 O O . LEU A 1 299 ? 4.004 3.297 -15.945 1 97.81 299 LEU A O 1
ATOM 2311 N N . CYS A 1 300 ? 3.859 1.458 -14.641 1 98.12 300 CYS A N 1
ATOM 2312 C CA . CYS A 1 300 ? 5.301 1.243 -14.672 1 98.12 300 CYS A CA 1
ATOM 2313 C C . CYS A 1 300 ? 5.773 0.91 -16.078 1 98.12 300 CYS A C 1
ATOM 2315 O O . CYS A 1 300 ? 6.828 1.381 -16.516 1 98.12 300 CYS A O 1
ATOM 2317 N N . GLY A 1 301 ? 4.957 0.03 -16.781 1 96.88 301 GLY A N 1
ATOM 2318 C CA . GLY A 1 301 ? 5.293 -0.247 -18.172 1 96.88 301 GLY A CA 1
ATOM 2319 C C . GLY A 1 301 ? 5.375 1.004 -19.031 1 96.88 301 GLY A C 1
ATOM 2320 O O . GLY A 1 301 ? 6.34 1.188 -19.766 1 96.88 301 GLY A O 1
ATOM 2321 N N . SER A 1 302 ? 4.371 1.901 -18.875 1 96.5 302 SER A N 1
ATOM 2322 C CA . SER A 1 302 ? 4.336 3.148 -19.641 1 96.5 302 SER A CA 1
ATOM 2323 C C . SER A 1 302 ? 5.504 4.055 -19.266 1 96.5 302 SER A C 1
ATOM 2325 O O . SER A 1 302 ? 6.098 4.699 -20.125 1 96.5 302 SER A O 1
ATOM 2327 N N . LEU A 1 303 ? 5.852 4.164 -17.984 1 97.56 303 LEU A N 1
ATOM 2328 C CA . LEU A 1 303 ? 6.961 4.984 -17.531 1 97.56 303 LEU A CA 1
ATOM 2329 C C . LEU A 1 303 ? 8.289 4.477 -18.094 1 97.56 303 LEU A C 1
ATOM 2331 O O . LEU A 1 303 ? 9.102 5.262 -18.578 1 97.56 303 LEU A O 1
ATOM 2335 N N . LEU A 1 304 ? 8.469 3.174 -18.031 1 97.38 304 LEU A N 1
ATOM 2336 C CA . LEU A 1 304 ? 9.703 2.592 -18.547 1 97.38 304 LEU A CA 1
ATOM 2337 C C . LEU A 1 304 ? 9.812 2.809 -20.062 1 97.38 304 LEU A C 1
ATOM 2339 O O . LEU A 1 304 ? 10.891 3.117 -20.562 1 97.38 304 LEU A O 1
ATOM 2343 N N . ASP A 1 305 ? 8.703 2.707 -20.766 1 95.94 305 ASP A N 1
ATOM 2344 C CA . ASP A 1 305 ? 8.695 2.855 -22.219 1 95.94 305 ASP A CA 1
ATOM 2345 C C . ASP A 1 305 ? 8.875 4.316 -22.609 1 95.94 305 ASP A C 1
ATOM 2347 O O . ASP A 1 305 ? 9.203 4.613 -23.766 1 95.94 305 ASP A O 1
ATOM 2351 N N . SER A 1 306 ? 8.648 5.211 -21.688 1 95.44 306 SER A N 1
ATOM 2352 C CA . SER A 1 306 ? 8.812 6.633 -21.969 1 95.44 306 SER A CA 1
ATOM 2353 C C . SER A 1 306 ? 10.281 7.039 -21.938 1 95.44 306 SER A C 1
ATOM 2355 O O . SER A 1 306 ? 10.641 8.133 -22.375 1 95.44 306 SER A O 1
ATOM 2357 N N . LEU A 1 307 ? 11.133 6.184 -21.359 1 95.44 307 LEU A N 1
ATOM 2358 C CA . LEU A 1 307 ? 12.562 6.465 -21.328 1 95.44 307 LEU A CA 1
ATOM 2359 C C . LEU A 1 307 ? 13.211 6.184 -22.672 1 95.44 307 LEU A C 1
ATOM 2361 O O . LEU A 1 307 ? 13.43 5.027 -23.031 1 95.44 307 LEU A O 1
ATOM 2365 N N . ASP A 1 308 ? 13.609 7.199 -23.359 1 92.56 308 ASP A N 1
ATOM 2366 C CA . ASP A 1 308 ? 14.062 7.105 -24.75 1 92.56 308 ASP A CA 1
ATOM 2367 C C . ASP A 1 308 ? 15.367 6.316 -24.844 1 92.56 308 ASP A C 1
ATOM 2369 O O . ASP A 1 308 ? 15.641 5.68 -25.859 1 92.56 308 ASP A O 1
ATOM 2373 N N . PHE A 1 309 ? 16.172 6.379 -23.828 1 93.56 309 PHE A N 1
ATOM 2374 C CA . PHE A 1 309 ? 17.484 5.742 -23.875 1 93.56 309 PHE A CA 1
ATOM 2375 C C . PHE A 1 309 ? 17.375 4.262 -23.531 1 93.56 309 PHE A C 1
ATOM 2377 O O . PHE A 1 309 ? 18.344 3.512 -23.688 1 93.56 309 PHE A O 1
ATOM 2384 N N . LEU A 1 310 ? 16.234 3.836 -23.062 1 94.69 310 LEU A N 1
ATOM 2385 C CA . LEU A 1 310 ? 16.078 2.482 -22.547 1 94.69 310 LEU A CA 1
ATOM 2386 C C . LEU A 1 310 ? 15.32 1.606 -23.531 1 94.69 310 LEU A C 1
ATOM 2388 O O . LEU A 1 310 ? 14.227 1.957 -23.969 1 94.69 310 LEU A O 1
ATOM 2392 N N . ASP A 1 311 ? 15.898 0.511 -23.953 1 95.31 311 ASP A N 1
ATOM 2393 C CA . ASP A 1 311 ? 15.195 -0.592 -24.594 1 95.31 311 ASP A CA 1
ATOM 2394 C C . ASP A 1 311 ? 14.828 -1.678 -23.594 1 95.31 311 ASP A C 1
ATOM 2396 O O . ASP A 1 311 ? 15.57 -2.646 -23.422 1 95.31 311 ASP A O 1
ATOM 2400 N N . ARG A 1 312 ? 13.703 -1.521 -22.984 1 94.5 312 ARG A N 1
ATOM 2401 C CA . ARG A 1 312 ? 13.305 -2.33 -21.828 1 94.5 312 ARG A CA 1
ATOM 2402 C C . ARG A 1 312 ? 13.25 -3.809 -22.203 1 94.5 312 ARG A C 1
ATOM 2404 O O . ARG A 1 312 ? 13.734 -4.656 -21.453 1 94.5 312 ARG A O 1
ATOM 2411 N N . LYS A 1 313 ? 12.641 -4.137 -23.375 1 93.5 313 LYS A N 1
ATOM 2412 C CA . LYS A 1 313 ? 12.469 -5.527 -23.781 1 93.5 313 LYS A CA 1
ATOM 2413 C C . LYS A 1 313 ? 13.812 -6.207 -24.016 1 93.5 313 LYS A C 1
ATOM 2415 O O . LYS A 1 313 ? 13.969 -7.395 -23.734 1 93.5 313 LYS A O 1
ATOM 2420 N N . LYS A 1 314 ? 14.75 -5.469 -24.516 1 95 314 LYS A N 1
ATOM 2421 C CA . LYS A 1 314 ? 16.078 -6.012 -24.781 1 95 314 LYS A CA 1
ATOM 2422 C C . LYS A 1 314 ? 16.922 -6.098 -23.516 1 95 314 LYS A C 1
ATOM 2424 O O . LYS A 1 314 ? 17.594 -7.098 -23.281 1 95 314 LYS A O 1
ATOM 2429 N N . GLU A 1 315 ? 16.906 -5.059 -22.703 1 95.5 315 GLU A N 1
ATOM 2430 C CA . GLU A 1 315 ? 17.781 -4.973 -21.531 1 95.5 315 GLU A CA 1
ATOM 2431 C C . GLU A 1 315 ? 17.219 -5.762 -20.359 1 95.5 315 GLU A C 1
ATOM 2433 O O . GLU A 1 315 ? 17.969 -6.254 -19.516 1 95.5 315 GLU A O 1
ATOM 2438 N N . TYR A 1 316 ? 15.883 -5.871 -20.281 1 96.5 316 TYR A N 1
ATOM 2439 C CA . TYR A 1 316 ? 15.227 -6.602 -19.203 1 96.5 316 TYR A CA 1
ATOM 2440 C C . TYR A 1 316 ? 14.156 -7.535 -19.766 1 96.5 316 TYR A C 1
ATOM 2442 O O . TYR A 1 316 ? 12.969 -7.383 -19.453 1 96.5 316 TYR A O 1
ATOM 2450 N N . PRO A 1 317 ? 14.484 -8.531 -20.469 1 94.94 317 PRO A N 1
ATOM 2451 C CA . PRO A 1 317 ? 13.523 -9.391 -21.156 1 94.94 317 PRO A CA 1
ATOM 2452 C C . PRO A 1 317 ? 12.57 -10.102 -20.203 1 94.94 317 PRO A C 1
ATOM 2454 O O . PRO A 1 317 ? 11.406 -10.32 -20.516 1 94.94 317 PRO A O 1
ATOM 2457 N N . ASP A 1 318 ? 13.047 -10.438 -19 1 96.81 318 ASP A N 1
ATOM 2458 C CA . ASP A 1 318 ? 12.219 -11.188 -18.062 1 96.81 318 ASP A CA 1
ATOM 2459 C C . ASP A 1 318 ? 11.07 -10.328 -17.547 1 96.81 318 ASP A C 1
ATOM 2461 O O . ASP A 1 318 ? 10.094 -10.844 -16.984 1 96.81 318 ASP A O 1
ATOM 2465 N N . PHE A 1 319 ? 11.219 -8.992 -17.719 1 96.44 319 PHE A N 1
ATOM 2466 C CA . PHE A 1 319 ? 10.156 -8.094 -17.297 1 96.44 319 PHE A CA 1
ATOM 2467 C C . PHE A 1 319 ? 8.875 -8.359 -18.078 1 96.44 319 PHE A C 1
ATOM 2469 O O . PHE A 1 319 ? 7.773 -8.109 -17.578 1 96.44 319 PHE A O 1
ATOM 2476 N N . GLU A 1 320 ? 8.977 -8.938 -19.312 1 94.44 320 GLU A N 1
ATOM 2477 C CA . GLU A 1 320 ? 7.832 -9.227 -20.172 1 94.44 320 GLU A CA 1
ATOM 2478 C C . GLU A 1 320 ? 6.938 -10.305 -19.562 1 94.44 320 GLU A C 1
ATOM 2480 O O . GLU A 1 320 ? 5.773 -10.438 -19.938 1 94.44 320 GLU A O 1
ATOM 2485 N N . LEU A 1 321 ? 7.5 -11.039 -18.641 1 94.62 321 LEU A N 1
ATOM 2486 C CA . LEU A 1 321 ? 6.719 -12.047 -17.938 1 94.62 321 LEU A CA 1
ATOM 2487 C C . LEU A 1 321 ? 5.461 -11.422 -17.328 1 94.62 321 LEU A C 1
ATOM 2489 O O . LEU A 1 321 ? 4.371 -11.984 -17.453 1 94.62 321 LEU A O 1
ATOM 2493 N N . PHE A 1 322 ? 5.594 -10.297 -16.734 1 95.5 322 PHE A N 1
ATOM 2494 C CA . PHE A 1 322 ? 4.516 -9.695 -15.961 1 95.5 322 PHE A CA 1
ATOM 2495 C C . PHE A 1 322 ? 3.396 -9.203 -16.875 1 95.5 322 PHE A C 1
ATOM 2497 O O . PHE A 1 322 ? 2.232 -9.172 -16.469 1 95.5 322 PHE A O 1
ATOM 2504 N N . PHE A 1 323 ? 3.744 -8.875 -18.094 1 92.31 323 PHE A N 1
ATOM 2505 C CA . PHE A 1 323 ? 2.719 -8.492 -19.062 1 92.31 323 PHE A CA 1
ATOM 2506 C C . PHE A 1 323 ? 2.051 -9.727 -19.656 1 92.31 323 PHE A C 1
ATOM 2508 O O . PHE A 1 323 ? 0.873 -9.688 -20.016 1 92.31 323 PHE A O 1
ATOM 2515 N N . SER A 1 324 ? 2.77 -10.797 -19.703 1 87.38 324 SER A N 1
ATOM 2516 C CA . SER A 1 324 ? 2.24 -12.023 -20.281 1 87.38 324 SER A CA 1
ATOM 2517 C C . SER A 1 324 ? 1.198 -12.664 -19.375 1 87.38 324 SER A C 1
ATOM 2519 O O . SER A 1 324 ? 0.27 -13.32 -19.844 1 87.38 324 SER A O 1
ATOM 2521 N N . ILE A 1 325 ? 1.331 -12.469 -18.109 1 79.81 325 ILE A N 1
ATOM 2522 C CA . ILE A 1 325 ? 0.372 -13.031 -17.156 1 79.81 325 ILE A CA 1
ATOM 2523 C C . ILE A 1 325 ? -0.471 -11.906 -16.562 1 79.81 325 ILE A C 1
ATOM 2525 O O . ILE A 1 325 ? -0.841 -11.961 -15.383 1 79.81 325 ILE A O 1
ATOM 2529 N N . HIS A 1 326 ? -0.785 -10.969 -17.391 1 73.25 326 HIS A N 1
ATOM 2530 C CA . HIS A 1 326 ? -1.532 -9.805 -16.938 1 73.25 326 HIS A CA 1
ATOM 2531 C C . HIS A 1 326 ? -2.889 -10.211 -16.375 1 73.25 326 HIS A C 1
ATOM 2533 O O . HIS A 1 326 ? -3.707 -10.805 -17.078 1 73.25 326 HIS A O 1
ATOM 2539 N N . PRO A 1 327 ? -3.131 -9.773 -15.242 1 71.38 327 PRO A N 1
ATOM 2540 C CA . PRO A 1 327 ? -4.336 -10.258 -14.57 1 71.38 327 PRO A CA 1
ATOM 2541 C C . PRO A 1 327 ? -5.621 -9.68 -15.172 1 71.38 327 PRO A C 1
ATOM 2543 O O . PRO A 1 327 ? -6.691 -10.281 -15.031 1 71.38 327 PRO A O 1
ATOM 2546 N N . ALA A 1 328 ? -5.469 -8.562 -15.812 1 71.5 328 ALA A N 1
ATOM 2547 C CA . ALA A 1 328 ? -6.68 -7.895 -16.281 1 71.5 328 ALA A CA 1
ATOM 2548 C C . ALA A 1 328 ? -7.336 -8.688 -17.422 1 71.5 328 ALA A C 1
ATOM 2550 O O . ALA A 1 328 ? -8.484 -8.414 -17.781 1 71.5 328 ALA A O 1
ATOM 2551 N N . ARG A 1 329 ? -6.742 -9.703 -17.797 1 70.06 329 ARG A N 1
ATOM 2552 C CA . ARG A 1 329 ? -7.27 -10.461 -18.938 1 70.06 329 ARG A CA 1
ATOM 2553 C C . ARG A 1 329 ? -7.996 -11.719 -18.453 1 70.06 329 ARG A C 1
ATOM 2555 O O . ARG A 1 329 ? -8.617 -12.422 -19.266 1 70.06 329 ARG A O 1
ATOM 2562 N N . SER A 1 330 ? -7.969 -11.859 -17.219 1 76.19 330 SER A N 1
ATOM 2563 C CA . SER A 1 330 ? -8.617 -13.055 -16.688 1 76.19 330 SER A CA 1
ATOM 2564 C C . SER A 1 330 ? -10.094 -12.805 -16.422 1 76.19 330 SER A C 1
ATOM 2566 O O . SER A 1 330 ? -10.484 -11.711 -16 1 76.19 330 SER A O 1
ATOM 2568 N N . PRO A 1 331 ? -10.945 -13.773 -16.688 1 77.88 331 PRO A N 1
ATOM 2569 C CA . PRO A 1 331 ? -12.367 -13.641 -16.359 1 77.88 331 PRO A CA 1
ATOM 2570 C C . PRO A 1 331 ? -12.602 -13.32 -14.891 1 77.88 331 PRO A C 1
ATOM 2572 O O . PRO A 1 331 ? -13.539 -12.586 -14.555 1 77.88 331 PRO A O 1
ATOM 2575 N N . VAL A 1 332 ? -11.773 -13.836 -14.109 1 81.88 332 VAL A N 1
ATOM 2576 C CA . VAL A 1 332 ? -11.914 -13.586 -12.68 1 81.88 332 VAL A CA 1
ATOM 2577 C C . VAL A 1 332 ? -11.711 -12.102 -12.391 1 81.88 332 VAL A C 1
ATOM 2579 O O . VAL A 1 332 ? -12.438 -11.516 -11.578 1 81.88 332 VAL A O 1
ATOM 2582 N N . TYR A 1 333 ? -10.758 -11.469 -13.039 1 85.62 333 TYR A N 1
ATOM 2583 C CA . TYR A 1 333 ? -10.523 -10.039 -12.859 1 85.62 333 TYR A CA 1
ATOM 2584 C C . TYR A 1 333 ? -11.75 -9.234 -13.273 1 85.62 333 TYR A C 1
ATOM 2586 O O . TYR A 1 333 ? -12.188 -8.336 -12.539 1 85.62 333 TYR A O 1
ATOM 2594 N N . LEU A 1 334 ? -12.242 -9.531 -14.422 1 85 334 LEU A N 1
ATOM 2595 C CA . LEU A 1 334 ? -13.383 -8.789 -14.938 1 85 334 LEU A CA 1
ATOM 2596 C C . LEU A 1 334 ? -14.578 -8.914 -14.008 1 85 334 LEU A C 1
ATOM 2598 O O . LEU A 1 334 ? -15.25 -7.922 -13.711 1 85 334 LEU A O 1
ATOM 2602 N N . LYS A 1 335 ? -14.805 -10.164 -13.648 1 88 335 LYS A N 1
ATOM 2603 C CA . LYS A 1 335 ? -15.906 -10.414 -12.719 1 88 335 LYS A CA 1
ATOM 2604 C C . LYS A 1 335 ? -15.711 -9.641 -11.422 1 88 335 LYS A C 1
ATOM 2606 O O . LYS A 1 335 ? -16.641 -9 -10.93 1 88 335 LYS A O 1
ATOM 2611 N N . ASN A 1 336 ? -14.539 -9.688 -10.898 1 90.81 336 ASN A N 1
ATOM 2612 C CA . ASN A 1 336 ? -14.258 -9.016 -9.633 1 90.81 336 ASN A CA 1
ATOM 2613 C C . ASN A 1 336 ? -14.32 -7.5 -9.781 1 90.81 336 ASN A C 1
ATOM 2615 O O . ASN A 1 336 ? -14.734 -6.801 -8.852 1 90.81 336 ASN A O 1
ATOM 2619 N N . ARG A 1 337 ? -13.891 -6.969 -10.922 1 90.25 337 ARG A N 1
ATOM 2620 C CA . ARG A 1 337 ? -13.945 -5.531 -11.164 1 90.25 337 ARG A CA 1
ATOM 2621 C C . ARG A 1 337 ? -15.383 -5.043 -11.25 1 90.25 337 ARG A C 1
ATOM 2623 O O . ARG A 1 337 ? -15.719 -3.982 -10.719 1 90.25 337 ARG A O 1
ATOM 2630 N N . ILE A 1 338 ? -16.219 -5.805 -11.852 1 89.38 338 ILE A N 1
ATOM 2631 C CA . ILE A 1 338 ? -17.625 -5.461 -11.938 1 89.38 338 ILE A CA 1
ATOM 2632 C C . ILE A 1 338 ? -18.25 -5.449 -10.539 1 89.38 338 ILE A C 1
ATOM 2634 O O . ILE A 1 338 ? -18.984 -4.531 -10.188 1 89.38 338 ILE A O 1
ATOM 2638 N N . ARG A 1 339 ? -17.906 -6.484 -9.82 1 90.81 339 ARG A N 1
ATOM 2639 C CA . ARG A 1 339 ? -18.391 -6.539 -8.445 1 90.81 339 ARG A CA 1
ATOM 2640 C C . ARG A 1 339 ? -17.922 -5.324 -7.652 1 90.81 339 ARG A C 1
ATOM 2642 O O . ARG A 1 339 ? -18.688 -4.742 -6.883 1 90.81 339 ARG A O 1
ATOM 2649 N N . GLN A 1 340 ? -16.734 -4.879 -7.816 1 90.69 340 GLN A N 1
ATOM 2650 C CA . GLN A 1 340 ? -16.141 -3.764 -7.09 1 90.69 340 GLN A CA 1
ATOM 2651 C C . GLN A 1 340 ? -16.812 -2.445 -7.457 1 90.69 340 GLN A C 1
ATOM 2653 O O . GLN A 1 340 ? -16.875 -1.523 -6.641 1 90.69 340 GLN A O 1
ATOM 2658 N N . THR A 1 341 ? -17.281 -2.342 -8.688 1 88.88 341 THR A N 1
ATOM 2659 C CA . THR A 1 341 ? -17.953 -1.118 -9.102 1 88.88 341 THR A CA 1
ATOM 2660 C C . THR A 1 341 ? -19.188 -0.858 -8.234 1 88.88 341 THR A C 1
ATOM 2662 O O . THR A 1 341 ? -19.531 0.295 -7.957 1 88.88 341 THR A O 1
ATOM 2665 N N . ARG A 1 342 ? -19.766 -1.931 -7.758 1 87.12 342 ARG A N 1
ATOM 2666 C CA . ARG A 1 342 ? -20.906 -1.785 -6.859 1 87.12 342 ARG A CA 1
ATOM 2667 C C . ARG A 1 342 ? -20.469 -1.284 -5.488 1 87.12 342 ARG A C 1
ATOM 2669 O O . ARG A 1 342 ? -21.203 -0.562 -4.816 1 87.12 342 ARG A O 1
ATOM 2676 N N . GLU A 1 343 ? -19.266 -1.642 -5.152 1 87.38 343 GLU A N 1
ATOM 2677 C CA . GLU A 1 343 ? -18.719 -1.22 -3.869 1 87.38 343 GLU A CA 1
ATOM 2678 C C . GLU A 1 343 ? -18.328 0.255 -3.896 1 87.38 343 GLU A C 1
ATOM 2680 O O . GLU A 1 343 ? -18.391 0.94 -2.875 1 87.38 343 GLU A O 1
ATOM 2685 N N . TRP A 1 344 ? -17.953 0.732 -5.129 1 89.5 344 TRP A N 1
ATOM 2686 C CA . TRP A 1 344 ? -17.562 2.137 -5.234 1 89.5 344 TRP A CA 1
ATOM 2687 C C . TRP A 1 344 ? -18.703 3.045 -4.766 1 89.5 344 TRP A C 1
ATOM 2689 O O . TRP A 1 344 ? -18.469 3.986 -4 1 89.5 344 TRP A O 1
ATOM 2699 N N . ARG A 1 345 ? -19.875 2.697 -5.051 1 86.44 345 ARG A N 1
ATOM 2700 C CA . ARG A 1 345 ? -21.031 3.537 -4.793 1 86.44 345 ARG A CA 1
ATOM 2701 C C . ARG A 1 345 ? -21.391 3.549 -3.311 1 86.44 345 ARG A C 1
ATOM 2703 O O . ARG A 1 345 ? -22.109 4.43 -2.846 1 86.44 345 ARG A O 1
ATOM 2710 N N . LYS A 1 346 ? -20.812 2.598 -2.627 1 89.44 346 LYS A N 1
ATOM 2711 C CA . LYS A 1 346 ? -21.141 2.477 -1.21 1 89.44 346 LYS A CA 1
ATOM 2712 C C . LYS A 1 346 ? -20.188 3.291 -0.35 1 89.44 346 LYS A C 1
ATOM 2714 O O . LYS A 1 346 ? -20.391 3.438 0.856 1 89.44 346 LYS A O 1
ATOM 2719 N N . PHE A 1 347 ? -19.188 3.883 -0.956 1 91.81 347 PHE A N 1
ATOM 2720 C CA . PHE A 1 347 ? -18.219 4.605 -0.155 1 91.81 347 PHE A CA 1
ATOM 2721 C C . PHE A 1 347 ? -18.859 5.793 0.547 1 91.81 347 PHE A C 1
ATOM 2723 O O . PHE A 1 347 ? -19.578 6.578 -0.079 1 91.81 347 PHE A O 1
ATOM 2730 N N . GLY A 1 348 ? -18.641 5.895 1.844 1 82.44 348 GLY A N 1
ATOM 2731 C CA . GLY A 1 348 ? -19.156 6.996 2.641 1 82.44 348 GLY A CA 1
ATOM 2732 C C . GLY A 1 348 ? -20.5 6.688 3.281 1 82.44 348 GLY A C 1
ATOM 2733 O O . GLY A 1 348 ? -21.016 7.484 4.066 1 82.44 348 GLY A O 1
ATOM 2734 N N . ARG A 1 349 ? -21.078 5.555 2.861 1 82.56 349 ARG A N 1
ATOM 2735 C CA . ARG A 1 349 ? -22.344 5.172 3.488 1 82.56 349 ARG A CA 1
ATOM 2736 C C . ARG A 1 349 ? -22.109 4.527 4.852 1 82.56 349 ARG A C 1
ATOM 2738 O O . ARG A 1 349 ? -21.312 3.596 4.973 1 82.56 349 ARG A O 1
ATOM 2745 N N . ILE A 1 350 ? -22.328 5.215 5.906 1 77 350 ILE A N 1
ATOM 2746 C CA . ILE A 1 350 ? -22.125 4.738 7.273 1 77 350 ILE A CA 1
ATOM 2747 C C . ILE A 1 350 ? -23.266 3.797 7.66 1 77 350 ILE A C 1
ATOM 2749 O O . ILE A 1 350 ? -24.438 4.152 7.547 1 77 350 ILE A O 1
ATOM 2753 N N . SER A 1 351 ? -23.266 2.49 7.227 1 57.28 351 SER A N 1
ATOM 2754 C CA . SER A 1 351 ? -24.328 1.589 7.648 1 57.28 351 SER A CA 1
ATOM 2755 C C . SER A 1 351 ? -24.391 1.47 9.164 1 57.28 351 SER A C 1
ATOM 2757 O O . SER A 1 351 ? -23.375 1.657 9.844 1 57.28 351 SER A O 1
ATOM 2759 N N . ASP A 1 352 ? -25.594 1.484 9.766 1 43.41 352 ASP A N 1
ATOM 2760 C CA . ASP A 1 352 ? -26 1.169 11.133 1 43.41 352 ASP A CA 1
ATOM 2761 C C . ASP A 1 352 ? -25.234 -0.037 11.672 1 43.41 352 ASP A C 1
ATOM 2763 O O . ASP A 1 352 ? -25.438 -1.16 11.203 1 43.41 352 ASP A O 1
ATOM 2767 N N . GLN A 1 353 ? -23.984 -0.161 11.594 1 34 353 GLN A N 1
ATOM 2768 C CA . GLN A 1 353 ? -23.656 -1.214 12.555 1 34 353 GLN A CA 1
ATOM 2769 C C . GLN A 1 353 ? -23.812 -0.719 13.992 1 34 353 GLN A C 1
ATOM 2771 O O . GLN A 1 353 ? -23.438 0.409 14.312 1 34 353 GLN A O 1
ATOM 2776 N N . MET B 1 1 ? -19.562 7.871 13.961 1 95 1 MET B N 1
ATOM 2777 C CA . MET B 1 1 ? -19.438 8.492 12.648 1 95 1 MET B CA 1
ATOM 2778 C C . MET B 1 1 ? -20.797 8.891 12.094 1 95 1 MET B C 1
ATOM 2780 O O . MET B 1 1 ? -20.906 9.891 11.375 1 95 1 MET B O 1
ATOM 2784 N N . GLN B 1 2 ? -21.859 8.156 12.492 1 95.25 2 GLN B N 1
ATOM 2785 C CA . GLN B 1 2 ? -23.203 8.477 12.023 1 95.25 2 GLN B CA 1
ATOM 2786 C C . GLN B 1 2 ? -23.656 9.828 12.562 1 95.25 2 GLN B C 1
ATOM 2788 O O . GLN B 1 2 ? -24.203 10.648 11.82 1 95.25 2 GLN B O 1
ATOM 2793 N N . LYS B 1 3 ? -23.453 10.086 13.883 1 96.88 3 LYS B N 1
ATOM 2794 C CA . LYS B 1 3 ? -23.828 11.359 14.492 1 96.88 3 LYS B CA 1
ATOM 2795 C C . LYS B 1 3 ? -23.062 12.516 13.859 1 96.88 3 LYS B C 1
ATOM 2797 O O . LYS B 1 3 ? -23.609 13.609 13.695 1 96.88 3 LYS B O 1
ATOM 2802 N N . LEU B 1 4 ? -21.828 12.297 13.523 1 98 4 LEU B N 1
ATOM 2803 C CA . LEU B 1 4 ? -21.016 13.336 12.875 1 98 4 LEU B CA 1
ATOM 2804 C C . LEU B 1 4 ? -21.547 13.633 11.477 1 98 4 LEU B C 1
ATOM 2806 O O . LEU B 1 4 ? -21.625 14.797 11.078 1 98 4 LEU B O 1
ATOM 2810 N N . LEU B 1 5 ? -21.859 12.57 10.727 1 97.5 5 LEU B N 1
ATOM 2811 C CA . LEU B 1 5 ? -22.453 12.758 9.406 1 97.5 5 LEU B CA 1
ATOM 2812 C C . LEU B 1 5 ? -23.734 13.586 9.492 1 97.5 5 LEU B C 1
ATOM 2814 O O . LEU B 1 5 ? -23.938 14.508 8.695 1 97.5 5 LEU B O 1
ATOM 2818 N N . GLU B 1 6 ? -24.625 13.273 10.461 1 97.25 6 GLU B N 1
ATOM 2819 C CA . GLU B 1 6 ? -25.859 14.008 10.648 1 97.25 6 GLU B CA 1
ATOM 2820 C C . GLU B 1 6 ? -25.594 15.469 10.992 1 97.25 6 GLU B C 1
ATOM 2822 O O . GLU B 1 6 ? -26.234 16.375 10.445 1 97.25 6 GLU B O 1
ATOM 2827 N N . LYS B 1 7 ? -24.641 15.672 11.883 1 98.25 7 LYS B N 1
ATOM 2828 C CA . LYS B 1 7 ? -24.281 17.031 12.266 1 98.25 7 LYS B CA 1
ATOM 2829 C C . LYS B 1 7 ? -23.766 17.828 11.07 1 98.25 7 LYS B C 1
ATOM 2831 O O . LYS B 1 7 ? -24.219 18.953 10.828 1 98.25 7 LYS B O 1
ATOM 2836 N N . LEU B 1 8 ? -22.906 17.312 10.258 1 98 8 LEU B N 1
ATOM 2837 C CA . LEU B 1 8 ? -22.297 18 9.125 1 98 8 LEU B CA 1
ATOM 2838 C C . LEU B 1 8 ? -23.312 18.234 8.016 1 98 8 LEU B C 1
ATOM 2840 O O . LEU B 1 8 ? -23.188 19.188 7.242 1 98 8 LEU B O 1
ATOM 2844 N N . SER B 1 9 ? -24.328 17.406 7.961 1 97 9 SER B N 1
ATOM 2845 C CA . SER B 1 9 ? -25.391 17.547 6.961 1 97 9 SER B CA 1
ATOM 2846 C C . SER B 1 9 ? -26.406 18.609 7.379 1 97 9 SER B C 1
ATOM 2848 O O . SER B 1 9 ? -27.219 19.047 6.57 1 97 9 SER B O 1
ATOM 2850 N N . SER B 1 10 ? -26.312 19 8.586 1 97.88 10 SER B N 1
ATOM 2851 C CA . SER B 1 10 ? -27.359 19.875 9.133 1 97.88 10 SER B CA 1
ATOM 2852 C C . SER B 1 10 ? -27.047 21.344 8.859 1 97.88 10 SER B C 1
ATOM 2854 O O . SER B 1 10 ? -27.922 22.203 9.008 1 97.88 10 SER B O 1
ATOM 2856 N N . PHE B 1 11 ? -25.812 21.672 8.469 1 98 11 PHE B N 1
ATOM 2857 C CA . PHE B 1 11 ? -25.438 23.078 8.281 1 98 11 PHE B CA 1
ATOM 2858 C C . PHE B 1 11 ? -26.047 23.625 6.992 1 98 11 PHE B C 1
ATOM 2860 O O . PHE B 1 11 ? -26.125 22.922 5.984 1 98 11 PHE B O 1
ATOM 2867 N N . PRO B 1 12 ? -26.562 24.891 7.012 1 95.5 12 PRO B N 1
ATOM 2868 C CA . PRO B 1 12 ? -27.094 25.484 5.781 1 95.5 12 PRO B CA 1
ATOM 2869 C C . PRO B 1 12 ? -26.031 25.609 4.688 1 95.5 12 PRO B C 1
ATOM 2871 O O . PRO B 1 12 ? -24.844 25.688 4.98 1 95.5 12 PRO B O 1
ATOM 2874 N N . LYS B 1 13 ? -26.547 25.75 3.498 1 89.31 13 LYS B N 1
ATOM 2875 C CA . LYS B 1 13 ? -25.641 25.906 2.357 1 89.31 13 LYS B CA 1
ATOM 2876 C C . LYS B 1 13 ? -24.812 27.188 2.49 1 89.31 13 LYS B C 1
ATOM 2878 O O . LYS B 1 13 ? -25.344 28.234 2.885 1 89.31 13 LYS B O 1
ATOM 2883 N N . GLY B 1 14 ? -23.547 27.125 2.326 1 91.94 14 GLY B N 1
ATOM 2884 C CA . GLY B 1 14 ? -22.672 28.297 2.344 1 91.94 14 GLY B CA 1
ATOM 2885 C C . GLY B 1 14 ? -21.969 28.5 3.672 1 91.94 14 GLY B C 1
ATOM 2886 O O . GLY B 1 14 ? -20.969 29.219 3.752 1 91.94 14 GLY B O 1
ATOM 2887 N N . GLU B 1 15 ? -22.547 27.828 4.703 1 96 15 GLU B N 1
ATOM 2888 C CA . GLU B 1 15 ? -21.906 27.953 6.012 1 96 15 GLU B CA 1
ATOM 2889 C C . GLU B 1 15 ? -20.625 27.125 6.09 1 96 15 GLU B C 1
ATOM 2891 O O . GLU B 1 15 ? -20.641 25.938 5.785 1 96 15 GLU B O 1
ATOM 2896 N N . PHE B 1 16 ? -19.531 27.75 6.402 1 96.56 16 PHE B N 1
ATOM 2897 C CA . PHE B 1 16 ? -18.281 27.016 6.59 1 96.56 16 PHE B CA 1
ATOM 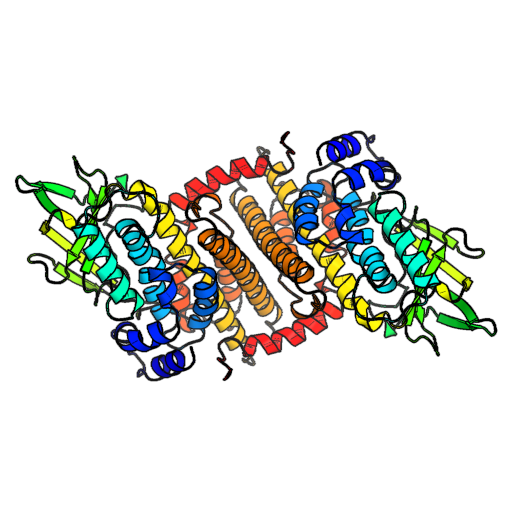2898 C C . PHE B 1 16 ? -17.578 27.469 7.863 1 96.56 16 PHE B C 1
ATOM 2900 O O . PHE B 1 16 ? -16.938 26.656 8.539 1 96.56 16 PHE B O 1
ATOM 2907 N N . ARG B 1 17 ? -17.797 28.703 8.266 1 96.81 17 ARG B N 1
ATOM 2908 C CA . ARG B 1 17 ? -16.953 29.375 9.258 1 96.81 17 ARG B CA 1
ATOM 2909 C C . ARG B 1 17 ? -17.094 28.719 10.625 1 96.81 17 ARG B C 1
ATOM 2911 O O . ARG B 1 17 ? -16.109 28.609 11.367 1 96.81 17 ARG B O 1
ATOM 2918 N N . SER B 1 18 ? -18.281 28.297 10.984 1 96.25 18 SER B N 1
ATOM 2919 C CA . SER B 1 18 ? -18.531 27.797 12.328 1 96.25 18 SER B CA 1
ATOM 2920 C C . SER B 1 18 ? -18.656 26.266 12.328 1 96.25 18 SER B C 1
ATOM 2922 O O . SER B 1 18 ? -18.875 25.656 13.383 1 96.25 18 SER B O 1
ATOM 2924 N N . VAL B 1 19 ? -18.516 25.656 11.203 1 98.12 19 VAL B N 1
ATOM 2925 C CA . VAL B 1 19 ? -18.812 24.234 11.039 1 98.12 19 VAL B CA 1
ATOM 2926 C C . VAL B 1 19 ? -17.906 23.406 11.945 1 98.12 19 VAL B C 1
ATOM 2928 O O . VAL B 1 19 ? -18.375 22.562 12.703 1 98.12 19 VAL B O 1
ATOM 2931 N N . TYR B 1 20 ? -16.609 23.609 11.859 1 98.25 20 TYR B N 1
ATOM 2932 C CA . TYR B 1 20 ? -15.68 22.812 12.656 1 98.25 20 TYR B CA 1
ATOM 2933 C C . TYR B 1 20 ? -15.961 22.984 14.148 1 98.25 20 TYR B C 1
ATOM 2935 O O . TYR B 1 20 ? -16.172 22 14.859 1 98.25 20 TYR B O 1
ATOM 2943 N N . LYS B 1 21 ? -16 24.234 14.617 1 97.44 21 LYS B N 1
ATOM 2944 C CA . LYS B 1 21 ? -16.172 24.531 16.031 1 97.44 21 LYS B CA 1
ATOM 2945 C C . LYS B 1 21 ? -17.469 23.938 16.562 1 97.44 21 LYS B C 1
ATOM 2947 O O . LYS B 1 21 ? -17.484 23.312 17.641 1 97.44 21 LYS B O 1
ATOM 2952 N N . LEU B 1 22 ? -18.516 24.078 15.781 1 97.75 22 LEU B N 1
ATOM 2953 C CA . LEU B 1 22 ? -19.812 23.625 16.25 1 97.75 22 LEU B CA 1
ATOM 2954 C C . LEU B 1 22 ? -19.938 22.109 16.156 1 97.75 22 LEU B C 1
ATOM 2956 O O . LEU B 1 22 ? -20.844 21.531 16.734 1 97.75 22 LEU B O 1
ATOM 2960 N N . SER B 1 23 ? -19.062 21.438 15.414 1 98.44 23 SER B N 1
ATOM 2961 C CA . SER B 1 23 ? -19.125 20 15.25 1 98.44 23 SER B CA 1
ATOM 2962 C C . SER B 1 23 ? -18.203 19.281 16.234 1 98.44 23 SER B C 1
ATOM 2964 O O . SER B 1 23 ? -18.125 18.047 16.234 1 98.44 23 SER B O 1
ATOM 2966 N N . LEU B 1 24 ? -17.484 20 17.078 1 98.19 24 LEU B N 1
ATOM 2967 C CA . LEU B 1 24 ? -16.453 19.453 17.953 1 98.19 24 LEU B CA 1
ATOM 2968 C C . LEU B 1 24 ? -17.016 18.344 18.828 1 98.19 24 LEU B C 1
ATOM 2970 O O . LEU B 1 24 ? -16.391 17.281 18.984 1 98.19 24 LEU B O 1
ATOM 2974 N N . PRO B 1 25 ? -18.203 18.484 19.453 1 97.81 25 PRO B N 1
ATOM 2975 C CA . PRO B 1 25 ? -18.719 17.406 20.297 1 97.81 25 PRO B CA 1
ATOM 2976 C C . PRO B 1 25 ? -18.922 16.109 19.516 1 97.81 25 PRO B C 1
ATOM 2978 O O . PRO B 1 25 ? -18.562 15.031 20 1 97.81 25 PRO B O 1
ATOM 2981 N N . GLU B 1 26 ? -19.5 16.188 18.281 1 98.31 26 GLU B N 1
ATOM 2982 C CA . GLU B 1 26 ? -19.719 15.008 17.453 1 98.31 26 GLU B CA 1
ATOM 2983 C C . GLU B 1 26 ? -18.406 14.43 16.953 1 98.31 26 GLU B C 1
ATOM 2985 O O . GLU B 1 26 ? -18.266 13.211 16.797 1 98.31 26 GLU B O 1
ATOM 2990 N N . ILE B 1 27 ? -17.391 15.336 16.656 1 98.5 27 ILE B N 1
ATOM 2991 C CA . ILE B 1 27 ? -16.062 14.867 16.25 1 98.5 27 ILE B CA 1
ATOM 2992 C C . ILE B 1 27 ? -15.445 14.047 17.375 1 98.5 27 ILE B C 1
ATOM 2994 O O . ILE B 1 27 ? -14.93 12.945 17.141 1 98.5 27 ILE B O 1
ATOM 2998 N N . ALA B 1 28 ? -15.5 14.594 18.594 1 97.88 28 ALA B N 1
ATOM 2999 C CA . ALA B 1 28 ? -14.953 13.898 19.75 1 97.88 28 ALA B CA 1
ATOM 3000 C C . ALA B 1 28 ? -15.672 12.57 19.984 1 97.88 28 ALA B C 1
ATOM 3002 O O . ALA B 1 28 ? -15.031 11.547 20.234 1 97.88 28 ALA B O 1
ATOM 3003 N N . ASP B 1 29 ? -17 12.586 19.875 1 97.44 29 ASP B N 1
ATOM 3004 C CA . ASP B 1 29 ? -17.828 11.398 20.109 1 97.44 29 ASP B CA 1
ATOM 3005 C C . ASP B 1 29 ? -17.516 10.312 19.078 1 97.44 29 ASP B C 1
ATOM 3007 O O . ASP B 1 29 ? -17.656 9.125 19.375 1 97.44 29 ASP B O 1
ATOM 3011 N N . SER B 1 30 ? -17.094 10.688 17.891 1 97.31 30 SER B N 1
ATOM 3012 C CA . SER B 1 30 ? -16.812 9.734 16.828 1 97.31 30 SER B CA 1
ATOM 3013 C C . SER B 1 30 ? -15.5 9 17.062 1 97.31 30 SER B C 1
ATOM 3015 O O . SER B 1 30 ? -15.211 8 16.406 1 97.31 30 SER B O 1
ATOM 3017 N N . GLY B 1 31 ? -14.672 9.539 17.984 1 96.69 31 GLY B N 1
ATOM 3018 C CA . GLY B 1 31 ? -13.383 8.938 18.281 1 96.69 31 GLY B CA 1
ATOM 3019 C C . GLY B 1 31 ? -12.25 9.508 17.438 1 96.69 31 GLY B C 1
ATOM 3020 O O . GLY B 1 31 ? -11.102 9.094 17.578 1 96.69 31 GLY B O 1
ATOM 3021 N N . LEU B 1 32 ? -12.508 10.508 16.562 1 97.94 32 LEU B N 1
ATOM 3022 C CA . LEU B 1 32 ? -11.531 11.07 15.633 1 97.94 32 LEU B CA 1
ATOM 3023 C C . LEU B 1 32 ? -10.492 11.898 16.375 1 97.94 32 LEU B C 1
ATOM 3025 O O . LEU B 1 32 ? -9.438 12.227 15.82 1 97.94 32 LEU B O 1
ATOM 3029 N N . LEU B 1 33 ? -10.727 12.242 17.641 1 97.5 33 LEU B N 1
ATOM 3030 C CA . LEU B 1 33 ? -9.766 13.047 18.391 1 97.5 33 LEU B CA 1
ATOM 3031 C C . LEU B 1 33 ? -9.039 12.188 19.422 1 97.5 33 LEU B C 1
ATOM 3033 O O . LEU B 1 33 ? -8.227 12.703 20.203 1 97.5 33 LEU B O 1
ATOM 3037 N N . GLU B 1 34 ? -9.305 10.922 19.453 1 95.31 34 GLU B N 1
ATOM 3038 C CA . GLU B 1 34 ? -8.672 10.039 20.422 1 95.31 34 GLU B CA 1
ATOM 3039 C C . GLU B 1 34 ? -7.156 10.016 20.25 1 95.31 34 GLU B C 1
ATOM 3041 O O . GLU B 1 34 ? -6.41 9.969 21.219 1 95.31 34 GLU B O 1
ATOM 3046 N N . ALA B 1 35 ? -6.734 10.078 18.984 1 93.81 35 ALA B N 1
ATOM 3047 C CA . ALA B 1 35 ? -5.312 9.969 18.672 1 93.81 35 ALA B CA 1
ATOM 3048 C C . ALA B 1 35 ? -4.543 11.188 19.172 1 93.81 35 ALA B C 1
ATOM 3050 O O . ALA B 1 35 ? -3.316 11.156 19.281 1 93.81 35 ALA B O 1
ATOM 3051 N N . VAL B 1 36 ? -5.191 12.281 19.484 1 93.44 36 VAL B N 1
ATOM 3052 C CA . VAL B 1 36 ? -4.559 13.484 20 1 93.44 36 VAL B CA 1
ATOM 3053 C C . VAL B 1 36 ? -3.818 13.172 21.297 1 93.44 36 VAL B C 1
ATOM 3055 O O . VAL B 1 36 ? -2.691 13.625 21.5 1 93.44 36 VAL B O 1
ATOM 3058 N N . SER B 1 37 ? -4.43 12.352 22.156 1 88.06 37 SER B N 1
ATOM 3059 C CA . SER B 1 37 ? -3.881 12.141 23.484 1 88.06 37 SER B CA 1
ATOM 3060 C C . SER B 1 37 ? -3.086 10.836 23.562 1 88.06 37 SER B C 1
ATOM 3062 O O . SER B 1 37 ? -2.055 10.773 24.234 1 88.06 37 SER B O 1
ATOM 3064 N N . LYS B 1 38 ? -3.531 9.781 22.906 1 82.12 38 LYS B N 1
ATOM 3065 C CA . LYS B 1 38 ? -2.969 8.461 23.172 1 82.12 38 LYS B CA 1
ATOM 3066 C C . LYS B 1 38 ? -2.279 7.895 21.938 1 82.12 38 LYS B C 1
ATOM 3068 O O . LYS B 1 38 ? -1.69 6.812 22 1 82.12 38 LYS B O 1
ATOM 3073 N N . GLY B 1 39 ? -2.328 8.609 20.969 1 85.25 39 GLY B N 1
ATOM 3074 C CA . GLY B 1 39 ? -1.901 7.988 19.734 1 85.25 39 GLY B CA 1
ATOM 3075 C C . GLY B 1 39 ? -2.947 7.07 19.125 1 85.25 39 GLY B C 1
ATOM 3076 O O . GLY B 1 39 ? -4.148 7.32 19.25 1 85.25 39 GLY B O 1
ATOM 3077 N N . GLY B 1 40 ? -2.521 6.082 18.375 1 93.44 40 GLY B N 1
ATOM 3078 C CA . GLY B 1 40 ? -3.461 5.23 17.672 1 93.44 40 GLY B CA 1
ATOM 3079 C C . GLY B 1 40 ? -3.805 5.742 16.281 1 93.44 40 GLY B C 1
ATOM 3080 O O . GLY B 1 40 ? -4.98 5.914 15.953 1 93.44 40 GLY B O 1
ATOM 3081 N N . PHE B 1 41 ? -2.844 6.004 15.57 1 96.25 41 PHE B N 1
ATOM 3082 C CA . PHE B 1 41 ? -2.986 6.664 14.281 1 96.25 41 PHE B CA 1
ATOM 3083 C C . PHE B 1 41 ? -3.648 5.734 13.266 1 96.25 41 PHE B C 1
ATOM 3085 O O . PHE B 1 41 ? -4.371 6.191 12.383 1 96.25 41 PHE B O 1
ATOM 3092 N N . ARG B 1 42 ? -3.424 4.457 13.438 1 97.19 42 ARG B N 1
ATOM 3093 C CA . ARG B 1 42 ? -4.031 3.52 12.5 1 97.19 42 ARG B CA 1
ATOM 3094 C C . ARG B 1 42 ? -5.551 3.602 12.547 1 97.19 42 ARG B C 1
ATOM 3096 O O . ARG B 1 42 ? -6.207 3.734 11.508 1 97.19 42 ARG B O 1
ATOM 3103 N N . GLU B 1 43 ? -6.145 3.49 13.766 1 97.06 43 GLU B N 1
ATOM 3104 C CA . GLU B 1 43 ? -7.594 3.598 13.914 1 97.06 43 GLU B CA 1
ATOM 3105 C C . GLU B 1 43 ? -8.086 4.984 13.508 1 97.06 43 GLU B C 1
ATOM 3107 O O . GLU B 1 43 ? -9.148 5.117 12.898 1 97.06 43 GLU B O 1
ATOM 3112 N N . PHE B 1 44 ? -7.328 5.965 13.875 1 97.94 44 PHE B N 1
ATOM 3113 C CA . PHE B 1 44 ? -7.629 7.34 13.492 1 97.94 44 PHE B CA 1
ATOM 3114 C C . PHE B 1 44 ? -7.758 7.465 11.977 1 97.94 44 PHE B C 1
ATOM 3116 O O . PHE B 1 44 ? -8.742 8.016 11.477 1 97.94 44 PHE B O 1
ATOM 3123 N N . HIS B 1 45 ? -6.848 6.906 11.219 1 98.56 45 HIS B N 1
ATOM 3124 C CA . HIS B 1 45 ? -6.82 7.043 9.766 1 98.56 45 HIS B CA 1
ATOM 3125 C C . HIS B 1 45 ? -7.918 6.215 9.109 1 98.56 45 HIS B C 1
ATOM 3127 O O . HIS B 1 45 ? -8.461 6.605 8.078 1 98.56 45 HIS B O 1
ATOM 3133 N N . LYS B 1 46 ? -8.32 5.117 9.742 1 97.69 46 LYS B N 1
ATOM 3134 C CA . LYS B 1 46 ? -9.43 4.316 9.227 1 97.69 46 LYS B CA 1
ATOM 3135 C C . LYS B 1 46 ? -10.742 5.102 9.273 1 97.69 46 LYS B C 1
ATOM 3137 O O . LYS B 1 46 ? -11.633 4.867 8.461 1 97.69 46 LYS B O 1
ATOM 3142 N N . LYS B 1 47 ? -10.852 6.008 10.188 1 97.5 47 LYS B N 1
ATOM 3143 C CA . LYS B 1 47 ? -12.039 6.848 10.273 1 97.5 47 LYS B CA 1
ATOM 3144 C C . LYS B 1 47 ? -11.906 8.086 9.398 1 97.5 47 LYS B C 1
ATOM 3146 O O . LYS B 1 47 ? -12.859 8.484 8.727 1 97.5 47 LYS B O 1
ATOM 3151 N N . LEU B 1 48 ? -10.688 8.633 9.414 1 98.5 48 LEU B N 1
ATOM 3152 C CA . LEU B 1 48 ? -10.438 9.906 8.734 1 98.5 48 LEU B CA 1
ATOM 3153 C C . LEU B 1 48 ? -10.734 9.789 7.242 1 98.5 48 LEU B C 1
ATOM 3155 O O . LEU B 1 48 ? -11.203 10.75 6.625 1 98.5 48 LEU B O 1
ATOM 3159 N N . ILE B 1 49 ? -10.461 8.625 6.625 1 98.5 49 ILE B N 1
ATOM 3160 C CA . ILE B 1 49 ? -10.602 8.438 5.184 1 98.5 49 ILE B CA 1
ATOM 3161 C C . ILE B 1 49 ? -12.055 8.625 4.777 1 98.5 49 ILE B C 1
ATOM 3163 O O . ILE B 1 49 ? -12.352 8.906 3.615 1 98.5 49 ILE B O 1
ATOM 3167 N N . LEU B 1 50 ? -13.039 8.531 5.707 1 98 50 LEU B N 1
ATOM 3168 C CA . LEU B 1 50 ? -14.461 8.57 5.395 1 98 50 LEU B CA 1
ATOM 3169 C C . LEU B 1 50 ? -14.969 10.008 5.297 1 98 50 LEU B C 1
ATOM 3171 O O . LEU B 1 50 ? -16.031 10.258 4.73 1 98 50 LEU B O 1
ATOM 3175 N N . LEU B 1 51 ? -14.211 10.93 5.816 1 98.44 51 LEU B N 1
ATOM 3176 C CA . LEU B 1 51 ? -14.703 12.297 6 1 98.44 51 LEU B CA 1
ATOM 3177 C C . LEU B 1 51 ? -14.984 12.961 4.656 1 98.44 51 LEU B C 1
ATOM 3179 O O . LEU B 1 51 ? -15.977 13.68 4.516 1 98.44 51 LEU B O 1
ATOM 3183 N N . PRO B 1 52 ? -14.148 12.727 3.646 1 98.19 52 PRO B N 1
ATOM 3184 C CA . PRO B 1 52 ? -14.43 13.398 2.373 1 98.19 52 PRO B CA 1
ATOM 3185 C C . PRO B 1 52 ? -15.781 12.992 1.78 1 98.19 52 PRO B C 1
ATOM 3187 O O . PRO B 1 52 ? -16.297 13.68 0.894 1 98.19 52 PRO B O 1
ATOM 3190 N N . ALA B 1 53 ? -16.297 11.898 2.223 1 96.94 53 ALA B N 1
ATOM 3191 C CA . ALA B 1 53 ? -17.609 11.477 1.745 1 96.94 53 ALA B CA 1
ATOM 3192 C C . ALA B 1 53 ? -18.719 12.289 2.404 1 96.94 53 ALA B C 1
ATOM 3194 O O . ALA B 1 53 ? -19.875 12.266 1.953 1 96.94 53 ALA B O 1
ATOM 3195 N N . PHE B 1 54 ? -18.438 13.016 3.535 1 97.06 54 PHE B N 1
ATOM 3196 C CA . PHE B 1 54 ? -19.406 13.836 4.242 1 97.06 54 PHE B CA 1
ATOM 3197 C C . PHE B 1 54 ? -19.406 15.266 3.707 1 97.06 54 PHE B C 1
ATOM 3199 O O . PHE B 1 54 ? -18.375 15.758 3.246 1 97.06 54 PHE B O 1
ATOM 3206 N N . PRO B 1 55 ? -20.625 15.938 3.77 1 96.38 55 PRO B N 1
ATOM 3207 C CA . PRO B 1 55 ? -20.578 17.391 3.557 1 96.38 55 PRO B CA 1
ATOM 3208 C C . PRO B 1 55 ? -19.594 18.094 4.496 1 96.38 55 PRO B C 1
ATOM 3210 O O . PRO B 1 55 ? -19.5 17.734 5.676 1 96.38 55 PRO B O 1
ATOM 3213 N N . HIS B 1 56 ? -18.766 19.016 3.955 1 97.69 56 HIS B N 1
ATOM 3214 C CA . HIS B 1 56 ? -17.812 19.781 4.734 1 97.69 56 HIS B CA 1
ATOM 3215 C C . HIS B 1 56 ? -16.641 18.906 5.195 1 97.69 56 HIS B C 1
ATOM 3217 O O . HIS B 1 56 ? -15.797 19.359 5.973 1 97.69 56 HIS B O 1
ATOM 3223 N N . GLY B 1 57 ? -16.609 17.656 4.762 1 97.81 57 GLY B N 1
ATOM 3224 C CA . GLY B 1 57 ? -15.766 16.641 5.352 1 97.81 57 GLY B CA 1
ATOM 3225 C C . GLY B 1 57 ? -14.281 16.922 5.176 1 97.81 57 GLY B C 1
ATOM 3226 O O . GLY B 1 57 ? -13.484 16.672 6.086 1 97.81 57 GLY B O 1
ATOM 3227 N N . ILE B 1 58 ? -13.812 17.406 4.016 1 98 58 ILE B N 1
ATOM 3228 C CA . ILE B 1 58 ? -12.398 17.656 3.768 1 98 58 ILE B CA 1
ATOM 3229 C C . ILE B 1 58 ? -11.914 18.781 4.68 1 98 58 ILE B C 1
ATOM 3231 O O . ILE B 1 58 ? -10.883 18.641 5.344 1 98 58 ILE B O 1
ATOM 3235 N N . GLY B 1 59 ? -12.68 19.859 4.77 1 97.69 59 GLY B N 1
ATOM 3236 C CA . GLY B 1 59 ? -12.305 20.953 5.648 1 97.69 59 GLY B CA 1
ATOM 3237 C C . GLY B 1 59 ? -12.258 20.562 7.113 1 97.69 59 GLY B C 1
ATOM 3238 O O . GLY B 1 59 ? -11.312 20.906 7.824 1 97.69 59 GLY B O 1
ATOM 3239 N N . VAL B 1 60 ? -13.281 19.844 7.539 1 98.56 60 VAL B N 1
ATOM 3240 C CA . VAL B 1 60 ? -13.32 19.344 8.914 1 98.56 60 VAL B CA 1
ATOM 3241 C C . VAL B 1 60 ? -12.125 18.422 9.156 1 98.56 60 VAL B C 1
ATOM 3243 O O . VAL B 1 60 ? -11.492 18.484 10.219 1 98.56 60 VAL B O 1
ATOM 3246 N N . GLY B 1 61 ? -11.828 17.578 8.172 1 98.5 61 GLY B N 1
ATOM 3247 C CA . GLY B 1 61 ? -10.664 16.703 8.266 1 98.5 61 GLY B CA 1
ATOM 3248 C C . GLY B 1 61 ? -9.367 17.453 8.445 1 98.5 61 GLY B C 1
ATOM 3249 O O . GLY B 1 61 ? -8.5 17.031 9.227 1 98.5 61 GLY B O 1
ATOM 3250 N N . VAL B 1 62 ? -9.188 18.531 7.734 1 97.62 62 VAL B N 1
ATOM 3251 C CA . VAL B 1 62 ? -7.992 19.359 7.844 1 97.62 62 VAL B CA 1
ATOM 3252 C C . VAL B 1 62 ? -7.871 19.906 9.266 1 97.62 62 VAL B C 1
ATOM 3254 O O . VAL B 1 62 ? -6.777 19.938 9.836 1 97.62 62 VAL B O 1
ATOM 3257 N N . GLY B 1 63 ? -8.984 20.375 9.836 1 97.56 63 GLY B N 1
ATOM 3258 C CA . GLY B 1 63 ? -8.969 20.812 11.219 1 97.56 63 GLY B CA 1
ATOM 3259 C C . GLY B 1 63 ? -8.539 19.734 12.195 1 97.56 63 GLY B C 1
ATOM 3260 O O . GLY B 1 63 ? -7.734 19.984 13.094 1 97.56 63 GLY B O 1
ATOM 3261 N N . ILE B 1 64 ? -9.07 18.547 11.984 1 98.12 64 ILE B N 1
ATOM 3262 C CA . ILE B 1 64 ? -8.789 17.422 12.875 1 98.12 64 ILE B CA 1
ATOM 3263 C C . ILE B 1 64 ? -7.305 17.078 12.797 1 98.12 64 ILE B C 1
ATOM 3265 O O . ILE B 1 64 ? -6.664 16.828 13.82 1 98.12 64 ILE B O 1
ATOM 3269 N N . MET B 1 65 ? -6.766 17.047 11.57 1 96.5 65 MET B N 1
ATOM 3270 C CA . MET B 1 65 ? -5.363 16.656 11.453 1 96.5 65 MET B CA 1
ATOM 3271 C C . MET B 1 65 ? -4.449 17.703 12.07 1 96.5 65 MET B C 1
ATOM 3273 O O . MET B 1 65 ? -3.402 17.375 12.625 1 96.5 65 MET B O 1
ATOM 3277 N N . ALA B 1 66 ? -4.824 18.969 11.984 1 96 66 ALA B N 1
ATOM 3278 C CA . ALA B 1 66 ? -4.047 20.016 12.633 1 96 66 ALA B CA 1
ATOM 3279 C C . ALA B 1 66 ? -3.984 19.812 14.141 1 96 66 ALA B C 1
ATOM 3281 O O . ALA B 1 66 ? -2.953 20.062 14.766 1 96 66 ALA B O 1
ATOM 3282 N N . GLN B 1 67 ? -5.066 19.344 14.727 1 97.19 67 GLN B N 1
ATOM 3283 C CA . GLN B 1 67 ? -5.102 19.094 16.156 1 97.19 67 GLN B CA 1
ATOM 3284 C C . GLN B 1 67 ? -4.352 17.828 16.516 1 97.19 67 GLN B C 1
ATOM 3286 O O . GLN B 1 67 ? -3.59 17.797 17.5 1 97.19 67 GLN B O 1
ATOM 3291 N N . THR B 1 68 ? -4.48 16.812 15.711 1 96.06 68 THR B N 1
ATOM 3292 C CA . THR B 1 68 ? -3.965 15.492 16.047 1 96.06 68 THR B CA 1
ATOM 3293 C C . THR B 1 68 ? -2.475 15.398 15.734 1 96.06 68 THR B C 1
ATOM 3295 O O . THR B 1 68 ? -1.675 15.047 16.609 1 96.06 68 THR B O 1
ATOM 3298 N N . ASN B 1 69 ? -2.08 15.789 14.578 1 93.44 69 ASN B N 1
ATOM 3299 C CA . ASN B 1 69 ? -0.72 15.547 14.109 1 93.44 69 ASN B CA 1
ATOM 3300 C C . ASN B 1 69 ? 0.226 16.672 14.539 1 93.44 69 ASN B C 1
ATOM 3302 O O . ASN B 1 69 ? 1.434 16.453 14.656 1 93.44 69 ASN B O 1
ATOM 3306 N N . VAL B 1 70 ? -0.339 17.828 14.75 1 92.56 70 VAL B N 1
ATOM 3307 C CA . VAL B 1 70 ? 0.526 18.969 15.008 1 92.56 70 VAL B CA 1
ATOM 3308 C C . VAL B 1 70 ? 0.453 19.344 16.484 1 92.56 70 VAL B C 1
ATOM 3310 O O . VAL B 1 70 ? 1.307 18.953 17.281 1 92.56 70 VAL B O 1
ATOM 3313 N N . ALA B 1 71 ? -0.672 19.906 16.906 1 93.44 71 ALA B N 1
ATOM 3314 C CA . ALA B 1 71 ? -0.814 20.312 18.297 1 93.44 71 ALA B CA 1
ATOM 3315 C C . ALA B 1 71 ? -0.678 19.125 19.25 1 93.44 71 ALA B C 1
ATOM 3317 O O . ALA B 1 71 ? 0.071 19.188 20.219 1 93.44 71 ALA B O 1
ATOM 3318 N N . GLY B 1 72 ? -1.358 18.078 18.922 1 92.62 72 GLY B N 1
ATOM 3319 C CA . GLY B 1 72 ? -1.329 16.891 19.766 1 92.62 72 GLY B CA 1
ATOM 3320 C C . GLY B 1 72 ? 0.065 16.312 19.953 1 92.62 72 GLY B C 1
ATOM 3321 O O . GLY B 1 72 ? 0.457 15.953 21.062 1 92.62 72 GLY B O 1
ATOM 3322 N N . ARG B 1 73 ? 0.789 16.234 18.906 1 89.75 73 ARG B N 1
ATOM 3323 C CA . ARG B 1 73 ? 2.137 15.688 18.969 1 89.75 73 ARG B CA 1
ATOM 3324 C C . ARG B 1 73 ? 3.037 16.516 19.859 1 89.75 73 ARG B C 1
ATOM 3326 O O . ARG B 1 73 ? 3.756 15.984 20.703 1 89.75 73 ARG B O 1
ATOM 3333 N N . ILE B 1 74 ? 3.035 17.797 19.688 1 91.5 74 ILE B N 1
ATOM 3334 C CA . ILE B 1 74 ? 3.863 18.703 20.469 1 91.5 74 ILE B CA 1
ATOM 3335 C C . ILE B 1 74 ? 3.465 18.625 21.953 1 91.5 74 ILE B C 1
ATOM 3337 O O . ILE B 1 74 ? 4.324 18.516 22.828 1 91.5 74 ILE B O 1
ATOM 3341 N N . LEU B 1 75 ? 2.195 18.578 22.188 1 93.75 75 LEU B N 1
ATOM 3342 C CA . LEU B 1 75 ? 1.699 18.578 23.562 1 93.75 75 LEU B CA 1
ATOM 3343 C C . LEU B 1 75 ? 1.957 17.234 24.219 1 93.75 75 LEU B C 1
ATOM 3345 O O . LEU B 1 75 ? 2.203 17.156 25.422 1 93.75 75 LEU B O 1
ATOM 3349 N N . ARG B 1 76 ? 1.911 16.156 23.453 1 90.31 76 ARG B N 1
ATOM 3350 C CA . ARG B 1 76 ? 2.252 14.859 24.031 1 90.31 76 ARG B CA 1
ATOM 3351 C C . ARG B 1 76 ? 3.717 14.812 24.438 1 90.31 76 ARG B C 1
ATOM 3353 O O . ARG B 1 76 ? 4.055 14.227 25.484 1 90.31 76 ARG B O 1
ATOM 3360 N N . PHE B 1 77 ? 4.531 15.453 23.703 1 85.94 77 PHE B N 1
ATOM 3361 C CA . PHE B 1 77 ? 5.938 15.539 24.078 1 85.94 77 PHE B CA 1
ATOM 3362 C C . PHE B 1 77 ? 6.109 16.359 25.344 1 85.94 77 PHE B C 1
ATOM 3364 O O . PHE B 1 77 ? 6.848 15.977 26.25 1 85.94 77 PHE B O 1
ATOM 3371 N N . ALA B 1 78 ? 5.434 17.406 25.406 1 89.19 78 ALA B N 1
ATOM 3372 C CA . ALA B 1 78 ? 5.582 18.359 26.5 1 89.19 78 ALA B CA 1
ATOM 3373 C C . ALA B 1 78 ? 4.984 17.781 27.797 1 89.19 78 ALA B C 1
ATOM 3375 O O . ALA B 1 78 ? 5.449 18.109 28.891 1 89.19 78 ALA B O 1
ATOM 3376 N N . SER B 1 79 ? 4.004 16.953 27.656 1 87.5 79 SER B N 1
ATOM 3377 C CA . SER B 1 79 ? 3.314 16.406 28.828 1 87.5 79 SER B CA 1
ATOM 3378 C C . SER B 1 79 ? 4.07 15.211 29.391 1 87.5 79 SER B C 1
ATOM 3380 O O . SER B 1 79 ? 3.826 14.805 30.531 1 87.5 79 SER B O 1
ATOM 3382 N N . GLY B 1 80 ? 5.043 14.688 28.641 1 79.25 80 GLY B N 1
ATOM 3383 C CA . GLY B 1 80 ? 5.781 13.516 29.062 1 79.25 80 GLY B CA 1
ATOM 3384 C C . GLY B 1 80 ? 5.141 12.211 28.625 1 79.25 80 GLY B C 1
ATOM 3385 O O . GLY B 1 80 ? 5.613 11.125 28.984 1 79.25 80 GLY B O 1
ATOM 3386 N N . GLU B 1 81 ? 4.102 12.266 27.969 1 68.19 81 GLU B N 1
ATOM 3387 C CA . GLU B 1 81 ? 3.463 11.07 27.422 1 68.19 81 GLU B CA 1
ATOM 3388 C C . GLU B 1 81 ? 4.355 10.398 26.375 1 68.19 81 GLU B C 1
ATOM 3390 O O . GLU B 1 81 ? 4.305 9.172 26.203 1 68.19 81 GLU B O 1
ATOM 3395 N N . GLU B 1 82 ? 5.133 11.164 25.703 1 65.5 82 GLU B N 1
ATOM 3396 C CA . GLU B 1 82 ? 6.148 10.641 24.797 1 65.5 82 GLU B CA 1
ATOM 3397 C C . GLU B 1 82 ? 7.555 10.883 25.328 1 65.5 82 GLU B C 1
ATOM 3399 O O . GLU B 1 82 ? 7.82 11.914 25.953 1 65.5 82 GLU B O 1
ATOM 3404 N N . PRO B 1 83 ? 8.43 9.734 25.359 1 60.31 83 PRO B N 1
ATOM 3405 C CA . PRO B 1 83 ? 9.781 9.891 25.922 1 60.31 83 PRO B CA 1
ATOM 3406 C C . PRO B 1 83 ? 10.555 11.023 25.266 1 60.31 83 PRO B C 1
ATOM 3408 O O . PRO B 1 83 ? 10.367 11.312 24.078 1 60.31 83 PRO B O 1
ATOM 3411 N N . GLY B 1 84 ? 11.438 11.68 26.094 1 55.25 84 GLY B N 1
ATOM 3412 C CA . GLY B 1 84 ? 12.383 12.555 25.406 1 55.25 84 GLY B CA 1
ATOM 3413 C C . GLY B 1 84 ? 12.812 13.734 26.266 1 55.25 84 GLY B C 1
ATOM 3414 O O . GLY B 1 84 ? 13.992 14.078 26.312 1 55.25 84 GLY B O 1
ATOM 3415 N N . ARG B 1 85 ? 11.859 14.641 26.703 1 62.03 85 ARG B N 1
ATOM 3416 C CA . ARG B 1 85 ? 12.336 15.883 27.312 1 62.03 85 ARG B CA 1
ATOM 3417 C C . ARG B 1 85 ? 11.852 16 28.75 1 62.03 85 ARG B C 1
ATOM 3419 O O . ARG B 1 85 ? 10.719 15.641 29.062 1 62.03 85 ARG B O 1
ATOM 3426 N N . LYS B 1 86 ? 12.859 16.391 29.516 1 68.81 86 LYS B N 1
ATOM 3427 C CA . LYS B 1 86 ? 12.562 16.75 30.891 1 68.81 86 LYS B CA 1
ATOM 3428 C C . LYS B 1 86 ? 11.844 18.094 30.969 1 68.81 86 LYS B C 1
ATOM 3430 O O . LYS B 1 86 ? 12.32 19.094 30.422 1 68.81 86 LYS B O 1
ATOM 3435 N N . SER B 1 87 ? 10.5 18.312 31.234 1 81.69 87 SER B N 1
ATOM 3436 C CA . SER B 1 87 ? 9.703 19.516 31.406 1 81.69 87 SER B CA 1
ATOM 3437 C C . SER B 1 87 ? 9.383 19.766 32.875 1 81.69 87 SER B C 1
ATOM 3439 O O . SER B 1 87 ? 9.375 18.828 33.688 1 81.69 87 SER B O 1
ATOM 3441 N N . SER B 1 88 ? 9.156 21.078 33.25 1 88.44 88 SER B N 1
ATOM 3442 C CA . SER B 1 88 ? 8.719 21.391 34.594 1 88.44 88 SER B CA 1
ATOM 3443 C C . SER B 1 88 ? 7.328 20.812 34.875 1 88.44 88 SER B C 1
ATOM 3445 O O . SER B 1 88 ? 6.598 20.484 33.938 1 88.44 88 SER B O 1
ATOM 3447 N N . SER B 1 89 ? 7.07 20.703 36.156 1 92.12 89 SER B N 1
ATOM 3448 C CA . SER B 1 89 ? 5.746 20.219 36.531 1 92.12 89 SER B CA 1
ATOM 3449 C C . SER B 1 89 ? 4.648 21.125 36 1 92.12 89 SER B C 1
ATOM 3451 O O . SER B 1 89 ? 3.6 20.656 35.562 1 92.12 89 SER B O 1
ATOM 3453 N N . GLU B 1 90 ? 4.852 22.391 36 1 95.19 90 GLU B N 1
ATOM 3454 C CA . GLU B 1 90 ? 3.873 23.359 35.5 1 95.19 90 GLU B CA 1
ATOM 3455 C C . GLU B 1 90 ? 3.674 23.25 34 1 95.19 90 GLU B C 1
ATOM 3457 O O . GLU B 1 90 ? 2.549 23.344 33.5 1 95.19 90 GLU B O 1
ATOM 3462 N N . THR B 1 91 ? 4.734 23.031 33.312 1 95.5 91 THR B N 1
ATOM 3463 C CA . THR B 1 91 ? 4.656 22.844 31.875 1 95.5 91 THR B CA 1
ATOM 3464 C C . THR B 1 91 ? 3.891 21.578 31.531 1 95.5 91 THR B C 1
ATOM 3466 O O . THR B 1 91 ? 3.047 21.562 30.641 1 95.5 91 THR B O 1
ATOM 3469 N N . ARG B 1 92 ? 4.164 20.516 32.281 1 95 92 ARG B N 1
ATOM 3470 C CA . ARG B 1 92 ? 3.471 19.25 32.062 1 95 92 ARG B CA 1
ATOM 3471 C C . ARG B 1 92 ? 1.975 19.391 32.312 1 95 92 ARG B C 1
ATOM 3473 O O . ARG B 1 92 ? 1.154 18.844 31.578 1 95 92 ARG B O 1
ATOM 3480 N N . GLU B 1 93 ? 1.7 20.094 33.375 1 95.81 93 GLU B N 1
ATOM 3481 C CA . GLU B 1 93 ? 0.299 20.312 33.719 1 95.81 93 GLU B CA 1
ATOM 3482 C C . GLU B 1 93 ? -0.418 21.109 32.625 1 95.81 93 GLU B C 1
ATOM 3484 O O . GLU B 1 93 ? -1.551 20.797 32.25 1 95.81 93 GLU B O 1
ATOM 3489 N N . LEU B 1 94 ? 0.195 22.156 32.125 1 96.75 94 LEU B N 1
ATOM 3490 C CA . LEU B 1 94 ? -0.365 22.953 31.062 1 96.75 94 LEU B CA 1
ATOM 3491 C C . LEU B 1 94 ? -0.602 22.094 29.812 1 96.75 94 LEU B C 1
ATOM 3493 O O . LEU B 1 94 ? -1.688 22.125 29.234 1 96.75 94 LEU B O 1
ATOM 3497 N N . ALA B 1 95 ? 0.429 21.344 29.438 1 95.56 95 ALA B N 1
ATOM 3498 C CA . ALA B 1 95 ? 0.339 20.5 28.25 1 95.56 95 ALA B CA 1
ATOM 3499 C C . ALA B 1 95 ? -0.77 19.469 28.391 1 95.56 95 ALA B C 1
ATOM 3501 O O . ALA B 1 95 ? -1.544 19.234 27.469 1 95.56 95 ALA B O 1
ATOM 3502 N N . SER B 1 96 ? -0.843 18.859 29.562 1 95.38 96 SER B N 1
ATOM 3503 C CA . SER B 1 96 ? -1.862 17.844 29.828 1 95.38 96 SER B CA 1
ATOM 3504 C C . SER B 1 96 ? -3.264 18.453 29.75 1 95.38 96 SER B C 1
ATOM 3506 O O . SER B 1 96 ? -4.188 17.828 29.219 1 95.38 96 SER B O 1
ATOM 3508 N N . ARG B 1 97 ? -3.379 19.594 30.297 1 96.56 97 ARG B N 1
ATOM 3509 C CA . ARG B 1 97 ? -4.676 20.266 30.266 1 96.56 97 ARG B CA 1
ATOM 3510 C C . ARG B 1 97 ? -5.113 20.562 28.844 1 96.56 97 ARG B C 1
ATOM 3512 O O . ARG B 1 97 ? -6.266 20.328 28.484 1 96.56 97 ARG B O 1
ATOM 3519 N N . LEU B 1 98 ? -4.27 21.125 28.047 1 96.81 98 LEU B N 1
ATOM 3520 C CA . LEU B 1 98 ? -4.578 21.438 26.656 1 96.81 98 LEU B CA 1
ATOM 3521 C C . LEU B 1 98 ? -4.918 20.172 25.875 1 96.81 98 LEU B C 1
ATOM 3523 O O . LEU B 1 98 ? -5.863 20.156 25.078 1 96.81 98 LEU B O 1
ATOM 3527 N N . LEU B 1 99 ? -4.105 19.125 26.141 1 95.56 99 LEU B N 1
ATOM 3528 C CA . LEU B 1 99 ? -4.344 17.844 25.484 1 95.56 99 LEU B CA 1
ATOM 3529 C C . LEU B 1 99 ? -5.746 17.328 25.797 1 95.56 99 LEU B C 1
ATOM 3531 O O . LEU B 1 99 ? -6.449 16.875 24.891 1 95.56 99 LEU B O 1
ATOM 3535 N N . GLN B 1 100 ? -6.152 17.422 27 1 95.81 100 GLN B N 1
ATOM 3536 C CA . GLN B 1 100 ? -7.461 16.938 27.438 1 95.81 100 GLN B CA 1
ATOM 3537 C C . GLN B 1 100 ? -8.586 17.75 26.797 1 95.81 100 GLN B C 1
ATOM 3539 O O . GLN B 1 100 ? -9.602 17.188 26.391 1 95.81 100 GLN B O 1
ATOM 3544 N N . ARG B 1 101 ? -8.414 19 26.734 1 96.88 101 ARG B N 1
ATOM 3545 C CA . ARG B 1 101 ? -9.438 19.859 26.156 1 96.88 101 ARG B CA 1
ATOM 3546 C C . ARG B 1 101 ? -9.594 19.594 24.656 1 96.88 101 ARG B C 1
ATOM 3548 O O . ARG B 1 101 ? -10.711 19.516 24.141 1 96.88 101 ARG B O 1
ATOM 3555 N N . ILE B 1 102 ? -8.461 19.422 23.953 1 97.25 102 ILE B N 1
ATOM 3556 C CA . ILE B 1 102 ? -8.516 19.141 22.516 1 97.25 102 ILE B CA 1
ATOM 3557 C C . ILE B 1 102 ? -9.141 17.766 22.281 1 97.25 102 ILE B C 1
ATOM 3559 O O . ILE B 1 102 ? -10.062 17.625 21.469 1 97.25 102 ILE B O 1
ATOM 3563 N N . SER B 1 103 ? -8.648 16.734 22.984 1 96.62 103 SER B N 1
ATOM 3564 C CA . SER B 1 103 ? -9.109 15.367 22.781 1 96.62 103 SER B CA 1
ATOM 3565 C C . SER B 1 103 ? -10.586 15.219 23.141 1 96.62 103 SER B C 1
ATOM 3567 O O . SER B 1 103 ? -11.289 14.375 22.594 1 96.62 103 SER B O 1
ATOM 3569 N N . GLY B 1 104 ? -11.047 16.062 24.047 1 96.69 104 GLY B N 1
ATOM 3570 C CA . GLY B 1 104 ? -12.438 16.047 24.469 1 96.69 104 GLY B CA 1
ATOM 3571 C C . GLY B 1 104 ? -13.336 16.891 23.594 1 96.69 104 GLY B C 1
ATOM 3572 O O . GLY B 1 104 ? -14.547 16.969 23.828 1 96.69 104 GLY B O 1
ATOM 3573 N N . GLY B 1 105 ? -12.789 17.484 22.609 1 97.12 105 GLY B N 1
ATOM 3574 C CA . GLY B 1 105 ? -13.57 18.359 21.75 1 97.12 105 GLY B CA 1
ATOM 3575 C C . GLY B 1 105 ? -13.945 19.672 22.406 1 97.12 105 GLY B C 1
ATOM 3576 O O . GLY B 1 105 ? -15.023 20.219 22.141 1 97.12 105 GLY B O 1
ATOM 3577 N N . LEU B 1 106 ? -13.109 20.172 23.312 1 97.12 106 LEU B N 1
ATOM 3578 C CA . LEU B 1 106 ? -13.453 21.344 24.109 1 97.12 106 LEU B CA 1
ATOM 3579 C C . LEU B 1 106 ? -12.547 22.516 23.734 1 97.12 106 LEU B C 1
ATOM 3581 O O . LEU B 1 106 ? -12.773 23.641 24.188 1 97.12 106 LEU B O 1
ATOM 3585 N N . GLY B 1 107 ? -11.609 22.328 22.906 1 96.56 107 GLY B N 1
ATOM 3586 C CA . GLY B 1 107 ? -10.672 23.391 22.562 1 96.56 107 GLY B CA 1
ATOM 3587 C C . GLY B 1 107 ? -9.953 23.156 21.25 1 96.56 107 GLY B C 1
ATOM 3588 O O . GLY B 1 107 ? -10 22.047 20.703 1 96.56 107 GLY B O 1
ATOM 3589 N N . ILE B 1 108 ? -9.391 24.172 20.703 1 98 108 ILE B N 1
ATOM 3590 C CA . ILE B 1 108 ? -8.57 24.203 19.5 1 98 108 ILE B CA 1
ATOM 3591 C C . ILE B 1 108 ? -7.258 24.922 19.781 1 98 108 ILE B C 1
ATOM 3593 O O . ILE B 1 108 ? -7.242 25.938 20.469 1 98 108 ILE B O 1
ATOM 3597 N N . VAL B 1 109 ? -6.195 24.375 19.328 1 98.06 109 VAL B N 1
ATOM 3598 C CA . VAL B 1 109 ? -4.891 25 19.453 1 98.06 109 VAL B CA 1
ATOM 3599 C C . VAL B 1 109 ? -4.223 25.094 18.094 1 98.06 109 VAL B C 1
ATOM 3601 O O . VAL B 1 109 ? -4.199 24.109 17.344 1 98.06 109 VAL B O 1
ATOM 3604 N N . GLY B 1 110 ? -3.762 26.25 17.703 1 97.38 110 GLY B N 1
ATOM 3605 C CA . GLY B 1 110 ? -3.088 26.438 16.422 1 97.38 110 GLY B CA 1
ATOM 3606 C C . GLY B 1 110 ? -1.576 26.438 16.531 1 97.38 110 GLY B C 1
ATOM 3607 O O . GLY B 1 110 ? -1.03 26.75 17.594 1 97.38 110 GLY B O 1
ATOM 3608 N N . LEU B 1 111 ? -0.942 26.078 15.5 1 97.06 111 LEU B N 1
ATOM 3609 C CA . LEU B 1 111 ? 0.512 26.156 15.422 1 97.06 111 LEU B CA 1
ATOM 3610 C C . LEU B 1 111 ? 0.944 27.266 14.469 1 97.06 111 LEU B C 1
ATOM 3612 O O . LEU B 1 111 ? 0.488 27.328 13.328 1 97.06 111 LEU B O 1
ATOM 3616 N N . GLY B 1 112 ? 1.767 28.141 14.977 1 97 112 GLY B N 1
ATOM 3617 C CA . GLY B 1 112 ? 2.354 29.188 14.156 1 97 112 GLY B CA 1
ATOM 3618 C C . GLY B 1 112 ? 3.838 29 13.914 1 97 112 GLY B C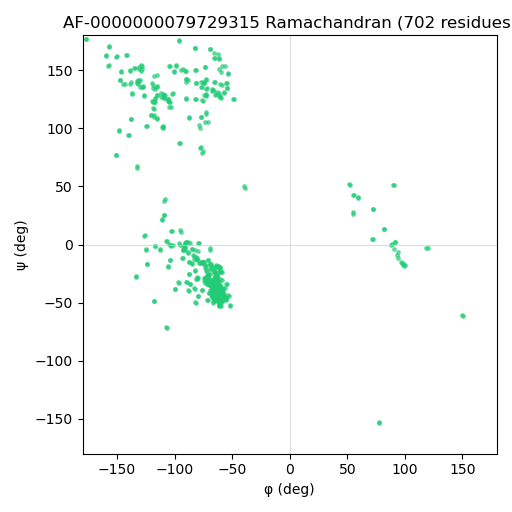 1
ATOM 3619 O O . GLY B 1 112 ? 4.668 29.406 14.734 1 97 112 GLY B O 1
ATOM 3620 N N . VAL B 1 113 ? 4.168 28.5 12.703 1 94.81 113 VAL B N 1
ATOM 3621 C CA . VAL B 1 113 ? 5.559 28.328 12.305 1 94.81 113 VAL B CA 1
ATOM 3622 C C . VAL B 1 113 ? 5.855 29.203 11.086 1 94.81 113 VAL B C 1
ATOM 3624 O O . VAL B 1 113 ? 6.801 30 11.102 1 94.81 113 VAL B O 1
ATOM 3627 N N . SER B 1 114 ? 5.008 29.125 10.109 1 92 114 SER B N 1
ATOM 3628 C CA . SER B 1 114 ? 5.23 29.734 8.805 1 92 114 SER B CA 1
ATOM 3629 C C . SER B 1 114 ? 5.223 31.266 8.898 1 92 114 SER B C 1
ATOM 3631 O O . SER B 1 114 ? 4.363 31.844 9.555 1 92 114 SER B O 1
ATOM 3633 N N . GLU B 1 115 ? 6.246 31.812 8.273 1 94.44 115 GLU B N 1
ATOM 3634 C CA . GLU B 1 115 ? 6.398 33.25 8.18 1 94.44 115 GLU B CA 1
ATOM 3635 C C . GLU B 1 115 ? 6.77 33.688 6.758 1 94.44 115 GLU B C 1
ATOM 3637 O O . GLU B 1 115 ? 7.289 32.875 5.98 1 94.44 115 GLU B O 1
ATOM 3642 N N . PRO B 1 116 ? 6.367 34.906 6.441 1 87.94 116 PRO B N 1
ATOM 3643 C CA . PRO B 1 116 ? 6.84 35.375 5.129 1 87.94 116 PRO B CA 1
ATOM 3644 C C . PRO B 1 116 ? 8.344 35.156 4.941 1 87.94 116 PRO B C 1
ATOM 3646 O O . PRO B 1 116 ? 9.133 35.531 5.812 1 87.94 116 PRO B O 1
ATOM 3649 N N . GLY B 1 117 ? 8.742 34.5 3.912 1 83.44 117 GLY B N 1
ATOM 3650 C CA . GLY B 1 117 ? 10.148 34.312 3.59 1 83.44 117 GLY B CA 1
ATOM 3651 C C . GLY B 1 117 ? 10.758 33.062 4.188 1 83.44 117 GLY B C 1
ATOM 3652 O O . GLY B 1 117 ? 11.93 32.781 3.939 1 83.44 117 GLY B O 1
ATOM 3653 N N . TRP B 1 118 ? 10.023 32.344 4.969 1 84.12 118 TRP B N 1
ATOM 3654 C CA . TRP B 1 118 ? 10.656 31.219 5.656 1 84.12 118 TRP B CA 1
ATOM 3655 C C . TRP B 1 118 ? 10.953 30.094 4.684 1 84.12 118 TRP B C 1
ATOM 3657 O O . TRP B 1 118 ? 11.844 29.266 4.93 1 84.12 118 TRP B O 1
ATOM 3667 N N . LEU B 1 119 ? 10.203 29.938 3.541 1 75.12 119 LEU B N 1
ATOM 3668 C CA . LEU B 1 119 ? 10.43 29 2.451 1 75.12 119 LEU B CA 1
ATOM 3669 C C . LEU B 1 119 ? 10.508 27.562 2.975 1 75.12 119 LEU B C 1
ATOM 3671 O O . LEU B 1 119 ? 11.328 26.781 2.504 1 75.12 119 LEU B O 1
ATOM 3675 N N . GLY B 1 120 ? 9.867 27.297 4.094 1 78.62 120 GLY B N 1
ATOM 3676 C CA . GLY B 1 120 ? 9.805 25.938 4.621 1 78.62 120 GLY B CA 1
ATOM 3677 C C . GLY B 1 120 ? 11.039 25.547 5.402 1 78.62 120 GLY B C 1
ATOM 3678 O O . GLY B 1 120 ? 11.25 24.359 5.684 1 78.62 120 GLY B O 1
ATOM 3679 N N . LYS B 1 121 ? 11.969 26.547 5.805 1 83.56 121 LYS B N 1
ATOM 3680 C CA . LYS B 1 121 ? 13.195 26.312 6.551 1 83.56 121 LYS B CA 1
ATOM 3681 C C . LYS B 1 121 ? 13.156 27 7.914 1 83.56 121 LYS B C 1
ATOM 3683 O O . LYS B 1 121 ? 12.992 28.219 7.996 1 83.56 121 LYS B O 1
ATOM 3688 N N . ILE B 1 122 ? 13.375 26.219 8.859 1 85.69 122 ILE B N 1
ATOM 3689 C CA . ILE B 1 122 ? 13.344 26.734 10.227 1 85.69 122 ILE B CA 1
ATOM 3690 C C . ILE B 1 122 ? 14.445 27.766 10.406 1 85.69 122 ILE B C 1
ATOM 3692 O O . ILE B 1 122 ? 14.266 28.766 11.117 1 85.69 122 ILE B O 1
ATOM 3696 N N . SER B 1 123 ? 15.562 27.562 9.688 1 87.06 123 SER B N 1
ATOM 3697 C CA . SER B 1 123 ? 16.703 28.484 9.812 1 87.06 123 SER B CA 1
ATOM 3698 C C . SER B 1 123 ? 16.344 29.875 9.344 1 87.06 123 SER B C 1
ATOM 3700 O O . SER B 1 123 ? 16.984 30.859 9.734 1 87.06 123 SER B O 1
ATOM 3702 N N . ASN B 1 124 ? 15.25 30.016 8.562 1 90.94 124 ASN B N 1
ATOM 3703 C CA . ASN B 1 124 ? 14.875 31.297 7.988 1 90.94 124 ASN B CA 1
ATOM 3704 C C . ASN B 1 124 ? 13.898 32.062 8.883 1 90.94 124 ASN B C 1
ATOM 3706 O O . ASN B 1 124 ? 13.523 33.188 8.578 1 90.94 124 ASN B O 1
ATOM 3710 N N . LEU B 1 125 ? 13.5 31.484 9.992 1 94.56 125 LEU B N 1
ATOM 3711 C CA . LEU B 1 125 ? 12.531 32.125 10.867 1 94.56 125 LEU B CA 1
ATOM 3712 C C . LEU B 1 125 ? 13.102 33.406 11.461 1 94.56 125 LEU B C 1
ATOM 3714 O O . LEU B 1 125 ? 14.273 33.469 11.828 1 94.56 125 LEU B O 1
ATOM 3718 N N . LYS B 1 126 ? 12.273 34.406 11.539 1 95.81 126 LYS B N 1
ATOM 3719 C CA . LYS B 1 126 ? 12.664 35.719 12.102 1 95.81 126 LYS B CA 1
ATOM 3720 C C . LYS B 1 126 ? 12.062 35.906 13.484 1 95.81 126 LYS B C 1
ATOM 3722 O O . LYS B 1 126 ? 12.516 36.781 14.242 1 95.81 126 LYS B O 1
ATOM 3727 N N . SER B 1 127 ? 11.031 35.125 13.781 1 98.12 127 SER B N 1
ATOM 3728 C CA . SER B 1 127 ? 10.461 35.188 15.125 1 98.12 127 SER B CA 1
ATOM 3729 C C . SER B 1 127 ? 11.516 34.938 16.188 1 98.12 127 SER B C 1
ATOM 3731 O O . SER B 1 127 ? 12.367 34.062 16.031 1 98.12 127 SER B O 1
ATOM 3733 N N . SER B 1 128 ? 11.43 35.719 17.266 1 98.12 128 SER B N 1
ATOM 3734 C CA . SER B 1 128 ? 12.492 35.656 18.266 1 98.12 128 SER B CA 1
ATOM 3735 C C . SER B 1 128 ? 11.922 35.5 19.672 1 98.12 128 SER B C 1
ATOM 3737 O O . SER B 1 128 ? 10.781 35.906 19.922 1 98.12 128 SER B O 1
ATOM 3739 N N . SER B 1 129 ? 12.695 34.875 20.5 1 98.38 129 SER B N 1
ATOM 3740 C CA . SER B 1 129 ? 12.406 34.75 21.922 1 98.38 129 SER B CA 1
ATOM 3741 C C . SER B 1 129 ? 13.602 35.156 22.781 1 98.38 129 SER B C 1
ATOM 3743 O O . SER B 1 129 ? 14.75 34.938 22.391 1 98.38 129 SER B O 1
ATOM 3745 N N . ARG B 1 130 ? 13.312 35.812 23.875 1 97.81 130 ARG B N 1
ATOM 3746 C CA . ARG B 1 130 ? 14.344 36.219 24.828 1 97.81 130 ARG B CA 1
ATOM 3747 C C . ARG B 1 130 ? 13.875 35.969 26.266 1 97.81 130 ARG B C 1
ATOM 3749 O O . ARG B 1 130 ? 12.773 36.375 26.641 1 97.81 130 ARG B O 1
ATOM 3756 N N . ARG B 1 131 ? 14.766 35.312 27 1 97.31 131 ARG B N 1
ATOM 3757 C CA . ARG B 1 131 ? 14.461 35.094 28.406 1 97.31 131 ARG B CA 1
ATOM 3758 C C . ARG B 1 131 ? 14.703 36.375 29.219 1 97.31 131 ARG B C 1
ATOM 3760 O O . ARG B 1 131 ? 15.727 37.031 29.031 1 97.31 131 ARG B O 1
ATOM 3767 N N . LEU B 1 132 ? 13.828 36.688 30.047 1 97.38 132 LEU B N 1
ATOM 3768 C CA . LEU B 1 132 ? 13.93 37.875 30.891 1 97.38 132 LEU B CA 1
ATOM 3769 C C . LEU B 1 132 ? 14.492 37.5 32.25 1 97.3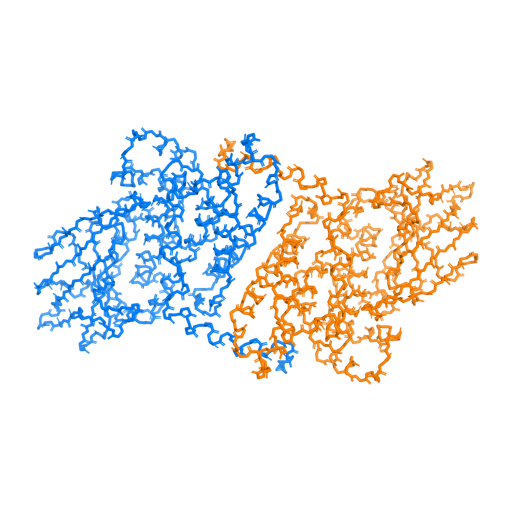8 132 LEU B C 1
ATOM 3771 O O . LEU B 1 132 ? 14.656 36.312 32.594 1 97.38 132 LEU B O 1
ATOM 3775 N N . GLU B 1 133 ? 14.703 38.5 33.062 1 96.62 133 GLU B N 1
ATOM 3776 C CA . GLU B 1 133 ? 15.359 38.312 34.375 1 96.62 133 GLU B CA 1
ATOM 3777 C C . GLU B 1 133 ? 14.508 37.469 35.312 1 96.62 133 GLU B C 1
ATOM 3779 O O . GLU B 1 133 ? 15.039 36.719 36.125 1 96.62 133 GLU B O 1
ATOM 3784 N N . ASP B 1 134 ? 13.234 37.531 35.125 1 96.38 134 ASP B N 1
ATOM 3785 C CA . ASP B 1 134 ? 12.344 36.812 36.031 1 96.38 134 ASP B CA 1
ATOM 3786 C C . ASP B 1 134 ? 12.055 35.406 35.531 1 96.38 134 ASP B C 1
ATOM 3788 O O . ASP B 1 134 ? 11.266 34.688 36.125 1 96.38 134 ASP B O 1
ATOM 3792 N N . GLY B 1 135 ? 12.602 35.062 34.5 1 95.5 135 GLY B N 1
ATOM 3793 C CA . GLY B 1 135 ? 12.461 33.719 33.938 1 95.5 135 GLY B CA 1
ATOM 3794 C C . GLY B 1 135 ? 11.438 33.656 32.844 1 95.5 135 GLY B C 1
ATOM 3795 O O . GLY B 1 135 ? 11.422 32.688 32.062 1 95.5 135 GLY B O 1
ATOM 3796 N N . SER B 1 136 ? 10.609 34.656 32.781 1 97.44 136 SER B N 1
ATOM 3797 C CA . SER B 1 136 ? 9.625 34.688 31.703 1 97.44 136 SER B CA 1
ATOM 3798 C C . SER B 1 136 ? 10.289 34.938 30.359 1 97.44 136 SER B C 1
ATOM 3800 O O . SER B 1 136 ? 11.5 35.156 30.281 1 97.44 136 SER B O 1
ATOM 3802 N N . PHE B 1 137 ? 9.508 34.75 29.297 1 98.19 137 PHE B N 1
ATOM 3803 C CA . PHE B 1 137 ? 10.031 34.969 27.953 1 98.19 137 PHE B CA 1
ATOM 3804 C C . PHE B 1 137 ? 9.312 36.125 27.266 1 98.19 137 PHE B C 1
ATOM 3806 O O . PHE B 1 137 ? 8.125 36.344 27.5 1 98.19 137 PHE B O 1
ATOM 3813 N N . GLU B 1 138 ? 10.031 36.812 26.484 1 98.56 138 GLU B N 1
ATOM 3814 C CA . GLU B 1 138 ? 9.492 37.812 25.562 1 98.56 138 GLU B CA 1
ATOM 3815 C C . GLU B 1 138 ? 9.602 37.344 24.109 1 98.56 138 GLU B C 1
ATOM 3817 O O . GLU B 1 138 ? 10.672 36.906 23.672 1 98.56 138 GLU B O 1
ATOM 3822 N N . LEU B 1 139 ? 8.484 37.406 23.406 1 98.62 139 LEU B N 1
ATOM 3823 C CA . LEU B 1 139 ? 8.422 36.906 22.031 1 98.62 139 LEU B CA 1
ATOM 3824 C C . LEU B 1 139 ? 8.078 38 21.047 1 98.62 139 LEU B C 1
ATOM 3826 O O . LEU B 1 139 ? 7.25 38.875 21.328 1 98.62 139 LEU B O 1
ATOM 3830 N N . ASP B 1 140 ? 8.711 38.062 19.922 1 98.69 140 ASP B N 1
ATOM 3831 C CA . ASP B 1 140 ? 8.359 38.781 18.703 1 98.69 140 ASP B CA 1
ATOM 3832 C C . ASP B 1 140 ? 8.117 37.844 17.531 1 98.69 140 ASP B C 1
ATOM 3834 O O . ASP B 1 140 ? 8.992 37.031 17.188 1 98.69 140 ASP B O 1
ATOM 3838 N N . PHE B 1 141 ? 6.918 37.938 16.953 1 98.44 141 PHE B N 1
ATOM 3839 C CA . PHE B 1 141 ? 6.645 37 15.891 1 98.44 141 PHE B CA 1
ATOM 3840 C C . PHE B 1 141 ? 5.562 37.531 14.953 1 98.44 141 PHE B C 1
ATOM 3842 O O . PHE B 1 141 ? 4.762 38.375 15.344 1 98.44 141 PHE B O 1
ATOM 3849 N N . PHE B 1 142 ? 5.566 37.094 13.75 1 98.25 142 PHE B N 1
ATOM 3850 C CA . PHE B 1 142 ? 4.52 37.188 12.742 1 98.25 142 PHE B CA 1
ATOM 3851 C C . PHE B 1 142 ? 4.391 35.875 11.977 1 98.25 142 PHE B C 1
ATOM 3853 O O . PHE B 1 142 ? 5.289 35.5 11.219 1 98.25 142 PHE B O 1
ATOM 3860 N N . LYS B 1 143 ? 3.316 35.156 12.242 1 97.38 143 LYS B N 1
ATOM 3861 C CA . LYS B 1 143 ? 3.014 33.875 11.578 1 97.38 143 LYS B CA 1
ATOM 3862 C C . LYS B 1 143 ? 1.878 34.062 10.57 1 97.38 143 LYS B C 1
ATOM 3864 O O . LYS B 1 143 ? 0.773 34.469 10.938 1 97.38 143 LYS B O 1
ATOM 3869 N N . GLY B 1 144 ? 2.158 33.688 9.352 1 95.19 144 GLY B N 1
ATOM 3870 C CA . GLY B 1 144 ? 1.272 34.062 8.258 1 95.19 144 GLY B CA 1
ATOM 3871 C C . GLY B 1 144 ? 0.234 33 7.938 1 95.19 144 GLY B C 1
ATOM 3872 O O . GLY B 1 144 ? -0.721 33.281 7.207 1 95.19 144 GLY B O 1
ATOM 3873 N N . PHE B 1 145 ? 0.384 31.859 8.469 1 93.81 145 PHE B N 1
ATOM 3874 C CA . PHE B 1 145 ? -0.514 30.766 8.109 1 93.81 145 PHE B CA 1
ATOM 3875 C C . PHE B 1 145 ? -0.714 29.812 9.289 1 93.81 145 PHE B C 1
ATOM 3877 O O . PHE B 1 145 ? 0.116 28.938 9.531 1 93.81 145 PHE B O 1
ATOM 3884 N N . VAL B 1 146 ? -1.772 29.969 10 1 96.06 146 VAL B N 1
ATOM 3885 C CA . VAL B 1 146 ? -2.137 29.094 11.109 1 96.06 146 VAL B CA 1
ATOM 3886 C C . VAL B 1 146 ? -3.438 28.359 10.781 1 96.06 146 VAL B C 1
ATOM 3888 O O . VAL B 1 146 ? -4.508 28.969 10.758 1 96.06 146 VAL B O 1
ATOM 3891 N N . THR B 1 147 ? -3.311 27.047 10.531 1 93.56 147 THR B N 1
ATOM 3892 C CA . THR B 1 147 ? -4.473 26.234 10.211 1 93.56 147 THR B CA 1
ATOM 3893 C C . THR B 1 147 ? -5.34 26 11.453 1 93.56 147 THR B C 1
ATOM 3895 O O . THR B 1 147 ? -4.82 25.75 12.539 1 93.56 147 THR B O 1
ATOM 3898 N N . ASN B 1 148 ? -6.652 26.172 11.281 1 93.12 148 ASN B N 1
ATOM 3899 C CA . ASN B 1 148 ? -7.648 26 12.336 1 93.12 148 ASN B CA 1
ATOM 3900 C C . ASN B 1 148 ? -7.391 26.938 13.5 1 93.12 148 ASN B C 1
ATOM 3902 O O . ASN B 1 148 ? -7.496 26.547 14.664 1 93.12 148 ASN B O 1
ATOM 3906 N N . GLY B 1 149 ? -7.02 28.172 13.18 1 94.19 149 GLY B N 1
ATOM 3907 C CA . GLY B 1 149 ? -6.543 29.094 14.203 1 94.19 149 GLY B CA 1
ATOM 3908 C C . GLY B 1 149 ? -7.574 30.141 14.594 1 94.19 149 GLY B C 1
ATOM 3909 O O . GLY B 1 149 ? -7.465 30.75 15.656 1 94.19 149 GLY B O 1
ATOM 3910 N N . ALA B 1 150 ? -8.617 30.281 13.82 1 93.69 150 ALA B N 1
ATOM 3911 C CA . ALA B 1 150 ? -9.523 31.406 14.023 1 93.69 150 ALA B CA 1
ATOM 3912 C C . ALA B 1 150 ? -10.258 31.281 15.359 1 93.69 150 ALA B C 1
ATOM 3914 O O . ALA B 1 150 ? -10.578 32.281 15.992 1 93.69 150 ALA B O 1
ATOM 3915 N N . ASP B 1 151 ? -10.539 30.047 15.734 1 95.06 151 ASP B N 1
ATOM 3916 C CA . ASP B 1 151 ? -11.281 29.828 16.969 1 95.06 151 ASP B CA 1
ATOM 3917 C C . ASP B 1 151 ? -10.391 29.188 18.031 1 95.06 151 ASP B C 1
ATOM 3919 O O . ASP B 1 151 ? -10.898 28.562 18.969 1 95.06 151 ASP B O 1
ATOM 3923 N N . SER B 1 152 ? -9.094 29.328 17.875 1 97.62 152 SER B N 1
ATOM 3924 C CA . SER B 1 152 ? -8.156 28.672 18.797 1 97.62 152 SER B CA 1
ATOM 3925 C C . SER B 1 152 ? -8.164 29.359 20.156 1 97.62 152 SER B C 1
ATOM 3927 O O . SER B 1 152 ? -8.258 30.578 20.25 1 97.62 152 SER B O 1
ATOM 3929 N N . GLU B 1 153 ? -8.047 28.562 21.219 1 97.38 153 GLU B N 1
ATOM 3930 C CA . GLU B 1 153 ? -7.922 29.141 22.547 1 97.38 153 GLU B CA 1
ATOM 3931 C C . GLU B 1 153 ? -6.488 29.578 22.828 1 97.38 153 GLU B C 1
ATOM 3933 O O . GLU B 1 153 ? -6.223 30.266 23.828 1 97.38 153 GLU B O 1
ATOM 3938 N N . GLY B 1 154 ? -5.613 29.188 22 1 98.19 154 GLY B N 1
ATOM 3939 C CA . GLY B 1 154 ? -4.219 29.594 22.047 1 98.19 154 GLY B CA 1
ATOM 3940 C C . GLY B 1 154 ? -3.391 29.062 20.906 1 98.19 154 GLY B C 1
ATOM 3941 O O . GLY B 1 154 ? -3.902 28.328 20.047 1 98.19 154 GLY B O 1
ATOM 3942 N N . PHE B 1 155 ? -2.131 29.453 20.875 1 98.62 155 PHE B N 1
ATOM 3943 C CA . PHE B 1 155 ? -1.244 29.141 19.766 1 98.62 155 PHE B CA 1
ATOM 3944 C C . PHE B 1 155 ? 0.086 28.594 20.266 1 98.62 155 PHE B C 1
ATOM 3946 O O . PHE B 1 155 ? 0.615 29.062 21.281 1 98.62 155 PHE B O 1
ATOM 3953 N N . LEU B 1 156 ? 0.549 27.594 19.609 1 98.38 156 LEU B N 1
ATOM 3954 C CA . LEU B 1 156 ? 1.94 27.172 19.734 1 98.38 156 LEU B CA 1
ATOM 3955 C C . LEU B 1 156 ? 2.828 27.938 18.75 1 98.38 156 LEU B C 1
ATOM 3957 O O . LEU B 1 156 ? 2.783 27.703 17.547 1 98.38 156 LEU B O 1
ATOM 3961 N N . VAL B 1 157 ? 3.648 28.828 19.281 1 98.44 157 VAL B N 1
ATOM 3962 C CA . VAL B 1 157 ? 4.449 29.719 18.453 1 98.44 157 VAL B CA 1
ATOM 3963 C C . VAL B 1 157 ? 5.906 29.266 18.453 1 98.44 157 VAL B C 1
ATOM 3965 O O . VAL B 1 157 ? 6.516 29.141 19.516 1 98.44 157 VAL B O 1
ATOM 3968 N N . VAL B 1 158 ? 6.426 29.062 17.281 1 98 158 VAL B N 1
ATOM 3969 C CA . VAL B 1 158 ? 7.836 28.703 17.141 1 98 158 VAL B CA 1
ATOM 3970 C C . VAL B 1 158 ? 8.672 29.969 17 1 98 158 VAL B C 1
ATOM 3972 O O . VAL B 1 158 ? 8.406 30.812 16.141 1 98 158 VAL B O 1
ATOM 3975 N N . ALA B 1 159 ? 9.648 30.109 17.844 1 98.19 159 ALA B N 1
ATOM 3976 C CA . ALA B 1 159 ? 10.5 31.297 17.828 1 98.19 159 ALA B CA 1
ATOM 3977 C C . ALA B 1 159 ? 11.93 30.938 18.234 1 98.19 159 ALA B C 1
ATOM 3979 O O . ALA B 1 159 ? 12.156 30.062 19.062 1 98.19 159 ALA B O 1
ATOM 3980 N N . LYS B 1 160 ? 12.82 31.688 17.672 1 97.44 160 LYS B N 1
ATOM 3981 C CA . LYS B 1 160 ? 14.234 31.453 17.922 1 97.44 160 LYS B CA 1
ATOM 3982 C C . LYS B 1 160 ? 14.734 32.344 19.062 1 97.44 160 LYS B C 1
ATOM 3984 O O . LYS B 1 160 ? 14.195 33.406 19.312 1 97.44 160 LYS B O 1
ATOM 3989 N N . GLY B 1 161 ? 15.781 31.781 19.781 1 96.56 161 GLY B N 1
ATOM 3990 C CA . GLY B 1 161 ? 16.422 32.562 20.828 1 96.56 161 GLY B CA 1
ATOM 3991 C C . GLY B 1 161 ? 17.828 32.094 21.141 1 96.56 161 GLY B C 1
ATOM 3992 O O . GLY B 1 161 ? 18.281 31.062 20.609 1 96.56 161 GLY B O 1
ATOM 3993 N N . GLN B 1 162 ? 18.531 32.875 21.953 1 93.19 162 GLN B N 1
ATOM 3994 C CA . GLN B 1 162 ? 19.906 32.594 22.312 1 93.19 162 GLN B CA 1
ATOM 3995 C C . GLN B 1 162 ? 19.969 31.391 23.266 1 93.19 162 GLN B C 1
ATOM 3997 O O . GLN B 1 162 ? 20.75 30.453 23.047 1 93.19 162 GLN B O 1
ATOM 4002 N N . GLU B 1 163 ? 19.172 31.391 24.266 1 91.56 163 GLU B N 1
ATOM 4003 C CA . GLU B 1 163 ? 19.156 30.312 25.25 1 91.56 163 GLU B CA 1
ATOM 4004 C C . GLU B 1 163 ? 18.328 29.125 24.766 1 91.56 163 GLU B C 1
ATOM 4006 O O . GLU B 1 163 ? 18.656 27.969 25.062 1 91.56 163 GLU B O 1
ATOM 4011 N N . VAL B 1 164 ? 17.266 29.453 24.125 1 93.38 164 VAL B N 1
ATOM 4012 C CA . VAL B 1 164 ? 16.359 28.484 23.531 1 93.38 164 VAL B CA 1
ATOM 4013 C C . VAL B 1 164 ? 16.453 28.562 22 1 93.38 164 VAL B C 1
ATOM 4015 O O . VAL B 1 164 ? 15.852 29.453 21.391 1 93.38 164 VAL B O 1
ATOM 4018 N N . PRO B 1 165 ? 17.156 27.688 21.406 1 94.12 165 PRO B N 1
ATOM 4019 C CA . PRO B 1 165 ? 17.531 27.828 20 1 94.12 165 PRO B CA 1
ATOM 4020 C C . PRO B 1 165 ? 16.312 27.969 19.078 1 94.12 165 PRO B C 1
ATOM 4022 O O . PRO B 1 165 ? 16.328 28.766 18.141 1 94.12 165 PRO B O 1
ATOM 4025 N N . CYS B 1 166 ? 15.273 27.109 19.281 1 95.88 166 CYS B N 1
ATOM 4026 C CA . CYS B 1 166 ? 14.055 27.141 18.484 1 95.88 166 CYS B CA 1
ATOM 4027 C C . CYS B 1 166 ? 12.859 26.656 19.297 1 95.88 166 CYS B C 1
ATOM 4029 O O . CYS B 1 166 ? 12.367 25.547 19.062 1 95.88 166 CYS B O 1
ATOM 4031 N N . GLY B 1 167 ? 12.383 27.516 20.156 1 96.12 167 GLY B N 1
ATOM 4032 C CA . GLY B 1 167 ? 11.391 27.109 21.141 1 96.12 167 GLY B CA 1
ATOM 4033 C C . GLY B 1 167 ? 9.977 27.094 20.594 1 96.12 167 GLY B C 1
ATOM 4034 O O . GLY B 1 167 ? 9.68 27.766 19.609 1 96.12 167 GLY B O 1
ATOM 4035 N N . VAL B 1 168 ? 9.164 26.188 21.172 1 97.5 168 VAL B N 1
ATOM 4036 C CA . VAL B 1 168 ? 7.719 26.234 20.969 1 97.5 168 VAL B CA 1
ATOM 4037 C C . VAL B 1 168 ? 7.047 26.812 22.219 1 97.5 168 VAL B C 1
ATOM 4039 O O . VAL B 1 168 ? 7.137 26.219 23.297 1 97.5 168 VAL B O 1
ATOM 4042 N N . PHE B 1 169 ? 6.387 27.906 22.094 1 98.25 169 PHE B N 1
ATOM 4043 C CA . PHE B 1 169 ? 5.789 28.625 23.219 1 98.25 169 PHE B CA 1
ATOM 4044 C C . PHE B 1 169 ? 4.27 28.641 23.109 1 98.25 169 PHE B C 1
ATOM 4046 O O . PHE B 1 169 ? 3.727 28.844 22.016 1 98.25 169 PHE B O 1
ATOM 4053 N N . PHE B 1 170 ? 3.58 28.391 24.188 1 98.56 170 PHE B N 1
ATOM 4054 C CA . PHE B 1 170 ? 2.133 28.578 24.219 1 98.56 170 PHE B CA 1
ATOM 4055 C C . PHE B 1 170 ? 1.773 30.031 24.453 1 98.56 170 PHE B C 1
ATOM 4057 O O . PHE B 1 170 ? 2.289 30.672 25.375 1 98.56 170 PHE B O 1
ATOM 4064 N N . VAL B 1 171 ? 1.001 30.594 23.609 1 98.69 171 VAL B N 1
ATOM 4065 C CA . VAL B 1 171 ? 0.478 31.953 23.734 1 98.69 171 VAL B CA 1
ATOM 4066 C C . VAL B 1 171 ? -1.048 31.906 23.766 1 98.69 171 VAL B C 1
ATOM 4068 O O . VAL B 1 171 ? -1.689 31.656 22.734 1 98.69 171 VAL B O 1
ATOM 4071 N N . PRO B 1 172 ? -1.644 32.219 24.891 1 98.25 172 PRO B N 1
ATOM 4072 C CA . PRO B 1 172 ? -3.107 32.25 24.953 1 98.25 172 PRO B CA 1
ATOM 4073 C C . PRO B 1 172 ? -3.727 33.25 23.984 1 98.25 172 PRO B C 1
ATOM 4075 O O . PRO B 1 172 ? -3.139 34.312 23.734 1 98.25 172 PRO B O 1
ATOM 4078 N N . SER B 1 173 ? -4.926 32.906 23.516 1 97.44 173 SER B N 1
ATOM 4079 C CA . SER B 1 173 ? -5.578 33.75 22.531 1 97.44 173 SER B CA 1
ATOM 4080 C C . SER B 1 173 ? -5.926 35.125 23.094 1 97.44 173 SER B C 1
ATOM 4082 O O . SER B 1 173 ? -6.078 36.094 22.344 1 97.44 173 SER B O 1
ATOM 4084 N N . ASN B 1 174 ? -6.062 35.188 24.391 1 96.12 174 ASN B N 1
ATOM 4085 C CA . ASN B 1 174 ? -6.395 36.469 25.031 1 96.12 174 ASN B CA 1
ATOM 4086 C C . ASN B 1 174 ? -5.145 37.188 25.516 1 96.12 174 ASN B C 1
ATOM 4088 O O . ASN B 1 174 ? -5.238 38.125 26.297 1 96.12 174 ASN B O 1
ATOM 4092 N N . GLN B 1 175 ? -4.016 36.781 25.141 1 97.12 175 GLN B N 1
ATOM 4093 C CA . GLN B 1 175 ? -2.768 37.438 25.531 1 97.12 175 GLN B CA 1
ATOM 4094 C C . GLN B 1 175 ? -2.732 38.875 25.047 1 97.12 175 GLN B C 1
ATOM 4096 O O . GLN B 1 175 ? -2.941 39.156 23.875 1 97.12 175 GLN B O 1
ATOM 4101 N N . PRO B 1 176 ? -2.455 39.812 26.016 1 96.25 176 PRO B N 1
ATOM 4102 C CA . PRO B 1 176 ? -2.352 41.219 25.594 1 96.25 176 PRO B CA 1
ATOM 4103 C C . PRO B 1 176 ? -1.301 41.438 24.516 1 96.25 176 PRO B C 1
ATOM 4105 O O . PRO B 1 176 ? -0.186 40.906 24.609 1 96.25 176 PRO B O 1
ATOM 4108 N N . GLY B 1 177 ? -1.703 42.156 23.422 1 96.81 177 GLY B N 1
ATOM 4109 C CA . GLY B 1 177 ? -0.771 42.5 22.344 1 96.81 177 GLY B CA 1
ATOM 4110 C C . GLY B 1 177 ? -0.843 41.531 21.172 1 96.81 177 GLY B C 1
ATOM 4111 O O . GLY B 1 177 ? -0.344 41.844 20.094 1 96.81 177 GLY B O 1
ATOM 4112 N N . LEU B 1 178 ? -1.471 40.406 21.422 1 98.19 178 LEU B N 1
ATOM 4113 C CA . LEU B 1 178 ? -1.623 39.438 20.328 1 98.19 178 LEU B CA 1
ATOM 4114 C C . LEU B 1 178 ? -2.65 39.938 19.312 1 98.19 178 LEU B C 1
ATOM 4116 O O . LEU B 1 178 ? -3.752 40.344 19.688 1 98.19 178 LEU B O 1
ATOM 4120 N N . VAL B 1 179 ? -2.291 39.938 18.062 1 98 179 VAL B N 1
ATOM 4121 C CA . VAL B 1 179 ? -3.195 40.312 16.969 1 98 179 VAL B CA 1
ATOM 4122 C C . VAL B 1 179 ? -3.51 39.062 16.125 1 98 179 VAL B C 1
ATOM 4124 O O . VAL B 1 179 ? -2.602 38.375 15.68 1 98 179 VAL B O 1
ATOM 4127 N N . VAL B 1 180 ? -4.746 38.812 15.938 1 97.56 180 VAL B N 1
ATOM 4128 C CA . VAL B 1 180 ? -5.211 37.656 15.141 1 97.56 180 VAL B CA 1
ATOM 4129 C C . VAL B 1 180 ? -6.008 38.188 13.938 1 97.56 180 VAL B C 1
ATOM 4131 O O . VAL B 1 180 ? -6.949 38.969 14.094 1 97.56 180 VAL B O 1
ATOM 4134 N N . GLU B 1 181 ? -5.605 37.844 12.789 1 97.81 181 GLU B N 1
ATOM 4135 C CA . GLU B 1 181 ? -6.301 38.219 11.562 1 97.81 181 GLU B CA 1
ATOM 4136 C C . GLU B 1 181 ? -6.793 36.969 10.812 1 97.81 181 GLU B C 1
ATOM 4138 O O . GLU B 1 181 ? -5.992 36.219 10.25 1 97.81 181 GLU B O 1
ATOM 4143 N N . GLU B 1 182 ? -8.078 36.781 10.773 1 97.06 182 GLU B N 1
ATOM 4144 C CA . GLU B 1 182 ? -8.68 35.625 10.094 1 97.06 182 GLU B CA 1
ATOM 4145 C C . GLU B 1 182 ? -8.68 35.812 8.578 1 97.06 182 GLU B C 1
ATOM 4147 O O . GLU B 1 182 ? -8.844 36.938 8.086 1 97.06 182 GLU B O 1
ATOM 4152 N N . PHE B 1 183 ? -8.406 34.812 7.777 1 95.88 183 PHE B N 1
ATOM 4153 C CA . PHE B 1 183 ? -8.555 34.781 6.324 1 95.88 183 PHE B CA 1
ATOM 4154 C C . PHE B 1 183 ? -9.062 33.438 5.852 1 95.88 183 PHE B C 1
ATOM 4156 O O . PHE B 1 183 ? -9.102 32.469 6.629 1 95.88 183 PHE B O 1
ATOM 4163 N N . HIS B 1 184 ? -9.547 33.406 4.641 1 94.19 184 HIS B N 1
ATOM 4164 C CA . HIS B 1 184 ? -10.156 32.156 4.152 1 94.19 184 HIS B CA 1
ATOM 4165 C C . HIS B 1 184 ? -9.547 31.734 2.822 1 94.19 184 HIS B C 1
ATOM 4167 O O . HIS B 1 184 ? -9.234 32.594 1.98 1 94.19 184 HIS B O 1
ATOM 4173 N N . LEU B 1 185 ? -9.258 30.438 2.725 1 92.06 185 LEU B N 1
ATOM 4174 C CA . LEU B 1 185 ? -8.852 29.844 1.456 1 92.06 185 LEU B CA 1
ATOM 4175 C C . LEU B 1 185 ? -10.07 29.516 0.595 1 92.06 185 LEU B C 1
ATOM 4177 O O . LEU B 1 185 ? -11.203 29.547 1.079 1 92.06 185 LEU B O 1
ATOM 4181 N N . ASP B 1 186 ? -9.812 29.188 -0.668 1 91.69 186 ASP B N 1
ATOM 4182 C CA . ASP B 1 186 ? -10.898 28.859 -1.591 1 91.69 186 ASP B CA 1
ATOM 4183 C C . ASP B 1 186 ? -11.305 27.391 -1.469 1 91.69 186 ASP B C 1
ATOM 4185 O O . ASP B 1 186 ? -12.266 26.953 -2.109 1 91.69 186 ASP B O 1
ATOM 4189 N N . PHE B 1 187 ? -10.617 26.688 -0.667 1 93.75 187 PHE B N 1
ATOM 4190 C CA . PHE B 1 187 ? -10.906 25.281 -0.47 1 93.75 187 PHE B CA 1
ATOM 4191 C C . PHE B 1 187 ? -10.797 24.906 1.004 1 93.75 187 PHE B C 1
ATOM 4193 O O . PHE B 1 187 ? -10.055 25.531 1.757 1 93.75 187 PHE B O 1
ATOM 4200 N N . ALA B 1 188 ? -11.594 23.906 1.408 1 94.88 188 ALA B N 1
ATOM 4201 C CA . ALA B 1 188 ? -11.562 23.375 2.77 1 94.88 188 ALA B CA 1
ATOM 4202 C C . ALA B 1 188 ? -11.695 24.484 3.797 1 94.88 188 ALA B C 1
ATOM 4204 O O . ALA B 1 188 ? -10.906 24.578 4.742 1 94.88 188 ALA B O 1
ATOM 4205 N N . GLN B 1 189 ? -12.688 25.281 3.613 1 95.75 189 GLN B N 1
ATOM 4206 C CA . GLN B 1 189 ? -12.797 26.531 4.348 1 95.75 189 GLN B CA 1
ATOM 4207 C C . GLN B 1 189 ? -13.172 26.297 5.805 1 95.75 189 GLN B C 1
ATOM 4209 O O . GLN B 1 189 ? -12.969 27.156 6.66 1 95.75 189 GLN B O 1
ATOM 4214 N N . GLU B 1 190 ? -13.727 25.078 6.043 1 96.88 190 GLU B N 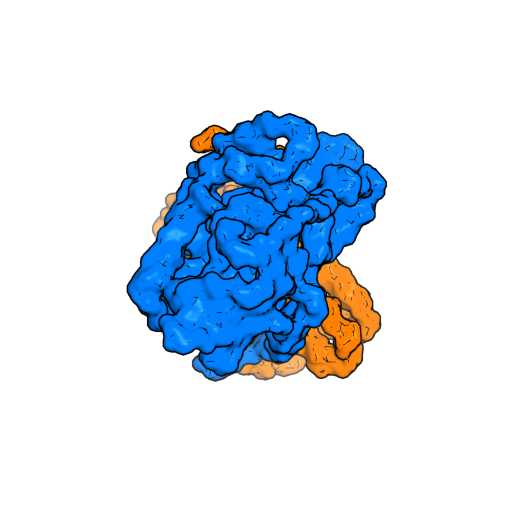1
ATOM 4215 C CA . GLU B 1 190 ? -14.148 24.781 7.41 1 96.88 190 GLU B CA 1
ATOM 4216 C C . GLU B 1 190 ? -12.953 24.781 8.367 1 96.88 190 GLU B C 1
ATOM 4218 O O . GLU B 1 190 ? -13.117 25 9.57 1 96.88 190 GLU B O 1
ATOM 4223 N N . ALA B 1 191 ? -11.789 24.391 7.777 1 95.44 191 ALA B N 1
ATOM 4224 C CA . ALA B 1 191 ? -10.555 24.578 8.539 1 95.44 191 ALA B CA 1
ATOM 4225 C C . ALA B 1 191 ? -10.117 26.047 8.516 1 95.44 191 ALA B C 1
ATOM 4227 O O . ALA B 1 191 ? -9.289 26.438 7.691 1 95.44 191 ALA B O 1
ATOM 4228 N N . THR B 1 192 ? -10.609 26.844 9.336 1 95.44 192 THR B N 1
ATOM 4229 C CA . THR B 1 192 ? -10.367 28.281 9.32 1 95.44 192 THR B CA 1
ATOM 4230 C C . THR B 1 192 ? -8.875 28.578 9.453 1 95.44 192 THR B C 1
ATOM 4232 O O . THR B 1 192 ? -8.102 27.734 9.906 1 95.44 192 THR B O 1
ATOM 4235 N N . HIS B 1 193 ? -8.484 29.688 8.945 1 96.31 193 HIS B N 1
ATOM 4236 C CA . HIS B 1 193 ? -7.082 30.094 8.992 1 96.31 193 HIS B CA 1
ATOM 4237 C C . HIS B 1 193 ? -6.938 31.5 9.555 1 96.31 193 HIS B C 1
ATOM 4239 O O . HIS B 1 193 ? -7.883 32.281 9.508 1 96.31 193 HIS B O 1
ATOM 4245 N N . CYS B 1 194 ? -5.824 31.766 10.125 1 97.25 194 CYS B N 1
ATOM 4246 C CA . CYS B 1 194 ? -5.527 33.125 10.578 1 97.25 194 CYS B CA 1
ATOM 4247 C C . CYS B 1 194 ? -4.031 33.406 10.531 1 97.25 194 CYS B C 1
ATOM 4249 O O . CYS B 1 194 ? -3.23 32.469 10.367 1 97.25 194 CYS B O 1
ATOM 4251 N N . LYS B 1 195 ? -3.711 34.594 10.555 1 97.75 195 LYS B N 1
ATOM 4252 C CA . LYS B 1 195 ? -2.381 35.094 10.859 1 97.75 195 LYS B CA 1
ATOM 4253 C C . LYS B 1 195 ? -2.301 35.594 12.305 1 97.75 195 LYS B C 1
ATOM 4255 O O . LYS B 1 195 ? -3.289 36.094 12.852 1 97.75 195 LYS B O 1
ATOM 4260 N N . ILE B 1 196 ? -1.144 35.469 12.852 1 98.25 196 ILE B N 1
ATOM 4261 C CA . ILE B 1 196 ? -0.97 35.969 14.203 1 98.25 196 ILE B CA 1
ATOM 4262 C C . ILE B 1 196 ? 0.312 36.812 14.273 1 98.25 196 ILE B C 1
ATOM 4264 O O . ILE B 1 196 ? 1.308 36.469 13.625 1 98.25 196 ILE B O 1
ATOM 4268 N N . LYS B 1 197 ? 0.213 37.844 14.992 1 98.44 197 LYS B N 1
ATOM 4269 C CA . LYS B 1 197 ? 1.343 38.75 15.195 1 98.44 197 LYS B CA 1
ATOM 4270 C C . LYS B 1 197 ? 1.439 39.188 16.656 1 98.44 197 LYS B C 1
ATOM 4272 O O . LYS B 1 197 ? 0.419 39.406 17.297 1 98.44 197 LYS B O 1
ATOM 4277 N N . GLY B 1 198 ? 2.625 39.25 17.156 1 98.25 198 GLY B N 1
ATOM 4278 C CA . GLY B 1 198 ? 2.922 39.75 18.5 1 98.25 198 GLY B CA 1
ATOM 4279 C C . GLY B 1 198 ? 4.242 40.5 18.562 1 98.25 198 GLY B C 1
ATOM 4280 O O . GLY B 1 198 ? 5.223 40.094 17.938 1 98.25 198 GLY B O 1
ATOM 4281 N N . GLU B 1 199 ? 4.246 41.594 19.281 1 98.12 199 GLU B N 1
ATOM 4282 C CA . GLU B 1 199 ? 5.445 42.375 19.578 1 98.12 199 GLU B CA 1
ATOM 4283 C C . GLU B 1 199 ? 5.699 42.438 21.078 1 98.12 199 GLU B C 1
ATOM 4285 O O . GLU B 1 199 ? 4.871 42.969 21.828 1 98.12 199 GLU B O 1
ATOM 4290 N N . LYS B 1 200 ? 6.805 41.906 21.453 1 98.06 200 LYS B N 1
ATOM 4291 C CA . LYS B 1 200 ? 7.223 41.906 22.859 1 98.06 200 LYS B CA 1
ATOM 4292 C C . LYS B 1 200 ? 6.16 41.281 23.75 1 98.06 200 LYS B C 1
ATOM 4294 O O . LYS B 1 200 ? 5.789 41.844 24.781 1 98.06 200 LYS B O 1
ATOM 4299 N N . ILE B 1 201 ? 5.633 40.219 23.25 1 98.25 201 ILE B N 1
ATOM 4300 C CA . ILE B 1 201 ? 4.656 39.469 24.031 1 98.25 201 ILE B CA 1
ATOM 4301 C C . ILE B 1 201 ? 5.363 38.688 25.156 1 98.25 201 ILE B C 1
ATOM 4303 O O . ILE B 1 201 ? 6.348 38 24.906 1 98.25 201 ILE B O 1
ATOM 4307 N N . ARG B 1 202 ? 4.855 38.875 26.375 1 97.94 202 ARG B N 1
ATOM 4308 C CA . ARG B 1 202 ? 5.477 38.188 27.5 1 97.94 202 ARG B CA 1
ATOM 4309 C C . ARG B 1 202 ? 4.676 36.969 27.922 1 97.94 202 ARG B C 1
ATOM 4311 O O . ARG B 1 202 ? 3.449 37.031 28.031 1 97.94 202 ARG B O 1
ATOM 4318 N N . VAL B 1 203 ? 5.324 35.875 28.062 1 98.12 203 VAL B N 1
ATOM 4319 C CA . VAL B 1 203 ? 4.699 34.656 28.547 1 98.12 203 VAL B CA 1
ATOM 4320 C C . VAL B 1 203 ? 5.516 34.062 29.703 1 98.12 203 VAL B C 1
ATOM 4322 O O . VAL B 1 203 ? 6.734 34.281 29.766 1 98.12 203 VAL B O 1
ATOM 4325 N N . PRO B 1 204 ? 4.852 33.375 30.641 1 97.62 204 PRO B N 1
ATOM 4326 C CA . PRO B 1 204 ? 5.598 32.75 31.75 1 97.62 204 PRO B CA 1
ATOM 4327 C C . PRO B 1 204 ? 6.57 31.688 31.281 1 97.62 204 PRO B C 1
ATOM 4329 O O . PRO B 1 204 ? 6.426 31.156 30.188 1 97.62 204 PRO B O 1
ATOM 4332 N N . ALA B 1 205 ? 7.484 31.328 32.125 1 96.31 205 ALA B N 1
ATOM 4333 C CA . ALA B 1 205 ? 8.547 30.375 31.812 1 96.31 205 ALA B CA 1
ATOM 4334 C C . ALA B 1 205 ? 7.973 29 31.453 1 96.31 205 ALA B C 1
ATOM 4336 O O . ALA B 1 205 ? 8.469 28.328 30.562 1 96.31 205 ALA B O 1
ATOM 4337 N N . HIS B 1 206 ? 6.891 28.625 32.125 1 95.94 206 HIS B N 1
ATOM 4338 C CA . HIS B 1 206 ? 6.367 27.281 31.984 1 95.94 206 HIS B CA 1
ATOM 4339 C C . HIS B 1 206 ? 5.555 27.141 30.703 1 95.94 206 HIS B C 1
ATOM 4341 O O . HIS B 1 206 ? 5.086 26.047 30.359 1 95.94 206 HIS B O 1
ATOM 4347 N N . TYR B 1 207 ? 5.469 28.234 29.906 1 97.81 207 TYR B N 1
ATOM 4348 C CA . TYR B 1 207 ? 4.77 28.188 28.625 1 97.81 207 TYR B CA 1
ATOM 4349 C C . TYR B 1 207 ? 5.711 27.75 27.5 1 97.81 207 TYR B C 1
ATOM 4351 O O . TYR B 1 207 ? 5.281 27.547 26.359 1 97.81 207 TYR B O 1
ATOM 4359 N N . LEU B 1 208 ? 7.008 27.625 27.812 1 96.31 208 LEU B N 1
ATOM 4360 C CA . LEU B 1 208 ? 7.922 26.938 26.891 1 96.31 208 LEU B CA 1
ATOM 4361 C C . LEU B 1 208 ? 7.676 25.438 26.906 1 96.31 208 LEU B C 1
ATOM 4363 O O . LEU B 1 208 ? 7.992 24.766 27.891 1 96.31 208 LEU B O 1
ATOM 4367 N N . LEU B 1 209 ? 7.207 24.953 25.781 1 95.38 209 LEU B N 1
ATOM 4368 C CA . LEU B 1 209 ? 6.781 23.562 25.734 1 95.38 209 LEU B CA 1
ATOM 4369 C C . LEU B 1 209 ? 7.887 22.672 25.172 1 95.38 209 LEU B C 1
ATOM 4371 O O . LEU B 1 209 ? 7.953 21.484 25.484 1 95.38 209 LEU B O 1
ATOM 4375 N N . PHE B 1 210 ? 8.648 23.219 24.281 1 92.25 210 PHE B N 1
ATOM 4376 C CA . PHE B 1 210 ? 9.727 22.484 23.641 1 92.25 210 PHE B CA 1
ATOM 4377 C C . PHE B 1 210 ? 10.891 23.422 23.312 1 92.25 210 PHE B C 1
ATOM 4379 O O . PHE B 1 210 ? 10.688 24.531 22.828 1 92.25 210 PHE B O 1
ATOM 4386 N N . GLU B 1 211 ? 12.125 22.953 23.484 1 91.44 211 GLU B N 1
ATOM 4387 C CA . GLU B 1 211 ? 13.281 23.844 23.422 1 91.44 211 GLU B CA 1
ATOM 4388 C C . GLU B 1 211 ? 13.812 23.953 22 1 91.44 211 GLU B C 1
ATOM 4390 O O . GLU B 1 211 ? 14.398 24.969 21.609 1 91.44 211 GLU B O 1
ATOM 4395 N N . ASP B 1 212 ? 13.664 22.875 21.328 1 93.06 212 ASP B N 1
ATOM 4396 C CA . ASP B 1 212 ? 14.25 22.891 20 1 93.06 212 ASP B CA 1
ATOM 4397 C C . ASP B 1 212 ? 13.336 22.188 18.984 1 93.06 212 ASP B C 1
ATOM 4399 O O . ASP B 1 212 ? 13.492 21 18.719 1 93.06 212 ASP B O 1
ATOM 4403 N N . TYR B 1 213 ? 12.492 23 18.312 1 93.75 213 TYR B N 1
ATOM 4404 C CA . TYR B 1 213 ? 11.5 22.5 17.359 1 93.75 213 TYR B CA 1
ATOM 4405 C C . TYR B 1 213 ? 12.164 21.828 16.172 1 93.75 213 TYR B C 1
ATOM 4407 O O . TYR B 1 213 ? 11.562 20.969 15.523 1 93.75 213 TYR B O 1
ATOM 4415 N N . SER B 1 214 ? 13.375 22.203 15.812 1 90.69 214 SER B N 1
ATOM 4416 C CA . SER B 1 214 ? 14.062 21.641 14.656 1 90.69 214 SER B CA 1
ATOM 4417 C C . SER B 1 214 ? 14.266 20.141 14.805 1 90.69 214 SER B C 1
ATOM 4419 O O . SER B 1 214 ? 14.43 19.438 13.812 1 90.69 214 SER B O 1
ATOM 4421 N N . LYS B 1 215 ? 14.188 19.641 16 1 87.38 215 LYS B N 1
ATOM 4422 C CA . LYS B 1 215 ? 14.406 18.234 16.266 1 87.38 215 LYS B CA 1
ATOM 4423 C C . LYS B 1 215 ? 13.148 17.422 15.992 1 87.38 215 LYS B C 1
ATOM 4425 O O . LYS B 1 215 ? 13.219 16.219 15.711 1 87.38 215 LYS B O 1
ATOM 4430 N N . ILE B 1 216 ? 11.961 18.078 16.016 1 88.56 216 ILE B N 1
ATOM 4431 C CA . ILE B 1 216 ? 10.727 17.312 15.883 1 88.56 216 ILE B CA 1
ATOM 4432 C C . ILE B 1 216 ? 9.914 17.859 14.711 1 88.56 216 ILE B C 1
ATOM 4434 O O . ILE B 1 216 ? 8.984 17.203 14.234 1 88.56 216 ILE B O 1
ATOM 4438 N N . GLY B 1 217 ? 10.227 19.047 14.273 1 89.75 217 GLY B N 1
ATOM 4439 C CA . GLY B 1 217 ? 9.461 19.766 13.273 1 89.75 217 GLY B CA 1
ATOM 4440 C C . GLY B 1 217 ? 9.195 18.953 12.023 1 89.75 217 GLY B C 1
ATOM 4441 O O . GLY B 1 217 ? 8.047 18.781 11.609 1 89.75 217 GLY B O 1
ATOM 4442 N N . PRO B 1 218 ? 10.242 18.391 11.43 1 87.94 218 PRO B N 1
ATOM 4443 C CA . PRO B 1 218 ? 10.039 17.594 10.211 1 87.94 218 PRO B CA 1
ATOM 4444 C C . PRO B 1 218 ? 9.07 16.438 10.422 1 87.94 218 PRO B C 1
ATOM 4446 O O . PRO B 1 218 ? 8.195 16.203 9.578 1 87.94 218 PRO B O 1
ATOM 4449 N N . ASP B 1 219 ? 9.195 15.758 11.508 1 89.56 219 ASP B N 1
ATOM 4450 C CA . ASP B 1 219 ? 8.305 14.641 11.789 1 89.56 219 ASP B CA 1
ATOM 4451 C C . ASP B 1 219 ? 6.867 15.117 11.992 1 89.56 219 ASP B C 1
ATOM 4453 O O . ASP B 1 219 ? 5.918 14.453 11.578 1 89.56 219 ASP B O 1
ATOM 4457 N N . VAL B 1 220 ? 6.668 16.25 12.68 1 90.81 220 VAL B N 1
ATOM 4458 C CA . VAL B 1 220 ? 5.348 16.828 12.922 1 90.81 220 VAL B CA 1
ATOM 4459 C C . VAL B 1 220 ? 4.68 17.172 11.586 1 90.81 220 VAL B C 1
ATOM 4461 O O . VAL B 1 220 ? 3.537 16.781 11.344 1 90.81 220 VAL B O 1
ATOM 4464 N N . HIS B 1 221 ? 5.379 17.797 10.719 1 90 221 HIS B N 1
ATOM 4465 C CA . HIS B 1 221 ? 4.816 18.219 9.445 1 90 221 HIS B CA 1
ATOM 4466 C C . HIS B 1 221 ? 4.535 17.031 8.531 1 90 221 HIS B C 1
ATOM 4468 O O . HIS B 1 221 ? 3.504 17 7.859 1 90 221 HIS B O 1
ATOM 4474 N N . LEU B 1 222 ? 5.457 16.094 8.508 1 91.88 222 LEU B N 1
ATOM 4475 C CA . LEU B 1 222 ? 5.262 14.922 7.66 1 91.88 222 LEU B CA 1
ATOM 4476 C C . LEU B 1 222 ? 4.121 14.055 8.188 1 91.88 222 LEU B C 1
ATOM 4478 O O . LEU B 1 222 ? 3.398 13.438 7.406 1 91.88 222 LEU B O 1
ATOM 4482 N N . SER B 1 223 ? 3.998 14.062 9.5 1 92.62 223 SER B N 1
ATOM 4483 C CA . SER B 1 223 ? 2.871 13.344 10.086 1 92.62 223 SER B CA 1
ATOM 4484 C C . SER B 1 223 ? 1.543 13.969 9.68 1 92.62 223 SER B C 1
ATOM 4486 O O . SER B 1 223 ? 0.559 13.266 9.445 1 92.62 223 SER B O 1
ATOM 4488 N N . GLU B 1 224 ? 1.483 15.234 9.672 1 93.56 224 GLU B N 1
ATOM 4489 C CA . GLU B 1 224 ? 0.294 15.93 9.18 1 93.56 224 GLU B CA 1
ATOM 4490 C C . GLU B 1 224 ? 0.015 15.57 7.719 1 93.56 224 GLU B C 1
ATOM 4492 O O . GLU B 1 224 ? -1.136 15.352 7.34 1 93.56 224 GLU B O 1
ATOM 4497 N N . MET B 1 225 ? 1.09 15.516 6.945 1 93.75 225 MET B N 1
ATOM 4498 C CA . MET B 1 225 ? 0.946 15.18 5.531 1 93.75 225 MET B CA 1
ATOM 4499 C C . MET B 1 225 ? 0.441 13.75 5.359 1 93.75 225 MET B C 1
ATOM 4501 O O . MET B 1 225 ? -0.297 13.461 4.418 1 93.75 225 MET B O 1
ATOM 4505 N N . LEU B 1 226 ? 0.854 12.883 6.258 1 96.56 226 LEU B N 1
ATOM 4506 C CA . LEU B 1 226 ? 0.325 11.523 6.242 1 96.56 226 LEU B CA 1
ATOM 4507 C C . LEU B 1 226 ? -1.195 11.531 6.359 1 96.56 226 LEU B C 1
ATOM 4509 O O . LEU B 1 226 ? -1.882 10.82 5.625 1 96.56 226 LEU B O 1
ATOM 4513 N N . SER B 1 227 ? -1.726 12.336 7.27 1 97.5 227 SER B N 1
ATOM 4514 C CA . SER B 1 227 ? -3.172 12.438 7.426 1 97.5 227 SER B CA 1
ATOM 4515 C C . SER B 1 227 ? -3.814 13.109 6.219 1 97.5 227 SER B C 1
ATOM 4517 O O . SER B 1 227 ? -4.93 12.766 5.828 1 97.5 227 SER B O 1
ATOM 4519 N N . ALA B 1 228 ? -3.102 14.078 5.66 1 97.12 228 ALA B N 1
ATOM 4520 C CA . ALA B 1 228 ? -3.588 14.695 4.426 1 97.12 228 ALA B CA 1
ATOM 4521 C C . ALA B 1 228 ? -3.693 13.664 3.305 1 97.12 228 ALA B C 1
ATOM 4523 O O . ALA B 1 228 ? -4.633 13.695 2.508 1 97.12 228 ALA B O 1
ATOM 4524 N N . ALA B 1 229 ? -2.719 12.805 3.219 1 98.12 229 ALA B N 1
ATOM 4525 C CA . ALA B 1 229 ? -2.75 11.734 2.225 1 98.12 229 ALA B CA 1
ATOM 4526 C C . ALA B 1 229 ? -3.975 10.844 2.416 1 98.12 229 ALA B C 1
ATOM 4528 O O . ALA B 1 229 ? -4.598 10.414 1.44 1 98.12 229 ALA B O 1
ATOM 4529 N N . VAL B 1 230 ? -4.293 10.547 3.65 1 98.75 230 VAL B N 1
ATOM 4530 C CA . VAL B 1 230 ? -5.465 9.734 3.953 1 98.75 230 VAL B CA 1
ATOM 4531 C C . VAL B 1 230 ? -6.73 10.461 3.506 1 98.75 230 VAL B C 1
ATOM 4533 O O . VAL B 1 230 ? -7.613 9.859 2.885 1 98.75 230 VAL B O 1
ATOM 4536 N N . LEU B 1 231 ? -6.832 11.758 3.822 1 98.56 231 LEU B N 1
ATOM 4537 C CA . LEU B 1 231 ? -7.965 12.555 3.365 1 98.56 231 LEU B CA 1
ATOM 4538 C C . LEU B 1 231 ? -8.055 12.555 1.844 1 98.56 231 LEU B C 1
ATOM 4540 O O . LEU B 1 231 ? -9.148 12.484 1.28 1 98.56 231 LEU B O 1
ATOM 4544 N N . PHE B 1 232 ? -6.879 12.656 1.236 1 98.62 232 PHE B N 1
ATOM 4545 C CA . PHE B 1 232 ? -6.801 12.617 -0.219 1 98.62 232 PHE B CA 1
ATOM 4546 C C . PHE B 1 232 ? -7.371 11.312 -0.756 1 98.62 232 PHE B C 1
ATOM 4548 O O . PHE B 1 232 ? -8.148 11.312 -1.712 1 98.62 232 PHE B O 1
ATOM 4555 N N . CYS B 1 233 ? -7.008 10.195 -0.187 1 98.75 233 CYS B N 1
ATOM 4556 C CA . CYS B 1 233 ? -7.547 8.906 -0.597 1 98.75 233 CYS B CA 1
ATOM 4557 C C . CYS B 1 233 ? -9.07 8.906 -0.526 1 98.75 233 CYS B C 1
ATOM 4559 O O . CYS B 1 233 ? -9.734 8.445 -1.456 1 98.75 233 CYS B O 1
ATOM 4561 N N . GLY B 1 234 ? -9.594 9.398 0.603 1 98.62 234 GLY B N 1
ATOM 4562 C CA . GLY B 1 234 ? -11.039 9.484 0.742 1 98.62 234 GLY B CA 1
ATOM 4563 C C . GLY B 1 234 ? -11.695 10.367 -0.305 1 98.62 234 GLY B C 1
ATOM 4564 O O . GLY B 1 234 ? -12.773 10.055 -0.807 1 98.62 234 GLY B O 1
ATOM 4565 N N . ALA B 1 235 ? -11.016 11.469 -0.604 1 98.69 235 ALA B N 1
ATOM 4566 C CA . ALA B 1 235 ? -11.539 12.383 -1.61 1 98.69 235 ALA B CA 1
ATOM 4567 C C . ALA B 1 235 ? -11.609 11.711 -2.979 1 98.69 235 ALA B C 1
ATOM 4569 O O . ALA B 1 235 ? -12.594 11.875 -3.705 1 98.69 235 ALA B O 1
ATOM 4570 N N . VAL B 1 236 ? -10.594 10.992 -3.369 1 98.62 236 VAL B N 1
ATOM 4571 C CA . VAL B 1 236 ? -10.586 10.266 -4.637 1 98.62 236 VAL B CA 1
ATOM 4572 C C . VAL B 1 236 ? -11.719 9.242 -4.652 1 98.62 236 VAL B C 1
ATOM 4574 O O . VAL B 1 236 ? -12.453 9.133 -5.637 1 98.62 236 VAL B O 1
ATOM 4577 N N . ARG B 1 237 ? -11.883 8.547 -3.574 1 97.94 237 ARG B N 1
ATOM 4578 C CA . ARG B 1 237 ? -12.922 7.523 -3.498 1 97.94 237 ARG B CA 1
ATOM 4579 C C . ARG B 1 237 ? -14.312 8.148 -3.58 1 97.94 237 ARG B C 1
ATOM 4581 O O . ARG B 1 237 ? -15.219 7.574 -4.188 1 97.94 237 ARG B O 1
ATOM 4588 N N . LYS B 1 238 ? -14.469 9.289 -2.912 1 97.75 238 LYS B N 1
ATOM 4589 C CA . LYS B 1 238 ? -15.734 10.008 -3.018 1 97.75 238 LYS B CA 1
ATOM 4590 C C . LYS B 1 238 ? -16.031 10.391 -4.465 1 97.75 238 LYS B C 1
ATOM 4592 O O . LYS B 1 238 ? -17.172 10.25 -4.93 1 97.75 238 LYS B O 1
ATOM 4597 N N . ILE B 1 239 ? -15.055 10.875 -5.168 1 97.56 239 ILE B N 1
ATOM 4598 C CA . ILE B 1 239 ? -15.227 11.266 -6.562 1 97.56 239 ILE B CA 1
ATOM 4599 C C . ILE B 1 239 ? -15.594 10.047 -7.402 1 97.56 239 ILE B C 1
ATOM 4601 O O . ILE B 1 239 ? -16.516 10.094 -8.219 1 97.56 239 ILE B O 1
ATOM 4605 N N . VAL B 1 240 ? -14.867 8.891 -7.203 1 97.19 240 VAL B N 1
ATOM 4606 C CA . VAL B 1 240 ? -15.164 7.66 -7.926 1 97.19 240 VAL B CA 1
ATOM 4607 C C . VAL B 1 240 ? -16.594 7.219 -7.629 1 97.19 240 VAL B C 1
ATOM 4609 O O . VAL B 1 240 ? -17.328 6.816 -8.531 1 97.19 240 VAL B O 1
ATOM 4612 N N . SER B 1 241 ? -16.984 7.262 -6.355 1 96.06 241 SER B N 1
ATOM 4613 C CA . SER B 1 241 ? -18.344 6.898 -5.953 1 96.06 241 SER B CA 1
ATOM 4614 C C . SER B 1 241 ? -19.375 7.758 -6.668 1 96.06 241 SER B C 1
ATOM 4616 O O . SER B 1 241 ? -20.359 7.238 -7.203 1 96.06 241 SER B O 1
ATOM 4618 N N . ASP B 1 242 ? -19.156 9.07 -6.703 1 95.5 242 ASP B N 1
ATOM 4619 C CA . ASP B 1 242 ? -20.078 10 -7.348 1 95.5 242 ASP B CA 1
ATOM 4620 C C . ASP B 1 242 ? -20.156 9.742 -8.852 1 95.5 242 ASP B C 1
ATOM 4622 O O . ASP B 1 242 ? -21.25 9.656 -9.414 1 95.5 242 ASP B O 1
ATOM 4626 N N . LEU B 1 243 ? -19.016 9.641 -9.453 1 94.5 243 LEU B N 1
ATOM 4627 C CA . LEU B 1 243 ? -18.969 9.484 -10.906 1 94.5 243 LEU B CA 1
ATOM 4628 C C . LEU B 1 243 ? -19.469 8.109 -11.328 1 94.5 243 LEU B C 1
ATOM 4630 O O . LEU B 1 243 ? -20.062 7.965 -12.398 1 94.5 243 LEU B O 1
ATOM 4634 N N . GLY B 1 244 ? -19.188 7.102 -10.469 1 90.62 244 GLY B N 1
ATOM 4635 C CA . GLY B 1 244 ? -19.688 5.77 -10.758 1 90.62 244 GLY B CA 1
ATOM 4636 C C . GLY B 1 244 ? -21.203 5.707 -10.867 1 90.62 244 GLY B C 1
ATOM 4637 O O . GLY B 1 244 ? -21.75 4.828 -11.539 1 90.62 244 GLY B O 1
ATOM 4638 N N . ALA B 1 245 ? -21.922 6.617 -10.266 1 88.56 245 ALA B N 1
ATOM 4639 C CA . ALA B 1 245 ? -23.375 6.656 -10.273 1 88.56 245 ALA B CA 1
ATOM 4640 C C . ALA B 1 245 ? -23.891 7.52 -11.422 1 88.56 245 ALA B C 1
ATOM 4642 O O . ALA B 1 245 ? -25.094 7.543 -11.688 1 88.56 245 ALA B O 1
ATOM 4643 N N . ARG B 1 246 ? -22.984 8.156 -12.133 1 88.56 246 ARG B N 1
ATOM 4644 C CA . ARG B 1 246 ? -23.391 9.078 -13.195 1 88.56 246 ARG B CA 1
ATOM 4645 C C . ARG B 1 246 ? -23.531 8.352 -14.523 1 88.56 246 ARG B C 1
ATOM 4647 O O . ARG B 1 246 ? -22.703 7.5 -14.867 1 88.56 246 ARG B O 1
ATOM 4654 N N . SER B 1 247 ? -24.422 8.664 -15.281 1 85.25 247 SER B N 1
ATOM 4655 C CA . SER B 1 247 ? -24.672 8.031 -16.578 1 85.25 247 SER B CA 1
ATOM 4656 C C . SER B 1 247 ? -23.609 8.414 -17.594 1 85.25 247 SER B C 1
ATOM 4658 O O . SER B 1 247 ? -23.25 7.613 -18.453 1 85.25 247 SER B O 1
ATOM 4660 N N . ASP B 1 248 ? -23.047 9.578 -17.547 1 84.06 248 ASP B N 1
ATOM 4661 C CA . ASP B 1 248 ? -22.078 10.062 -18.531 1 84.06 248 ASP B CA 1
ATOM 4662 C C . ASP B 1 248 ? -20.688 9.492 -18.25 1 84.06 248 ASP B C 1
ATOM 4664 O O . ASP B 1 248 ? -19.766 9.711 -19.031 1 84.06 248 ASP B O 1
ATOM 4668 N N . ALA B 1 249 ? -20.625 8.766 -17.094 1 81.69 249 ALA B N 1
ATOM 4669 C CA . ALA B 1 249 ? -19.328 8.203 -16.734 1 81.69 249 ALA B CA 1
ATOM 4670 C C . ALA B 1 249 ? -19.266 6.715 -17.047 1 81.69 249 ALA B C 1
ATOM 4672 O O . ALA B 1 249 ? -18.281 6.043 -16.703 1 81.69 249 ALA B O 1
ATOM 4673 N N . LYS B 1 250 ? -20.125 6.199 -17.719 1 77.62 250 LYS B N 1
ATOM 4674 C CA . LYS B 1 250 ? -20.219 4.766 -17.969 1 77.62 250 LYS B CA 1
ATOM 4675 C C . LYS B 1 250 ? -19.031 4.266 -18.781 1 77.62 250 LYS B C 1
ATOM 4677 O O . LYS B 1 250 ? -18.531 3.156 -18.547 1 77.62 250 LYS B O 1
ATOM 4682 N N . GLU B 1 251 ? -18.562 5.141 -19.609 1 81.31 251 GLU B N 1
ATOM 4683 C CA . GLU B 1 251 ? -17.469 4.723 -20.484 1 81.31 251 GLU B CA 1
ATOM 4684 C C . GLU B 1 251 ? -16.109 4.98 -19.844 1 81.31 251 GLU B C 1
ATOM 4686 O O . GLU B 1 251 ? -15.07 4.672 -20.422 1 81.31 251 GLU B O 1
ATOM 4691 N N . SER B 1 252 ? -16.172 5.465 -18.641 1 88.75 252 SER B N 1
ATOM 4692 C CA . SER B 1 252 ? -14.922 5.852 -17.984 1 88.75 252 SER B CA 1
ATOM 4693 C C . SER B 1 252 ? -14.578 4.898 -16.844 1 88.75 252 SER B C 1
ATOM 4695 O O . SER B 1 252 ? -13.867 5.273 -15.914 1 88.75 252 SER B O 1
ATOM 4697 N N . SER B 1 253 ? -15.055 3.697 -16.922 1 88.56 253 SER B N 1
ATOM 4698 C CA . SER B 1 253 ? -14.859 2.725 -15.859 1 88.56 253 SER B CA 1
ATOM 4699 C C . SER B 1 253 ? -13.383 2.383 -15.68 1 88.56 253 SER B C 1
ATOM 4701 O O . SER B 1 253 ? -12.938 2.096 -14.562 1 88.56 253 SER B O 1
ATOM 4703 N N . TYR B 1 254 ? -12.75 2.449 -16.75 1 91.06 254 TYR B N 1
ATOM 4704 C CA . TYR B 1 254 ? -11.32 2.156 -16.688 1 91.06 254 TYR B CA 1
ATOM 4705 C C . TYR B 1 254 ? -10.586 3.203 -15.859 1 91.06 254 TYR B C 1
ATOM 4707 O O . TYR B 1 254 ? -9.781 2.863 -14.984 1 91.06 254 TYR B O 1
ATOM 4715 N N . VAL B 1 255 ? -10.883 4.453 -16.094 1 95.38 255 VAL B N 1
ATOM 4716 C CA . VAL B 1 255 ? -10.25 5.547 -15.367 1 95.38 255 VAL B CA 1
ATOM 4717 C C . VAL B 1 255 ? -10.688 5.508 -13.898 1 95.38 255 VAL B C 1
ATOM 4719 O O . VAL B 1 255 ? -9.867 5.688 -13 1 95.38 255 VAL B O 1
ATOM 4722 N N . LEU B 1 256 ? -11.953 5.238 -13.656 1 96.25 256 LEU B N 1
ATOM 4723 C CA . LEU B 1 256 ? -12.469 5.168 -12.289 1 96.25 256 LEU B CA 1
ATOM 4724 C C . LEU B 1 256 ? -11.812 4.02 -11.531 1 96.25 256 LEU B C 1
ATOM 4726 O O . LEU B 1 256 ? -11.5 4.156 -10.344 1 96.25 256 LEU B O 1
ATOM 4730 N N . GLY B 1 257 ? -11.594 2.904 -12.25 1 95.19 257 GLY B N 1
ATOM 4731 C CA . GLY B 1 257 ? -10.906 1.779 -11.641 1 95.19 257 GLY B CA 1
ATOM 4732 C C . GLY B 1 257 ? -9.477 2.104 -11.234 1 95.19 257 GLY B C 1
ATOM 4733 O O . GLY B 1 257 ? -9.031 1.716 -10.148 1 95.19 257 GLY B O 1
ATOM 4734 N N . ARG B 1 258 ? -8.812 2.832 -12.078 1 96.5 258 ARG B N 1
ATOM 4735 C CA . ARG B 1 258 ? -7.438 3.232 -11.781 1 96.5 258 ARG B CA 1
ATOM 4736 C C . ARG B 1 258 ? -7.387 4.168 -10.578 1 96.5 258 ARG B C 1
ATOM 4738 O O . ARG B 1 258 ? -6.492 4.062 -9.742 1 96.5 258 ARG B O 1
ATOM 4745 N N . LEU B 1 259 ? -8.336 5.102 -10.508 1 98.12 259 LEU B N 1
ATOM 4746 C CA . LEU B 1 259 ? -8.43 6.012 -9.375 1 98.12 259 LEU B CA 1
ATOM 4747 C C . LEU B 1 259 ? -8.664 5.238 -8.078 1 98.12 259 LEU B C 1
ATOM 4749 O O . LEU B 1 259 ? -8.008 5.5 -7.066 1 98.12 259 LEU B O 1
ATOM 4753 N N . TRP B 1 260 ? -9.547 4.285 -8.133 1 97.62 260 TRP B N 1
ATOM 4754 C CA . TRP B 1 260 ? -9.852 3.447 -6.98 1 97.62 260 TRP B CA 1
ATOM 4755 C C . TRP B 1 260 ? -8.625 2.652 -6.547 1 97.62 260 TRP B C 1
ATOM 4757 O O . TRP B 1 260 ? -8.32 2.57 -5.352 1 97.62 260 TRP B O 1
ATOM 4767 N N . ASP B 1 261 ? -7.91 2.09 -7.508 1 97.75 261 ASP B N 1
ATOM 4768 C CA . ASP B 1 261 ? -6.719 1.289 -7.242 1 97.75 261 ASP B CA 1
ATOM 4769 C C . ASP B 1 261 ? -5.629 2.131 -6.586 1 97.75 261 ASP B C 1
ATOM 4771 O O . ASP B 1 261 ? -5.062 1.737 -5.562 1 97.75 261 ASP B O 1
ATOM 4775 N N . LEU B 1 262 ? -5.391 3.293 -7.141 1 98.69 262 LEU B N 1
ATOM 4776 C CA . LEU B 1 262 ? -4.309 4.148 -6.664 1 98.69 262 LEU B CA 1
ATOM 4777 C C . LEU B 1 262 ? -4.602 4.66 -5.258 1 98.69 262 LEU B C 1
ATOM 4779 O O . LEU B 1 262 ? -3.713 4.668 -4.402 1 98.69 262 LEU B O 1
ATOM 4783 N N . SER B 1 263 ? -5.828 5.09 -5.02 1 98.44 263 SER B N 1
ATOM 4784 C CA . SER B 1 263 ? -6.188 5.539 -3.678 1 98.44 263 SER B CA 1
ATOM 4785 C C . SER B 1 263 ? -6.082 4.402 -2.668 1 98.44 263 SER B C 1
ATOM 4787 O O . SER B 1 263 ? -5.684 4.617 -1.521 1 98.44 263 SER B O 1
ATOM 4789 N N . GLY B 1 264 ? -6.438 3.186 -3.111 1 97.75 264 GLY B N 1
ATOM 4790 C CA . GLY B 1 264 ? -6.336 2.033 -2.23 1 97.75 264 GLY B CA 1
ATOM 4791 C C . GLY B 1 264 ? -4.902 1.674 -1.881 1 97.75 264 GLY B C 1
ATOM 4792 O O . GLY B 1 264 ? -4.605 1.339 -0.732 1 97.75 264 GLY B O 1
ATOM 4793 N N . LEU B 1 265 ? -4.043 1.729 -2.883 1 98.75 265 LEU B N 1
ATOM 4794 C CA . LEU B 1 265 ? -2.631 1.438 -2.656 1 98.75 265 LEU B CA 1
ATOM 4795 C C . LEU B 1 265 ? -2.014 2.447 -1.694 1 98.75 265 LEU B C 1
ATOM 4797 O O . LEU B 1 265 ? -1.312 2.068 -0.755 1 98.75 265 LEU B O 1
ATOM 4801 N N . LEU B 1 266 ? -2.297 3.68 -1.929 1 98.75 266 LEU B N 1
ATOM 4802 C CA . LEU B 1 266 ? -1.762 4.723 -1.059 1 98.75 266 LEU B CA 1
ATOM 4803 C C . LEU B 1 266 ? -2.305 4.578 0.36 1 98.75 266 LEU B C 1
ATOM 4805 O O . LEU B 1 266 ? -1.562 4.73 1.332 1 98.75 266 LEU B O 1
ATOM 4809 N N . PHE B 1 267 ? -3.609 4.301 0.479 1 98.56 267 PHE B N 1
ATOM 4810 C CA . PHE B 1 267 ? -4.211 4.16 1.799 1 98.56 267 PHE B CA 1
ATOM 4811 C C . PHE B 1 267 ? -3.564 3.014 2.57 1 98.56 267 PHE B C 1
ATOM 4813 O O . PHE B 1 267 ? -3.316 3.131 3.771 1 98.56 267 PHE B O 1
ATOM 4820 N N . SER B 1 268 ? -3.297 1.911 1.855 1 98.06 268 SER B N 1
ATOM 4821 C CA . SER B 1 268 ? -2.609 0.798 2.502 1 98.06 268 SER B CA 1
ATOM 4822 C C . SER B 1 268 ? -1.248 1.226 3.041 1 98.06 268 SER B C 1
ATOM 4824 O O . SER B 1 268 ? -0.864 0.845 4.148 1 98.06 268 SER B O 1
ATOM 4826 N N . LYS B 1 269 ? -0.526 1.961 2.271 1 98.38 269 LYS B N 1
ATOM 4827 C CA . LYS B 1 269 ? 0.769 2.467 2.717 1 98.38 269 LYS B CA 1
ATOM 4828 C C . LYS B 1 269 ? 0.616 3.379 3.93 1 98.38 269 LYS B C 1
ATOM 4830 O O . LYS B 1 269 ? 1.408 3.309 4.871 1 98.38 269 LYS B O 1
ATOM 4835 N N . CYS B 1 270 ? -0.378 4.223 3.91 1 98.38 270 CYS B N 1
ATOM 4836 C CA . CYS B 1 270 ? -0.625 5.121 5.031 1 98.38 270 CYS B CA 1
ATOM 4837 C C . CYS B 1 270 ? -0.912 4.336 6.309 1 98.38 270 CYS B C 1
ATOM 4839 O O . CYS B 1 270 ? -0.406 4.676 7.379 1 98.38 270 CYS B O 1
ATOM 4841 N N . LEU B 1 271 ? -1.715 3.295 6.172 1 97.69 271 LEU B N 1
ATOM 4842 C CA . LEU B 1 271 ? -2.043 2.49 7.344 1 97.69 271 LEU B CA 1
ATOM 4843 C C . LEU B 1 271 ? -0.804 1.775 7.875 1 97.69 271 LEU B C 1
ATOM 4845 O O . LEU B 1 271 ? -0.656 1.599 9.086 1 97.69 271 LEU B O 1
ATOM 4849 N N . GLU B 1 272 ? 0.022 1.319 6.965 1 96.81 272 GLU B N 1
ATOM 4850 C CA . GLU B 1 272 ? 1.285 0.721 7.387 1 96.81 272 GLU B CA 1
ATOM 4851 C C . GLU B 1 272 ? 2.117 1.706 8.203 1 96.81 272 GLU B C 1
ATOM 4853 O O . GLU B 1 272 ? 2.652 1.352 9.25 1 96.81 272 GLU B O 1
ATOM 4858 N N . ILE B 1 273 ? 2.25 2.922 7.758 1 97.25 273 ILE B N 1
ATOM 4859 C CA . ILE B 1 273 ? 3.033 3.947 8.438 1 97.25 273 ILE B CA 1
ATOM 4860 C C . ILE B 1 273 ? 2.391 4.285 9.781 1 97.25 273 ILE B C 1
ATOM 4862 O O . ILE B 1 273 ? 3.086 4.418 10.789 1 97.25 273 ILE B O 1
ATOM 4866 N N . SER B 1 274 ? 1.059 4.363 9.789 1 96.62 274 SER B N 1
ATOM 4867 C CA . SER B 1 274 ? 0.352 4.652 11.031 1 96.62 274 SER B CA 1
ATOM 4868 C C . SER B 1 274 ? 0.594 3.564 12.07 1 96.62 274 SER B C 1
ATOM 4870 O O . SER B 1 274 ? 0.768 3.857 13.258 1 96.62 274 SER B O 1
ATOM 4872 N N . ALA B 1 275 ? 0.569 2.342 11.594 1 95.44 275 ALA B N 1
ATOM 4873 C CA . ALA B 1 275 ? 0.829 1.231 12.508 1 95.44 275 ALA B CA 1
ATOM 4874 C C . ALA B 1 275 ? 2.236 1.316 13.086 1 95.44 275 ALA B C 1
ATOM 4876 O O . ALA B 1 275 ? 2.445 1.033 14.273 1 95.44 275 ALA B O 1
ATOM 4877 N N . ARG B 1 276 ? 3.193 1.633 12.312 1 94.94 276 ARG B N 1
ATOM 4878 C CA . ARG B 1 276 ? 4.566 1.782 12.789 1 94.94 276 ARG B CA 1
ATOM 4879 C C . ARG B 1 276 ? 4.668 2.898 13.828 1 94.94 276 ARG B C 1
ATOM 4881 O O . ARG B 1 276 ? 5.367 2.756 14.828 1 94.94 276 ARG B O 1
ATOM 4888 N N . LYS B 1 277 ? 4.035 3.992 13.555 1 92.75 277 LYS B N 1
ATOM 4889 C CA . LYS B 1 277 ? 4.016 5.109 14.492 1 92.75 277 LYS B CA 1
ATOM 4890 C C . LYS B 1 277 ? 3.412 4.688 15.836 1 92.75 277 LYS B C 1
ATOM 4892 O O . LYS B 1 277 ? 3.861 5.137 16.891 1 92.75 277 LYS B O 1
ATOM 4897 N N . ASP B 1 278 ? 2.398 3.867 15.766 1 93.62 278 ASP B N 1
ATOM 4898 C CA . ASP B 1 278 ? 1.723 3.402 16.969 1 93.62 278 ASP B CA 1
ATOM 4899 C C . ASP B 1 278 ? 2.604 2.432 17.75 1 93.62 278 ASP B C 1
ATOM 4901 O O . ASP B 1 278 ? 2.576 2.418 18.984 1 93.62 278 ASP B O 1
ATOM 4905 N N . GLU B 1 279 ? 3.4 1.64 17.062 1 93.44 279 GLU B N 1
ATOM 4906 C CA . GLU B 1 279 ? 4.168 0.564 17.688 1 93.44 279 GLU B CA 1
ATOM 4907 C C . GLU B 1 279 ? 5.504 1.076 18.219 1 93.44 279 GLU B C 1
ATOM 4909 O O . GLU B 1 279 ? 6.008 0.572 19.219 1 93.44 279 GLU B O 1
ATOM 4914 N N . ASP B 1 280 ? 6.105 2.057 17.531 1 90.12 280 ASP B N 1
ATOM 4915 C CA . ASP B 1 280 ? 7.43 2.564 17.891 1 90.12 280 ASP B CA 1
ATOM 4916 C C . ASP B 1 280 ? 7.395 4.074 18.109 1 90.12 280 ASP B C 1
ATOM 4918 O O . ASP B 1 280 ? 7.465 4.852 17.156 1 90.12 280 ASP B O 1
ATOM 4922 N N . PRO B 1 281 ? 7.387 4.445 19.297 1 78.81 281 PRO B N 1
ATOM 4923 C CA . PRO B 1 281 ? 7.324 5.879 19.594 1 78.81 281 PRO B CA 1
ATOM 4924 C C . PRO B 1 281 ? 8.539 6.641 19.062 1 78.81 281 PRO B C 1
ATOM 4926 O O . PRO B 1 281 ? 8.492 7.867 18.938 1 78.81 281 PRO B O 1
ATOM 4929 N N . LEU B 1 282 ? 9.641 5.91 18.766 1 84.69 282 LEU B N 1
ATOM 4930 C CA . LEU B 1 282 ? 10.859 6.562 18.281 1 84.69 282 LEU B CA 1
ATOM 4931 C C . LEU B 1 282 ? 10.859 6.629 16.766 1 84.69 282 LEU B C 1
ATOM 4933 O O . LEU B 1 282 ? 11.719 7.289 16.172 1 84.69 282 LEU B O 1
ATOM 4937 N N . PHE B 1 283 ? 9.828 6.09 16.188 1 91.12 283 PHE B N 1
ATOM 4938 C CA . PHE B 1 283 ? 9.75 6.098 14.727 1 91.12 283 PHE B CA 1
ATOM 4939 C C . PHE B 1 283 ? 9.562 7.52 14.203 1 91.12 283 PHE B C 1
ATOM 4941 O O . PHE B 1 283 ? 8.766 8.289 14.75 1 91.12 283 PHE B O 1
ATOM 4948 N N . ARG B 1 284 ? 10.352 7.883 13.172 1 90.94 284 ARG B N 1
ATOM 4949 C CA . ARG B 1 284 ? 10.227 9.148 12.461 1 90.94 284 ARG B CA 1
ATOM 4950 C C . ARG B 1 284 ? 9.82 8.922 11.008 1 90.94 284 ARG B C 1
ATOM 4952 O O . ARG B 1 284 ? 10.461 8.148 10.289 1 90.94 284 ARG B O 1
ATOM 4959 N N . ILE B 1 285 ? 8.797 9.586 10.562 1 93.12 285 ILE B N 1
ATOM 4960 C CA . ILE B 1 285 ? 8.25 9.367 9.234 1 93.12 285 ILE B CA 1
ATOM 4961 C C . ILE B 1 285 ? 9.281 9.773 8.18 1 93.12 285 ILE B C 1
ATOM 4963 O O . ILE B 1 285 ? 9.242 9.289 7.047 1 93.12 285 ILE B O 1
ATOM 4967 N N . GLU B 1 286 ? 10.25 10.633 8.508 1 89 286 GLU B N 1
ATOM 4968 C CA . GLU B 1 286 ? 11.297 11.078 7.594 1 89 286 GLU B CA 1
ATOM 4969 C C . GLU B 1 286 ? 12.141 9.898 7.098 1 89 286 GLU B C 1
ATOM 4971 O O . GLU B 1 286 ? 12.742 9.977 6.027 1 89 286 GLU B O 1
ATOM 4976 N N . GLU B 1 287 ? 12.148 8.844 7.828 1 88.44 287 GLU B N 1
ATOM 4977 C CA . GLU B 1 287 ? 12.961 7.68 7.496 1 88.44 287 GLU B CA 1
ATOM 4978 C C . GLU B 1 287 ? 12.445 6.98 6.242 1 88.44 287 GLU B C 1
ATOM 4980 O O . GLU B 1 287 ? 13.195 6.301 5.547 1 88.44 287 GLU B O 1
ATOM 4985 N N . ILE B 1 288 ? 11.172 7.23 5.938 1 91.94 288 ILE B N 1
ATOM 4986 C CA . ILE B 1 288 ? 10.617 6.461 4.832 1 91.94 288 ILE B CA 1
ATOM 4987 C C . ILE B 1 288 ? 10.039 7.406 3.783 1 91.94 288 ILE B C 1
ATOM 4989 O O . ILE B 1 288 ? 9.562 6.965 2.736 1 91.94 288 ILE B O 1
ATOM 4993 N N . HIS B 1 289 ? 10.039 8.68 4.066 1 92.5 289 HIS B N 1
ATOM 4994 C CA . HIS B 1 289 ? 9.547 9.688 3.133 1 92.5 289 HIS B CA 1
ATOM 4995 C C . HIS B 1 289 ? 10.602 10.031 2.088 1 92.5 289 HIS B C 1
ATOM 4997 O O . HIS B 1 289 ? 11.781 10.172 2.414 1 92.5 289 HIS B O 1
ATOM 5003 N N . PRO B 1 290 ? 10.141 10.195 0.805 1 94.31 290 PRO B N 1
ATOM 5004 C CA . PRO B 1 290 ? 8.797 10.031 0.251 1 94.31 290 PRO B CA 1
ATOM 5005 C C . PRO B 1 290 ? 8.391 8.562 0.119 1 94.31 290 PRO B C 1
ATOM 5007 O O . PRO B 1 290 ? 9.25 7.688 -0.009 1 94.31 290 PRO B O 1
ATOM 5010 N N . TYR B 1 291 ? 7.059 8.367 0.184 1 95.56 291 TYR B N 1
ATOM 5011 C CA . TYR B 1 291 ? 6.586 6.988 0.141 1 95.56 291 TYR B CA 1
ATOM 5012 C C . TYR B 1 291 ? 5.551 6.801 -0.963 1 95.56 291 TYR B C 1
ATOM 5014 O O . TYR B 1 291 ? 4.926 5.742 -1.065 1 95.56 291 TYR B O 1
ATOM 5022 N N . GLY B 1 292 ? 5.344 7.828 -1.798 1 96.5 292 GLY B N 1
ATOM 5023 C CA . GLY B 1 292 ? 4.531 7.617 -2.984 1 96.5 292 GLY B CA 1
ATOM 5024 C C . GLY B 1 292 ? 3.301 8.508 -3.029 1 96.5 292 GLY B C 1
ATOM 5025 O O . GLY B 1 292 ? 2.568 8.508 -4.02 1 96.5 292 GLY B O 1
ATOM 5026 N N . TYR B 1 293 ? 3.035 9.344 -1.975 1 96.94 293 TYR B N 1
ATOM 5027 C CA . TYR B 1 293 ? 1.873 10.227 -1.947 1 96.94 293 TYR B CA 1
ATOM 5028 C C . TYR B 1 293 ? 1.899 11.203 -3.117 1 96.94 293 TYR B C 1
ATOM 5030 O O . TYR B 1 293 ? 0.91 11.344 -3.84 1 96.94 293 TYR B O 1
ATOM 5038 N N . GLU B 1 294 ? 3.049 11.82 -3.379 1 94.31 294 GLU B N 1
ATOM 5039 C CA . GLU B 1 294 ? 3.176 12.812 -4.445 1 94.31 294 GLU B CA 1
ATOM 5040 C C . GLU B 1 294 ? 2.895 12.188 -5.809 1 94.31 294 GLU B C 1
ATOM 5042 O O . GLU B 1 294 ? 2.223 12.797 -6.645 1 94.31 294 GLU B O 1
ATOM 5047 N N . THR B 1 295 ? 3.395 11.008 -5.992 1 96.38 295 THR B N 1
ATOM 5048 C CA . THR B 1 295 ? 3.191 10.289 -7.246 1 96.38 295 THR B CA 1
ATOM 5049 C C . THR B 1 295 ? 1.709 10 -7.469 1 96.38 295 THR B C 1
ATOM 5051 O O . THR B 1 295 ? 1.178 10.258 -8.555 1 96.38 295 THR B O 1
ATOM 5054 N N . VAL B 1 296 ? 1.018 9.508 -6.477 1 98.31 296 VAL B N 1
ATOM 5055 C CA . VAL B 1 296 ? -0.393 9.148 -6.602 1 98.31 296 VAL B CA 1
ATOM 5056 C C . VAL B 1 296 ? -1.227 10.414 -6.809 1 98.31 296 VAL B C 1
ATOM 5058 O O . VAL B 1 296 ? -2.182 10.414 -7.59 1 98.31 296 VAL B O 1
ATOM 5061 N N . LEU B 1 297 ? -0.872 11.484 -6.078 1 97.44 297 LEU B N 1
ATOM 5062 C CA . LEU B 1 297 ? -1.568 12.75 -6.23 1 97.44 297 LEU B CA 1
ATOM 5063 C C . LEU B 1 297 ? -1.512 13.234 -7.676 1 97.44 297 LEU B C 1
ATOM 5065 O O . LEU B 1 297 ? -2.537 13.602 -8.25 1 97.44 297 LEU B O 1
ATOM 5069 N N . GLU B 1 298 ? -0.373 13.203 -8.266 1 96.19 298 GLU B N 1
ATOM 5070 C CA . GLU B 1 298 ? -0.197 13.672 -9.633 1 96.19 298 GLU B CA 1
ATOM 5071 C C . GLU B 1 298 ? -0.919 12.758 -10.625 1 96.19 298 GLU B C 1
ATOM 5073 O O . GLU B 1 298 ? -1.56 13.234 -11.562 1 96.19 298 GLU B O 1
ATOM 5078 N N . LEU B 1 299 ? -0.807 11.477 -10.438 1 97.81 299 LEU B N 1
ATOM 5079 C CA . LEU B 1 299 ? -1.457 10.523 -11.328 1 97.81 299 LEU B CA 1
ATOM 5080 C C . LEU B 1 299 ? -2.975 10.664 -11.258 1 97.81 299 LEU B C 1
ATOM 5082 O O . LEU B 1 299 ? -3.646 10.68 -12.297 1 97.81 299 LEU B O 1
ATOM 5086 N N . CYS B 1 300 ? -3.498 10.75 -10.031 1 98.12 300 CYS B N 1
ATOM 5087 C CA . CYS B 1 300 ? -4.941 10.906 -9.883 1 98.12 300 CYS B CA 1
ATOM 5088 C C . CYS B 1 300 ? -5.414 12.234 -10.469 1 98.12 300 CYS B C 1
ATOM 5090 O O . CYS B 1 300 ? -6.465 12.289 -11.109 1 98.12 300 CYS B O 1
ATOM 5092 N N . GLY B 1 301 ? -4.598 13.32 -10.188 1 96.81 301 GLY B N 1
ATOM 5093 C CA . GLY B 1 301 ? -4.934 14.594 -10.805 1 96.81 301 GLY B CA 1
ATOM 5094 C C . GLY B 1 301 ? -5.016 14.516 -12.32 1 96.81 301 GLY B C 1
ATOM 5095 O O . GLY B 1 301 ? -5.98 15 -12.922 1 96.81 301 GLY B O 1
ATOM 5096 N N . SER B 1 302 ? -4.012 13.859 -12.945 1 96.5 302 SER B N 1
ATOM 5097 C CA . SER B 1 302 ? -3.977 13.711 -14.398 1 96.5 302 SER B CA 1
ATOM 5098 C C . SER B 1 302 ? -5.145 12.859 -14.891 1 96.5 302 SER B C 1
ATOM 5100 O O . SER B 1 302 ? -5.734 13.164 -15.93 1 96.5 302 SER B O 1
ATOM 5102 N N . LEU B 1 303 ? -5.488 11.789 -14.211 1 97.56 303 LEU B N 1
ATOM 5103 C CA . LEU B 1 303 ? -6.602 10.922 -14.586 1 97.56 303 LEU B CA 1
ATOM 5104 C C . LEU B 1 303 ? -7.926 11.68 -14.523 1 97.56 303 LEU B C 1
ATOM 5106 O O . LEU B 1 303 ? -8.742 11.586 -15.445 1 97.56 303 LEU B O 1
ATOM 5110 N N . LEU B 1 304 ? -8.117 12.422 -13.445 1 97.38 304 LEU B N 1
ATOM 5111 C CA . LEU B 1 304 ? -9.344 13.195 -13.297 1 97.38 304 LEU B CA 1
ATOM 5112 C C . LEU B 1 304 ? -9.461 14.258 -14.383 1 97.38 304 LEU B C 1
ATOM 5114 O O . LEU B 1 304 ? -10.539 14.469 -14.938 1 97.38 304 LEU B O 1
ATOM 5118 N N . ASP B 1 305 ? -8.344 14.875 -14.727 1 95.88 305 ASP B N 1
ATOM 5119 C CA . ASP B 1 305 ? -8.344 15.938 -15.727 1 95.88 305 ASP B CA 1
ATOM 5120 C C . ASP B 1 305 ? -8.523 15.375 -17.125 1 95.88 305 ASP B C 1
ATOM 5122 O O . ASP B 1 305 ? -8.844 16.109 -18.062 1 95.88 305 ASP B O 1
ATOM 5126 N N . SER B 1 306 ? -8.289 14.094 -17.297 1 95.44 306 SER B N 1
ATOM 5127 C CA . SER B 1 306 ? -8.453 13.461 -18.594 1 95.44 306 SER B CA 1
ATOM 5128 C C . SER B 1 306 ? -9.922 13.188 -18.906 1 95.44 306 SER B C 1
ATOM 5130 O O . SER B 1 306 ? -10.281 12.867 -20.031 1 95.44 306 SER B O 1
ATOM 5132 N N . LEU B 1 307 ? -10.766 13.242 -17.859 1 95.44 307 LEU B N 1
ATOM 5133 C CA . LEU B 1 307 ? -12.195 13.039 -18.062 1 95.44 307 LEU B CA 1
ATOM 5134 C C . LEU B 1 307 ? -12.844 14.281 -18.656 1 95.44 307 LEU B C 1
ATOM 5136 O O . LEU B 1 307 ? -13.062 15.266 -17.953 1 95.44 307 LEU B O 1
ATOM 5140 N N . ASP B 1 308 ? -13.234 14.211 -19.875 1 92.5 308 ASP B N 1
ATOM 5141 C CA . ASP B 1 308 ? -13.695 15.359 -20.641 1 92.5 308 ASP B CA 1
ATOM 5142 C C . ASP B 1 308 ? -15 15.914 -20.078 1 92.5 308 ASP B C 1
ATOM 5144 O O . ASP B 1 308 ? -15.273 17.109 -20.188 1 92.5 308 ASP B O 1
ATOM 5148 N N . PHE B 1 309 ? -15.797 15.078 -19.516 1 93.56 309 PHE B N 1
ATOM 5149 C CA . PHE B 1 309 ? -17.109 15.508 -19.047 1 93.56 309 PHE B CA 1
ATOM 5150 C C . PHE B 1 309 ? -17 16.125 -17.656 1 93.56 309 PHE B C 1
ATOM 5152 O O . PHE B 1 309 ? -17.969 16.703 -17.156 1 93.56 309 PHE B O 1
ATOM 5159 N N . LEU B 1 310 ? -15.867 16.016 -17.031 1 94.69 310 LEU B N 1
ATOM 5160 C CA . LEU B 1 310 ? -15.703 16.422 -15.633 1 94.69 310 LEU B CA 1
ATOM 5161 C C . LEU B 1 310 ? -14.953 17.75 -15.547 1 94.69 310 LEU B C 1
ATOM 5163 O O . LEU B 1 310 ? -13.852 17.875 -16.094 1 94.69 310 LEU B O 1
ATOM 5167 N N . ASP B 1 311 ? -15.523 18.75 -14.93 1 95.25 311 ASP B N 1
ATOM 5168 C CA . ASP B 1 311 ? -14.82 19.922 -14.445 1 95.25 311 ASP B CA 1
ATOM 5169 C C . ASP B 1 311 ? -14.461 19.781 -12.969 1 95.25 311 ASP B C 1
ATOM 5171 O O . ASP B 1 311 ? -15.195 20.25 -12.094 1 95.25 311 ASP B O 1
ATOM 5175 N N . ARG B 1 312 ? -13.344 19.203 -12.719 1 94.5 312 ARG B N 1
ATOM 5176 C CA . ARG B 1 312 ? -12.945 18.781 -11.375 1 94.5 312 ARG B CA 1
ATOM 5177 C C . ARG B 1 312 ? -12.883 19.969 -10.43 1 94.5 312 ARG B C 1
ATOM 5179 O O . ARG B 1 312 ? -13.375 19.891 -9.297 1 94.5 312 ARG B O 1
ATOM 5186 N N . LYS B 1 313 ? -12.273 21.109 -10.875 1 93.5 313 LYS B N 1
ATOM 5187 C CA . LYS B 1 313 ? -12.094 22.266 -10.016 1 93.5 313 LYS B CA 1
ATOM 5188 C C . LYS B 1 313 ? -13.438 22.875 -9.609 1 93.5 313 LYS B C 1
ATOM 5190 O O . LYS B 1 313 ? -13.594 23.375 -8.5 1 93.5 313 LYS B O 1
ATOM 5195 N N . LYS B 1 314 ? -14.367 22.812 -10.5 1 95 314 LYS B N 1
ATOM 5196 C CA . LYS B 1 314 ? -15.695 23.359 -10.234 1 95 314 LYS B CA 1
ATOM 5197 C C . LYS B 1 314 ? -16.531 22.406 -9.398 1 95 314 LYS B C 1
ATOM 5199 O O . LYS B 1 314 ? -17.203 22.828 -8.453 1 95 314 LYS B O 1
ATOM 5204 N N . GLU B 1 315 ? -16.516 21.125 -9.727 1 95.5 315 GLU B N 1
ATOM 5205 C CA . GLU B 1 315 ? -17.406 20.141 -9.094 1 95.5 315 GLU B CA 1
ATOM 5206 C C . GLU B 1 315 ? -16.844 19.688 -7.754 1 95.5 315 GLU B C 1
ATOM 5208 O O . GLU B 1 315 ? -17.594 19.312 -6.852 1 95.5 315 GLU B O 1
ATOM 5213 N N . TYR B 1 316 ? -15.523 19.688 -7.617 1 96.5 316 TYR B N 1
ATOM 5214 C CA . TYR B 1 316 ? -14.859 19.281 -6.387 1 96.5 316 TYR B CA 1
ATOM 5215 C C . TYR B 1 316 ? -13.789 20.281 -5.977 1 96.5 316 TYR B C 1
ATOM 5217 O O . TYR B 1 316 ? -12.609 19.938 -5.902 1 96.5 316 TYR B O 1
ATOM 5225 N N . PRO B 1 317 ? -14.117 21.453 -5.625 1 95 317 PRO B N 1
ATOM 5226 C CA . PRO B 1 317 ? -13.148 22.516 -5.359 1 95 317 PRO B CA 1
ATOM 5227 C C . PRO B 1 317 ? -12.203 22.188 -4.207 1 95 317 PRO B C 1
ATOM 5229 O O . PRO B 1 317 ? -11.031 22.578 -4.23 1 95 317 PRO B O 1
ATOM 5232 N N . ASP B 1 318 ? -12.68 21.438 -3.219 1 96.88 318 ASP B N 1
ATOM 5233 C CA . ASP B 1 318 ? -11.852 21.141 -2.055 1 96.88 318 ASP B CA 1
ATOM 5234 C C . ASP B 1 318 ? -10.703 20.203 -2.422 1 96.88 318 ASP B C 1
ATOM 5236 O O . ASP B 1 318 ? -9.734 20.078 -1.669 1 96.88 318 ASP B O 1
ATOM 5240 N N . PHE B 1 319 ? -10.852 19.547 -3.59 1 96.5 319 PHE B N 1
ATOM 5241 C CA . PHE B 1 319 ? -9.781 18.656 -4.047 1 96.5 319 PHE B CA 1
ATOM 5242 C C . PHE B 1 319 ? -8.5 19.438 -4.305 1 96.5 319 PHE B C 1
ATOM 5244 O O . PHE B 1 319 ? -7.402 18.891 -4.195 1 96.5 319 PHE B O 1
ATOM 5251 N N . GLU B 1 320 ? -8.602 20.766 -4.586 1 94.56 320 GLU B N 1
ATOM 5252 C CA . GLU B 1 320 ? -7.453 21.641 -4.879 1 94.56 320 GLU B CA 1
ATOM 5253 C C . GLU B 1 320 ? -6.562 21.797 -3.65 1 94.56 320 GLU B C 1
ATOM 5255 O O . GLU B 1 320 ? -5.398 22.188 -3.771 1 94.56 320 GLU B O 1
ATOM 5260 N N . LEU B 1 321 ? -7.121 21.516 -2.508 1 94.62 321 LEU B N 1
ATOM 5261 C CA . LEU B 1 321 ? -6.34 21.547 -1.275 1 94.62 321 LEU B CA 1
ATOM 5262 C C . LEU B 1 321 ? -5.086 20.688 -1.403 1 94.62 321 LEU B C 1
ATOM 5264 O O . LEU B 1 321 ? -3.994 21.125 -1.029 1 94.62 321 LEU B O 1
ATOM 5268 N N . PHE B 1 322 ? -5.219 19.531 -1.95 1 95.56 322 PHE B N 1
ATOM 5269 C CA . PHE B 1 322 ? -4.141 18.547 -1.958 1 95.56 322 PHE B CA 1
ATOM 5270 C C . PHE B 1 322 ? -3.023 18.984 -2.9 1 95.56 322 PHE B C 1
ATOM 5272 O O . PHE B 1 322 ? -1.858 18.641 -2.688 1 95.56 322 PHE B O 1
ATOM 5279 N N . PHE B 1 323 ? -3.371 19.75 -3.9 1 92.38 323 PHE B N 1
ATOM 5280 C CA . PHE B 1 323 ? -2.346 20.297 -4.785 1 92.38 323 PHE B CA 1
ATOM 5281 C C . PHE B 1 323 ? -1.675 21.5 -4.156 1 92.38 323 PHE B C 1
ATOM 5283 O O . PHE B 1 323 ? -0.495 21.766 -4.402 1 92.38 323 PHE B O 1
ATOM 5290 N N . SER B 1 324 ? -2.385 22.188 -3.342 1 87.44 324 SER B N 1
ATOM 5291 C CA . SER B 1 324 ? -1.855 23.391 -2.711 1 87.44 324 SER B CA 1
ATOM 5292 C C . SER B 1 324 ? -0.818 23.047 -1.646 1 87.44 324 SER B C 1
ATOM 5294 O O . SER B 1 324 ? 0.115 23.828 -1.409 1 87.44 324 SER B O 1
ATOM 5296 N N . ILE B 1 325 ? -0.968 21.922 -1.024 1 79.94 325 ILE B N 1
ATOM 5297 C CA . ILE B 1 325 ? -0.013 21.516 -0.003 1 79.94 325 ILE B CA 1
ATOM 5298 C C . ILE B 1 325 ? 0.833 20.359 -0.529 1 79.94 325 ILE B C 1
ATOM 5300 O O . ILE B 1 325 ? 1.204 19.453 0.229 1 79.94 325 ILE B O 1
ATOM 5304 N N . HIS B 1 326 ? 1.162 20.469 -1.778 1 73.38 326 HIS B N 1
ATOM 5305 C CA . HIS B 1 326 ? 1.908 19.391 -2.436 1 73.38 326 HIS B CA 1
ATOM 5306 C C . HIS B 1 326 ? 3.26 19.172 -1.765 1 73.38 326 HIS B C 1
ATOM 5308 O O . HIS B 1 326 ? 4.082 20.094 -1.701 1 73.38 326 HIS B O 1
ATOM 5314 N N . PRO B 1 327 ? 3.488 18 -1.427 1 71.5 327 PRO B N 1
ATOM 5315 C CA . PRO B 1 327 ? 4.688 17.75 -0.627 1 71.5 327 PRO B CA 1
ATOM 5316 C C . PRO B 1 327 ? 5.977 17.891 -1.438 1 71.5 327 PRO B C 1
ATOM 5318 O O . PRO B 1 327 ? 7.039 18.156 -0.872 1 71.5 327 PRO B O 1
ATOM 5321 N N . ALA B 1 328 ? 5.828 17.734 -2.717 1 71.56 328 ALA B N 1
ATOM 5322 C CA . ALA B 1 328 ? 7.039 17.719 -3.531 1 71.56 328 ALA B CA 1
ATOM 5323 C C . ALA B 1 328 ? 7.684 19.094 -3.576 1 71.56 328 ALA B C 1
ATOM 5325 O O . ALA B 1 328 ? 8.828 19.234 -4.008 1 71.56 328 ALA B O 1
ATOM 5326 N N . ARG B 1 329 ? 7.082 20.016 -3.025 1 70.5 329 ARG B N 1
ATOM 5327 C CA . ARG B 1 329 ? 7.598 21.375 -3.098 1 70.5 329 ARG B CA 1
ATOM 5328 C C . ARG B 1 329 ? 8.32 21.766 -1.81 1 70.5 329 ARG B C 1
ATOM 5330 O O . ARG B 1 329 ? 8.938 22.828 -1.729 1 70.5 329 ARG B O 1
ATOM 5337 N N . SER B 1 330 ? 8.312 20.828 -0.942 1 76.44 330 SER B N 1
ATOM 5338 C CA . SER B 1 330 ? 8.969 21.125 0.33 1 76.44 330 SER B CA 1
ATOM 5339 C C . SER B 1 330 ? 10.445 20.75 0.297 1 76.44 330 SER B C 1
ATOM 5341 O O . SER B 1 330 ? 10.828 19.766 -0.33 1 76.44 330 SER B O 1
ATOM 5343 N N . PRO B 1 331 ? 11.289 21.562 0.88 1 78 331 PRO B N 1
ATOM 5344 C CA . PRO B 1 331 ? 12.711 21.219 0.967 1 78 331 PRO B CA 1
ATOM 5345 C C . PRO B 1 331 ? 12.945 19.859 1.604 1 78 331 PRO B C 1
ATOM 5347 O O . PRO B 1 331 ? 13.883 19.156 1.222 1 78 331 PRO B O 1
ATOM 5350 N N . VAL B 1 332 ? 12.109 19.562 2.498 1 82.12 332 VAL B N 1
ATOM 5351 C CA . VAL B 1 332 ? 12.266 18.266 3.172 1 82.12 332 VAL B CA 1
ATOM 5352 C C . VAL B 1 332 ? 12.055 17.141 2.172 1 82.12 332 VAL B C 1
ATOM 5354 O O . VAL B 1 332 ? 12.781 16.141 2.201 1 82.12 332 VAL B O 1
ATOM 5357 N N . TYR B 1 333 ? 11.109 17.266 1.271 1 85.44 333 TYR B N 1
ATOM 5358 C CA . TYR B 1 333 ? 10.875 16.25 0.245 1 85.44 333 TYR B CA 1
ATOM 5359 C C . TYR B 1 333 ? 12.102 16.094 -0.646 1 85.44 333 TYR B C 1
ATOM 5361 O O . TYR B 1 333 ? 12.531 14.969 -0.919 1 85.44 333 TYR B O 1
ATOM 5369 N N . LEU B 1 334 ? 12.586 17.203 -1.101 1 85 334 LEU B N 1
ATOM 5370 C CA . LEU B 1 334 ? 13.727 17.156 -2.008 1 85 334 LEU B CA 1
ATOM 5371 C C . LEU B 1 334 ? 14.93 16.484 -1.344 1 85 334 LEU B C 1
ATOM 5373 O O . LEU B 1 334 ? 15.602 15.656 -1.956 1 85 334 LEU B O 1
ATOM 5377 N N . LYS B 1 335 ? 15.164 16.953 -0.127 1 87.94 335 LYS B N 1
ATOM 5378 C CA . LYS B 1 335 ? 16.266 16.375 0.632 1 87.94 335 LYS B CA 1
ATOM 5379 C C . LYS B 1 335 ? 16.062 14.859 0.8 1 87.94 335 LYS B C 1
ATOM 5381 O O . LYS B 1 335 ? 17 14.086 0.595 1 87.94 335 LYS B O 1
ATOM 5386 N N . ASN B 1 336 ? 14.898 14.469 1.157 1 90.81 336 ASN B N 1
ATOM 5387 C CA . ASN B 1 336 ? 14.609 13.062 1.385 1 90.81 336 ASN B CA 1
ATOM 5388 C C . ASN B 1 336 ? 14.672 12.258 0.087 1 90.81 336 ASN B C 1
ATOM 5390 O O . ASN B 1 336 ? 15.094 11.102 0.086 1 90.81 336 ASN B O 1
ATOM 5394 N N . ARG B 1 337 ? 14.242 12.844 -1.035 1 90.19 337 ARG B N 1
ATOM 5395 C CA . ARG B 1 337 ? 14.297 12.172 -2.328 1 90.19 337 ARG B CA 1
ATOM 5396 C C . ARG B 1 337 ? 15.742 11.945 -2.768 1 90.19 337 ARG B C 1
ATOM 5398 O O . ARG B 1 337 ? 16.078 10.883 -3.289 1 90.19 337 ARG B O 1
ATOM 5405 N N . ILE B 1 338 ? 16.562 12.898 -2.514 1 89.5 338 ILE B N 1
ATOM 5406 C CA . ILE B 1 338 ? 17.984 12.766 -2.838 1 89.5 338 ILE B CA 1
ATOM 5407 C C . ILE B 1 338 ? 18.594 11.641 -2.002 1 89.5 338 ILE B C 1
ATOM 5409 O O . ILE B 1 338 ? 19.344 10.812 -2.523 1 89.5 338 ILE B O 1
ATOM 5413 N N . ARG B 1 339 ? 18.266 11.695 -0.734 1 90.94 339 ARG B N 1
ATOM 5414 C CA . ARG B 1 339 ? 18.75 10.633 0.138 1 90.94 339 ARG B CA 1
ATOM 5415 C C . ARG B 1 339 ? 18.281 9.266 -0.352 1 90.94 339 ARG B C 1
ATOM 5417 O O . ARG B 1 339 ? 19.047 8.297 -0.346 1 90.94 339 ARG B O 1
ATOM 5424 N N . GLN B 1 340 ? 17.094 9.117 -0.807 1 90.69 340 GLN B N 1
ATOM 5425 C CA . GLN B 1 340 ? 16.5 7.863 -1.255 1 90.69 340 GLN B CA 1
ATOM 5426 C C . GLN B 1 340 ? 17.172 7.363 -2.527 1 90.69 340 GLN B C 1
ATOM 5428 O O . GLN B 1 340 ? 17.25 6.152 -2.766 1 90.69 340 GLN B O 1
ATOM 5433 N N . THR B 1 341 ? 17.641 8.273 -3.365 1 88.88 341 THR B N 1
ATOM 5434 C CA . THR B 1 341 ? 18.328 7.867 -4.59 1 88.88 341 THR B CA 1
ATOM 5435 C C . THR B 1 341 ? 19.547 7.02 -4.273 1 88.88 341 THR B C 1
ATOM 5437 O O . THR B 1 341 ? 19.891 6.102 -5.023 1 88.88 341 THR B O 1
ATOM 5440 N N . ARG B 1 342 ? 20.141 7.297 -3.129 1 87.19 342 ARG B N 1
ATOM 5441 C CA . ARG B 1 342 ? 21.281 6.496 -2.697 1 87.19 342 ARG B CA 1
ATOM 5442 C C . ARG B 1 342 ? 20.844 5.102 -2.268 1 87.19 342 ARG B C 1
ATOM 5444 O O . ARG B 1 342 ? 21.594 4.133 -2.428 1 87.19 342 ARG B O 1
ATOM 5451 N N . GLU B 1 343 ? 19.656 5.051 -1.778 1 87.31 343 GLU B N 1
ATOM 5452 C CA . GLU B 1 343 ? 19.094 3.77 -1.342 1 87.31 343 GLU B CA 1
ATOM 5453 C C . GLU B 1 343 ? 18.703 2.902 -2.533 1 87.31 343 GLU B C 1
ATOM 5455 O O . GLU B 1 343 ? 18.781 1.674 -2.465 1 87.31 343 GLU B O 1
ATOM 5460 N N . TRP B 1 344 ? 18.297 3.592 -3.641 1 89.5 344 TRP B N 1
ATOM 5461 C CA . TRP B 1 344 ? 17.922 2.832 -4.828 1 89.5 344 TRP B CA 1
ATOM 5462 C C . TRP B 1 344 ? 19.062 1.922 -5.277 1 89.5 344 TRP B C 1
ATOM 5464 O O . TRP B 1 344 ? 18.844 0.743 -5.57 1 89.5 344 TRP B O 1
ATOM 5474 N N . ARG B 1 345 ? 20.234 2.365 -5.176 1 86.56 345 ARG B N 1
ATOM 5475 C CA . ARG B 1 345 ? 21.406 1.666 -5.695 1 86.56 345 ARG B CA 1
ATOM 5476 C C . ARG B 1 345 ? 21.766 0.47 -4.82 1 86.56 345 ARG B C 1
ATOM 5478 O O . ARG B 1 345 ? 22.5 -0.418 -5.246 1 86.56 345 ARG B O 1
ATOM 5485 N N . LYS B 1 346 ? 21.188 0.473 -3.648 1 89.19 346 LYS B N 1
ATOM 5486 C CA . LYS B 1 346 ? 21.531 -0.588 -2.703 1 89.19 346 LYS B CA 1
ATOM 5487 C C . LYS B 1 346 ? 20.578 -1.77 -2.838 1 89.19 346 LYS B C 1
ATOM 5489 O O . LYS B 1 346 ? 20.781 -2.822 -2.234 1 89.19 346 LYS B O 1
ATOM 5494 N N . PHE B 1 347 ? 19.578 -1.645 -3.678 1 90.81 347 PHE B N 1
ATOM 5495 C CA . PHE B 1 347 ? 18.594 -2.725 -3.773 1 90.81 347 PHE B CA 1
ATOM 5496 C C . PHE B 1 347 ? 19.25 -3.996 -4.309 1 90.81 347 PHE B C 1
ATOM 5498 O O . PHE B 1 347 ? 19.953 -3.959 -5.316 1 90.81 347 PHE B O 1
ATOM 5505 N N . GLY B 1 348 ? 19.047 -5.09 -3.605 1 81.5 348 GLY B N 1
ATOM 5506 C CA . GLY B 1 348 ? 19.594 -6.379 -4.012 1 81.5 348 GLY B CA 1
ATOM 5507 C C . GLY B 1 348 ? 20.922 -6.699 -3.373 1 81.5 348 GLY B C 1
ATOM 5508 O O . GLY B 1 348 ? 21.453 -7.805 -3.533 1 81.5 348 GLY B O 1
ATOM 5509 N N . ARG B 1 349 ? 21.5 -5.664 -2.738 1 82.25 349 ARG B N 1
ATOM 5510 C CA . ARG B 1 349 ? 22.75 -5.926 -2.051 1 82.25 349 ARG B CA 1
ATOM 5511 C C . ARG B 1 349 ? 22.516 -6.621 -0.715 1 82.25 349 ARG B C 1
ATOM 5513 O O . ARG B 1 349 ? 21.734 -6.145 0.107 1 82.25 349 ARG B O 1
ATOM 5520 N N . ILE B 1 350 ? 22.688 -7.871 -0.636 1 76.81 350 ILE B N 1
ATOM 5521 C CA . ILE B 1 350 ? 22.484 -8.664 0.572 1 76.81 350 ILE B CA 1
ATOM 5522 C C . ILE B 1 350 ? 23.656 -8.438 1.535 1 76.81 350 ILE B C 1
ATOM 5524 O O . ILE B 1 350 ? 24.812 -8.594 1.16 1 76.81 350 ILE B O 1
ATOM 5528 N N . SER B 1 351 ? 23.656 -7.312 2.318 1 57.56 351 SER B N 1
ATOM 5529 C CA . SER B 1 351 ? 24.75 -7.137 3.277 1 57.56 351 SER B CA 1
ATOM 5530 C C . SER B 1 351 ? 24.781 -8.281 4.285 1 57.56 351 SER B C 1
ATOM 5532 O O . SER B 1 351 ? 23.75 -8.906 4.559 1 57.56 351 SER B O 1
ATOM 5534 N N . ASP B 1 352 ? 25.984 -8.812 4.637 1 43.72 352 ASP B N 1
ATOM 5535 C CA . ASP B 1 352 ? 26.359 -9.734 5.707 1 43.72 352 ASP B CA 1
ATOM 5536 C C . ASP B 1 352 ? 25.609 -9.414 6.996 1 43.72 352 ASP B C 1
ATOM 5538 O O . ASP B 1 352 ? 25.844 -8.375 7.617 1 43.72 352 ASP B O 1
ATOM 5542 N N . GLN B 1 353 ? 24.359 -9.266 7.051 1 34.25 353 GLN B N 1
ATOM 5543 C CA . GLN B 1 353 ? 24.016 -9.375 8.469 1 34.25 353 GLN B CA 1
ATOM 5544 C C . GLN B 1 353 ? 24.125 -10.812 8.953 1 34.25 353 GLN B C 1
ATOM 5546 O O . GLN B 1 353 ? 23.719 -11.742 8.258 1 34.25 353 GLN B O 1
#

Organism: NCBI:txid2484979

pLDDT: mean 93.12, std 8.08, range [34.0, 98.75]

Radius of gyration: 29.44 Å; Cα contacts (8 Å, |Δi|>4): 1331; chains: 2; bounding box: 55×94×62 Å

Solvent-accessible surface area (backbone atoms only — not comparable to full-atom values): 35695 Å² total; per-residue (Å²): 87,63,66,33,47,54,55,45,62,64,59,59,90,89,68,30,80,56,51,38,74,74,39,22,58,40,42,28,72,49,46,65,25,48,33,24,67,74,42,46,43,36,66,35,48,69,54,48,27,44,30,36,48,35,60,67,17,55,9,39,46,52,32,49,36,42,37,32,31,40,45,18,47,55,29,32,36,24,39,50,78,35,90,86,59,94,62,53,71,64,21,20,50,52,24,44,50,53,39,50,30,38,31,59,32,70,49,38,50,13,52,31,67,47,31,90,80,18,83,86,37,77,88,51,57,78,27,31,37,43,77,45,95,84,51,26,33,35,32,36,42,57,21,64,54,15,61,34,29,64,77,24,59,23,32,39,38,50,24,27,27,87,90,36,61,27,20,30,30,55,43,53,60,81,39,77,68,58,44,77,46,72,53,79,63,93,35,39,42,26,27,30,25,18,26,41,36,31,68,71,30,73,40,59,52,54,3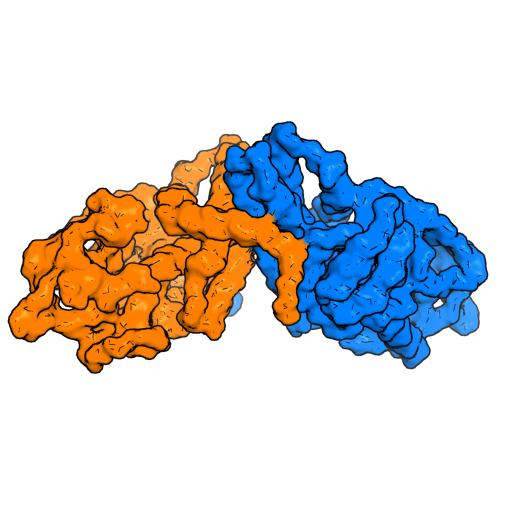4,53,55,41,55,51,42,82,79,47,44,66,42,33,55,50,45,32,48,51,50,48,50,33,36,48,28,17,40,51,40,33,51,38,17,54,42,70,72,35,80,91,36,65,85,40,50,66,60,41,49,44,44,50,21,50,30,48,20,50,43,41,37,48,43,53,52,22,43,46,48,57,74,33,84,82,60,52,62,66,81,56,37,71,62,32,63,62,52,48,51,52,50,46,52,52,56,54,68,65,36,84,91,50,58,57,67,76,80,41,39,50,62,53,46,62,65,72,65,40,55,75,75,36,58,65,39,51,54,30,44,56,56,45,57,62,51,36,59,47,60,59,63,75,71,90,118,87,64,65,35,48,54,55,45,62,64,58,59,89,89,69,29,82,57,50,40,73,71,38,22,58,38,42,26,72,48,45,67,25,48,33,24,65,73,42,45,44,37,66,34,48,69,52,47,25,43,30,36,48,35,60,67,16,55,8,38,47,52,33,50,36,42,37,32,30,41,46,16,47,56,29,31,36,24,40,51,79,35,89,87,60,93,61,54,72,63,21,19,50,52,23,45,49,53,39,51,31,38,30,59,32,70,50,37,50,12,51,30,68,46,30,88,80,18,82,84,37,79,89,52,56,78,26,32,36,43,77,46,95,86,52,26,33,34,32,35,40,58,21,63,53,14,62,33,29,63,78,23,59,24,32,40,37,51,24,28,27,87,91,36,61,26,22,30,30,55,43,54,58,80,40,77,69,57,43,78,48,72,52,80,62,94,36,37,42,27,26,31,25,17,26,40,35,31,67,71,29,74,40,61,52,53,34,54,53,40,54,50,41,81,79,47,44,66,42,33,53,51,45,32,46,49,50,49,49,33,36,48,27,17,39,51,40,34,49,38,17,55,42,68,74,35,79,90,37,66,85,41,51,66,61,42,48,44,44,47,21,49,31,49,18,49,42,41,36,46,44,54,52,23,44,46,49,56,74,32,84,84,60,53,61,67,80,56,37,72,63,30,62,62,53,46,51,51,50,45,52,51,54,53,66,65,38,84,91,51,56,57,68,76,77,41,40,50,61,52,47,63,66,72,65,40,55,74,75,34,58,66,39,51,53,29,46,55,56,45,56,61,51,36,61,46,60,58,63,74,71,92,118

Secondary structure (DSSP, 8-state):
-HHHHHHHHTSPTT--TTHHHHHHHHHHHTTTTHHHHH--HHHHHHHHTTGGGSTTHHHHHHHHHIIIIIIHHHHHHHHTSSSS----HHHHHHHHHHHHHHHTTS--EEEE---TT-TT-GGG---EEEE-TTS-EEEEEEEEEEET-TT-SEEEEEEEESSSTEEEEEEETT-TT-EEEEE--SS-TTS-EEEEEEEEEEE-GGGEEESBGGGTHHHHHHHHHHHHHHHHHHHHHHHHHHHHT-GGGGGGHHHHHHHHHHHHHHHHHHHHHHHHHHH-TT--GGGT---SHHHHHHHHHHHHHT-TT--HHHH-GGGHHHHHT-GGGSHHHHHHHHHHHHHHTTTT-----/-HHHHHHHHTSPTT--TTHHHHHHHHHHHTTTTHHHHH--HHHHHHHHTTGGGSTTHHHHHHHHHIIIIIIHHHHHHHHTSSSS----HHHHHHHHHHHHHHHTTS--EEEE---TT-TT-GGG---EEEE-TTS-EEEEEEEEEEET-TT-SEEEEEEEESSSTEEEEEEETT-TT-EEEEE--SS-TTS-EEEEEEEEEEE-GGGEEESBGGGTHHHHHHHHHHHHHHHHHHHHHHHHHHHHT-GGGGGGHHHHHHHHHHHHHHHHHHHHHHHHHHH-TT--GGGT---SHHHHHHHHHHHHHT-TT--HHHH-GGGHHHHHT-GGGSHHHHHHHHHHHHHHTTTT-----